Protein AF-A0A9R1WL10-F1 (afdb_monomer)

pLDDT: mean 73.94, std 19.91, range [29.55, 98.5]

Structure (mmCIF, N/CA/C/O backbone):
data_AF-A0A9R1WL10-F1
#
_entry.id   AF-A0A9R1WL10-F1
#
loop_
_atom_site.group_PDB
_atom_site.id
_atom_site.type_symbol
_atom_site.label_atom_id
_atom_site.label_alt_id
_atom_site.label_comp_id
_atom_site.label_asym_id
_atom_site.label_entity_id
_atom_site.label_seq_id
_atom_site.pdbx_PDB_ins_code
_atom_site.Cartn_x
_atom_site.Cartn_y
_atom_site.Cartn_z
_atom_site.occupancy
_atom_site.B_iso_or_equiv
_atom_site.auth_seq_id
_atom_site.auth_comp_id
_atom_site.auth_asym_id
_atom_site.auth_atom_id
_atom_site.pdbx_PDB_model_num
ATOM 1 N N . MET A 1 1 ? -29.198 3.171 31.763 1.00 38.25 1 MET A N 1
ATOM 2 C CA . MET A 1 1 ? -29.462 2.351 32.961 1.00 38.25 1 MET A CA 1
ATOM 3 C C . MET A 1 1 ? -30.859 2.709 33.394 1.00 38.25 1 MET A C 1
ATOM 5 O O . MET A 1 1 ? -31.045 3.777 33.962 1.00 38.25 1 MET A O 1
ATOM 9 N N . ASP A 1 2 ? -31.826 1.890 33.001 1.00 35.78 2 ASP A N 1
ATOM 10 C CA . ASP A 1 2 ? -33.230 2.166 33.269 1.00 35.78 2 ASP A CA 1
ATOM 11 C C . ASP A 1 2 ? -33.544 1.931 34.742 1.00 35.78 2 ASP A C 1
ATOM 13 O O . ASP A 1 2 ? -33.189 0.899 35.315 1.00 35.78 2 ASP A O 1
ATOM 17 N N . ALA A 1 3 ? -34.215 2.901 35.353 1.00 38.00 3 ALA A N 1
ATOM 18 C CA . ALA A 1 3 ? -34.805 2.729 36.665 1.00 38.00 3 ALA A CA 1
ATOM 19 C C . ALA A 1 3 ? -36.066 1.869 36.506 1.00 38.00 3 ALA A C 1
ATOM 21 O O . ALA A 1 3 ? -37.161 2.395 36.314 1.00 38.00 3 ALA A O 1
ATOM 22 N N . THR A 1 4 ? -35.914 0.542 36.551 1.00 40.31 4 THR A N 1
ATOM 23 C CA . THR A 1 4 ? -37.057 -0.378 36.631 1.00 40.31 4 THR A CA 1
ATOM 24 C C . THR A 1 4 ? -37.851 -0.085 37.897 1.00 40.31 4 THR A C 1
ATOM 26 O O . THR A 1 4 ? -37.456 -0.448 39.005 1.00 40.31 4 THR A O 1
ATOM 29 N N . GLN A 1 5 ? -38.974 0.593 37.696 1.00 42.81 5 GLN A N 1
ATOM 30 C CA . GLN A 1 5 ? -39.976 0.917 38.693 1.00 42.81 5 GLN A CA 1
ATOM 31 C C . GLN A 1 5 ? -40.556 -0.384 39.269 1.00 42.81 5 GLN A C 1
ATOM 33 O O . GLN A 1 5 ? -41.366 -1.055 38.634 1.00 42.81 5 GLN A O 1
ATOM 38 N N . MET A 1 6 ? -40.109 -0.771 40.467 1.00 38.62 6 MET A N 1
ATOM 39 C CA . MET A 1 6 ? -40.729 -1.862 41.218 1.00 38.62 6 MET A CA 1
ATOM 40 C C . MET A 1 6 ? -42.026 -1.361 41.856 1.00 38.62 6 MET A C 1
ATOM 42 O O . MET A 1 6 ? -42.027 -0.900 42.998 1.00 38.62 6 MET A O 1
ATOM 46 N N . ASP A 1 7 ? -43.132 -1.491 41.124 1.00 37.94 7 ASP A N 1
ATOM 47 C CA . ASP A 1 7 ? -44.486 -1.325 41.660 1.00 37.94 7 ASP A CA 1
ATOM 48 C C . ASP A 1 7 ? -44.820 -2.477 42.629 1.00 37.94 7 ASP A C 1
ATOM 50 O O . ASP A 1 7 ? -45.583 -3.398 42.326 1.00 37.94 7 ASP A O 1
ATOM 54 N N . HIS A 1 8 ? -44.260 -2.433 43.840 1.00 41.84 8 HIS A N 1
ATOM 55 C CA . HIS A 1 8 ? -44.761 -3.245 44.943 1.00 41.84 8 HIS A CA 1
ATOM 56 C C . HIS A 1 8 ? -46.049 -2.621 45.486 1.00 41.84 8 HIS A C 1
ATOM 58 O O . HIS A 1 8 ? -46.043 -1.836 46.434 1.00 41.84 8 HIS A O 1
ATOM 64 N N . ALA A 1 9 ? -47.170 -3.025 44.885 1.00 40.88 9 ALA A N 1
ATOM 65 C CA . ALA A 1 9 ? -48.528 -2.755 45.349 1.00 40.88 9 ALA A CA 1
ATOM 66 C C . ALA A 1 9 ? -48.840 -3.489 46.673 1.00 40.88 9 ALA A C 1
ATOM 68 O O . ALA A 1 9 ? -49.714 -4.352 46.753 1.00 40.88 9 ALA A O 1
ATOM 69 N N . GLY A 1 10 ? -48.110 -3.148 47.735 1.00 42.75 10 GLY A N 1
ATOM 70 C CA . GLY A 1 10 ? -48.439 -3.521 49.102 1.00 42.75 10 GLY A CA 1
ATOM 71 C C . GLY A 1 10 ? -49.521 -2.589 49.631 1.00 42.75 10 GLY A C 1
ATOM 72 O O . GLY A 1 10 ? -49.208 -1.525 50.161 1.00 42.75 10 GLY A O 1
ATOM 73 N N . SER A 1 11 ? -50.791 -2.980 49.502 1.00 41.94 11 SER A N 1
ATOM 74 C CA . SER A 1 11 ? -51.929 -2.258 50.085 1.00 41.94 11 SER A CA 1
ATOM 75 C C . SER A 1 11 ? -51.944 -2.407 51.611 1.00 41.94 11 SER A C 1
ATOM 77 O O . SER A 1 11 ? -52.788 -3.102 52.182 1.00 41.94 11 SER A O 1
ATOM 79 N N . GLY A 1 12 ? -50.982 -1.771 52.278 1.00 45.31 12 GLY A N 1
ATOM 80 C CA . GLY A 1 12 ? -50.935 -1.659 53.726 1.00 45.31 12 GLY A CA 1
ATOM 81 C C . GLY A 1 12 ? -52.109 -0.820 54.209 1.00 45.31 12 GLY A C 1
ATOM 82 O O . GLY A 1 12 ? -52.007 0.402 54.278 1.00 45.31 12 GLY A O 1
ATOM 83 N N . GLN A 1 13 ? -53.222 -1.475 54.549 1.00 45.97 13 GLN A N 1
ATOM 84 C CA . GLN A 1 13 ? -54.272 -0.859 55.350 1.00 45.97 13 GLN A CA 1
ATOM 85 C C . GLN A 1 13 ? -53.665 -0.485 56.701 1.00 45.97 13 GLN A C 1
ATOM 87 O O . GLN A 1 13 ? -53.548 -1.313 57.605 1.00 45.97 13 GLN A O 1
ATOM 92 N N . THR A 1 14 ? -53.270 0.778 56.831 1.00 41.66 14 THR A N 1
ATOM 93 C CA . THR A 1 14 ? -52.930 1.388 58.108 1.00 41.66 14 THR A CA 1
ATOM 94 C C . THR A 1 14 ? -54.196 1.440 58.952 1.00 41.66 14 THR A C 1
ATOM 96 O O . THR A 1 14 ? -54.988 2.381 58.896 1.00 41.66 14 THR A O 1
ATOM 99 N N . LEU A 1 15 ? -54.391 0.382 59.740 1.00 45.41 15 LEU A N 1
ATOM 100 C CA . LEU A 1 15 ? -55.337 0.320 60.846 1.00 45.41 15 LEU A CA 1
ATOM 101 C C . LEU A 1 15 ? -54.876 1.310 61.923 1.00 45.41 15 LEU A C 1
ATOM 103 O O . LEU A 1 15 ? -54.311 0.940 62.951 1.00 45.41 15 LEU A O 1
ATOM 107 N N . TYR A 1 16 ? -55.098 2.600 61.657 1.00 46.66 16 TYR A N 1
ATOM 108 C CA . TYR A 1 16 ? -55.033 3.628 62.680 1.00 46.66 16 TYR A CA 1
ATOM 109 C C . TYR A 1 16 ? -55.952 3.185 63.822 1.00 46.66 16 TYR A C 1
ATOM 111 O O . TYR A 1 16 ? -57.114 2.859 63.554 1.00 46.66 16 TYR A O 1
ATOM 119 N N . PRO A 1 17 ? -55.469 3.149 65.078 1.00 51.47 17 PRO A N 1
ATOM 120 C CA . PRO A 1 17 ? -56.320 2.802 66.202 1.00 51.47 17 PRO A CA 1
ATOM 121 C C . PRO A 1 17 ? -57.506 3.761 66.201 1.00 51.47 17 PRO A C 1
ATOM 123 O O . PRO A 1 17 ? -57.316 4.976 66.091 1.00 51.47 17 PRO A O 1
ATOM 126 N N . THR A 1 18 ? -58.721 3.215 66.273 1.00 55.03 18 THR A N 1
ATOM 127 C CA . THR A 1 18 ? -59.961 3.989 66.199 1.00 55.03 18 THR A CA 1
ATOM 128 C C . THR A 1 18 ? -60.001 4.971 67.365 1.00 55.03 18 THR A C 1
ATOM 130 O O . THR A 1 18 ? -60.446 4.628 68.460 1.00 55.03 18 THR A O 1
ATOM 133 N N . LEU A 1 19 ? -59.501 6.192 67.142 1.00 56.84 19 LEU A N 1
ATOM 134 C CA . LEU A 1 19 ? -59.538 7.267 68.126 1.00 56.84 19 LEU A CA 1
ATOM 135 C C . LEU A 1 19 ? -60.968 7.398 68.636 1.00 56.84 19 LEU A C 1
ATOM 137 O O . LEU A 1 19 ? -61.911 7.308 67.848 1.00 56.84 19 LEU A O 1
ATOM 141 N N . VAL A 1 20 ? -61.119 7.639 69.940 1.00 62.62 20 VAL A N 1
ATOM 142 C CA . VAL A 1 20 ? -62.420 7.856 70.581 1.00 62.62 20 VAL A CA 1
ATOM 143 C C . VAL A 1 20 ? -63.094 9.057 69.917 1.00 62.62 20 VAL A C 1
ATOM 145 O O . VAL A 1 20 ? -62.868 10.216 70.255 1.00 62.62 20 VAL A O 1
ATOM 148 N N . THR A 1 21 ? -63.884 8.774 68.884 1.00 71.25 21 THR A N 1
ATOM 149 C CA . THR A 1 21 ? -64.480 9.816 68.049 1.00 71.25 21 THR A CA 1
ATOM 150 C C . THR A 1 21 ? -65.520 10.584 68.857 1.00 71.25 21 THR A C 1
ATOM 152 O O . THR A 1 21 ? -66.175 10.022 69.738 1.00 71.25 21 THR A O 1
ATOM 155 N N . LYS A 1 22 ? -65.796 11.830 68.462 1.00 73.44 22 LYS A N 1
ATOM 156 C CA . LYS A 1 22 ? -66.897 12.628 69.026 1.00 73.44 22 LYS A CA 1
ATOM 157 C C . LYS A 1 22 ? -68.251 11.888 69.016 1.00 73.44 22 LYS A C 1
ATOM 159 O O . LYS A 1 22 ? -69.083 12.157 69.872 1.00 73.44 22 LYS A O 1
ATOM 164 N N . ARG A 1 23 ? -68.461 10.927 68.099 1.00 73.19 23 ARG A N 1
ATOM 165 C CA . ARG A 1 23 ? -69.643 10.040 68.074 1.00 73.19 23 ARG A CA 1
ATOM 166 C C . ARG A 1 23 ? -69.679 9.020 69.217 1.00 73.19 23 ARG A C 1
ATOM 168 O O . ARG A 1 23 ? -70.754 8.805 69.754 1.00 73.19 23 ARG A O 1
ATOM 175 N N . HIS A 1 24 ? -68.546 8.432 69.607 1.00 70.19 24 HIS A N 1
ATOM 176 C CA . HIS A 1 24 ? -68.487 7.502 70.743 1.00 70.19 24 HIS A CA 1
ATOM 177 C C . HIS A 1 24 ? -68.786 8.234 72.059 1.00 70.19 24 HIS A C 1
ATOM 179 O O . HIS A 1 24 ? -69.663 7.811 72.803 1.00 70.19 24 HIS A O 1
ATOM 185 N N . LEU A 1 25 ? -68.155 9.394 72.290 1.00 77.38 25 LEU A N 1
ATOM 186 C CA . LEU A 1 25 ? -68.469 10.242 73.451 1.00 77.38 25 LEU A CA 1
ATOM 187 C C . LEU A 1 25 ? -69.942 10.678 73.459 1.00 77.38 25 LEU A C 1
ATOM 189 O O . LEU A 1 25 ? -70.586 10.615 74.501 1.00 77.38 25 LEU A O 1
ATOM 193 N N . LYS A 1 26 ? -70.498 11.052 72.297 1.00 80.19 26 LYS A N 1
ATOM 194 C CA . LYS A 1 26 ? -71.922 11.392 72.162 1.00 80.19 26 LYS A CA 1
ATOM 195 C C . LYS A 1 26 ? -72.832 10.207 72.501 1.00 80.19 26 LYS A C 1
ATOM 197 O O . LYS A 1 26 ? -73.756 10.398 73.272 1.00 80.19 26 LYS A O 1
ATOM 202 N N . ALA A 1 27 ? -72.541 9.002 72.011 1.00 77.56 27 ALA A N 1
ATOM 203 C CA . ALA A 1 27 ? -73.338 7.807 72.300 1.00 77.56 27 ALA A CA 1
ATOM 204 C C . ALA A 1 27 ? -73.278 7.384 73.782 1.00 77.56 27 ALA A C 1
ATOM 206 O O . ALA A 1 27 ? -74.270 6.896 74.321 1.00 77.56 27 ALA A O 1
ATOM 207 N N . VAL A 1 28 ? -72.140 7.591 74.457 1.00 76.38 28 VAL A N 1
ATOM 208 C CA . VAL A 1 28 ? -72.024 7.396 75.914 1.00 76.38 28 VAL A CA 1
ATOM 209 C C . VAL A 1 28 ? -72.843 8.446 76.667 1.00 76.38 28 VAL A C 1
ATOM 211 O O . VAL A 1 28 ? -73.585 8.082 77.577 1.00 76.38 28 VAL A O 1
ATOM 214 N N . ASN A 1 29 ? -72.771 9.721 76.266 1.00 79.19 29 ASN A N 1
ATOM 215 C CA . ASN A 1 29 ? -73.565 10.788 76.884 1.00 79.19 29 ASN A CA 1
ATOM 216 C C . ASN A 1 29 ? -75.068 10.567 76.667 1.00 79.19 29 ASN A C 1
ATOM 218 O O . ASN A 1 29 ? -75.825 10.632 77.619 1.00 79.19 29 ASN A O 1
ATOM 222 N N . GLU A 1 30 ? -75.494 10.195 75.458 1.00 83.25 30 GLU A N 1
ATOM 223 C CA . GLU A 1 30 ? -76.894 9.887 75.141 1.00 83.25 30 GLU A CA 1
ATOM 224 C C . GLU A 1 30 ? -77.425 8.699 75.954 1.00 83.25 30 GLU A C 1
ATOM 226 O O . GLU A 1 30 ? -78.537 8.770 76.472 1.00 83.25 30 GLU A O 1
ATOM 231 N N . LYS A 1 31 ? -76.632 7.632 76.139 1.00 80.38 31 LYS A N 1
ATOM 232 C CA . LYS A 1 31 ? -76.993 6.522 77.041 1.00 80.38 31 LYS A CA 1
ATOM 233 C C . LYS A 1 31 ? -77.100 6.973 78.500 1.00 80.38 31 LYS A C 1
ATOM 235 O O . LYS A 1 31 ? -77.991 6.506 79.207 1.00 80.38 31 LYS A O 1
ATOM 240 N N . LEU A 1 32 ? -76.204 7.853 78.952 1.00 77.75 32 LEU A N 1
ATOM 241 C CA . LEU A 1 32 ? -76.225 8.412 80.303 1.00 77.75 32 LEU A CA 1
ATOM 242 C C . LEU A 1 32 ? -77.474 9.284 80.508 1.00 77.75 32 LEU A C 1
ATOM 244 O O . LEU A 1 32 ? -78.251 9.023 81.420 1.00 77.75 32 LEU A O 1
ATOM 248 N N . ASP A 1 33 ? -77.722 10.240 79.614 1.00 78.38 33 ASP A N 1
ATOM 249 C CA . ASP A 1 33 ? -78.891 11.125 79.624 1.00 78.38 33 ASP A CA 1
ATOM 250 C C . ASP A 1 33 ? -80.204 10.325 79.562 1.00 78.38 33 ASP A C 1
ATOM 252 O O . ASP A 1 33 ? -81.165 10.642 80.267 1.00 78.38 33 ASP A O 1
ATOM 256 N N . GLN A 1 34 ? -80.242 9.241 78.778 1.00 79.94 34 GLN A N 1
ATOM 257 C CA . GLN A 1 34 ? -81.390 8.336 78.691 1.00 79.94 34 GLN A CA 1
ATOM 258 C C . GLN A 1 34 ? -81.635 7.582 80.010 1.00 79.94 34 GLN A C 1
ATOM 260 O O . GLN A 1 34 ? -82.781 7.504 80.450 1.00 79.94 34 GLN A O 1
ATOM 265 N N . GLN A 1 35 ? -80.584 7.082 80.674 1.00 68.88 35 GLN A N 1
ATOM 266 C CA . GLN A 1 35 ? -80.685 6.443 81.997 1.00 68.88 35 GLN A CA 1
ATOM 267 C C . GLN A 1 35 ? -81.158 7.436 83.073 1.00 68.88 35 GLN A C 1
ATOM 269 O O . GLN A 1 35 ? -82.064 7.119 83.849 1.00 68.88 35 GLN A O 1
ATOM 274 N N . LEU A 1 36 ? -80.595 8.650 83.086 1.00 68.88 36 LEU A N 1
ATOM 275 C CA . LEU A 1 36 ? -80.980 9.732 84.002 1.00 68.88 36 LEU A CA 1
ATOM 276 C C . LEU A 1 36 ? -82.453 10.139 83.804 1.00 68.88 36 LEU A C 1
ATOM 278 O O . LEU A 1 36 ? -83.189 10.298 84.776 1.00 68.88 36 LEU A O 1
ATOM 282 N N . SER A 1 37 ? -82.909 10.231 82.551 1.00 71.25 37 SER A N 1
ATOM 283 C CA . SER A 1 37 ? -84.285 10.627 82.206 1.00 71.25 37 SER A CA 1
ATOM 284 C C . SER A 1 37 ? -85.347 9.597 82.611 1.00 71.25 37 SER A C 1
ATOM 286 O O . SER A 1 37 ? -86.503 9.961 82.815 1.00 71.25 37 SER A O 1
ATOM 288 N N . THR A 1 38 ? -84.987 8.316 82.749 1.00 64.44 38 THR A N 1
ATOM 289 C CA . THR A 1 38 ? -85.934 7.248 83.129 1.00 64.44 38 THR A CA 1
ATOM 290 C C . THR A 1 38 ? -86.212 7.122 84.634 1.00 64.44 38 THR A C 1
ATOM 292 O O . THR A 1 38 ? -87.059 6.321 85.023 1.00 64.44 38 THR A O 1
ATOM 295 N N . SER A 1 39 ? -85.543 7.897 85.498 1.00 52.81 39 SER A N 1
ATOM 296 C CA . SER A 1 39 ? -85.592 7.721 86.960 1.00 52.81 39 SER A CA 1
ATOM 297 C C . SER A 1 39 ? -86.398 8.811 87.690 1.00 52.81 39 SER A C 1
ATOM 299 O O . SER A 1 39 ? -85.844 9.566 88.489 1.00 52.81 39 SER A O 1
ATOM 301 N N . SER A 1 40 ? -87.718 8.897 87.464 1.00 49.75 40 SER A N 1
ATOM 302 C CA . SER A 1 40 ? -88.575 9.925 88.101 1.00 49.75 40 SER A CA 1
ATOM 303 C C . SER A 1 40 ? -89.072 9.592 89.524 1.00 49.75 40 SER A C 1
ATOM 305 O O . SER A 1 40 ? -89.934 10.296 90.050 1.00 49.75 40 SER A O 1
ATOM 307 N N . SER A 1 41 ? -88.555 8.537 90.158 1.00 51.56 41 SER A N 1
ATOM 308 C CA . SER A 1 41 ? -88.780 8.218 91.576 1.00 51.56 41 SER A CA 1
ATOM 309 C C . SER A 1 41 ? -87.440 8.055 92.289 1.00 51.56 41 SER A C 1
ATOM 311 O O . SER A 1 41 ? -86.511 7.481 91.724 1.00 51.56 41 SER A O 1
ATOM 313 N N . GLY A 1 42 ? -87.333 8.573 93.515 1.00 57.22 42 GLY A N 1
ATOM 314 C CA . GLY A 1 42 ? -86.071 8.641 94.256 1.00 57.22 42 GLY A CA 1
ATOM 315 C C . GLY A 1 42 ? -85.393 7.284 94.492 1.00 57.22 42 GLY A C 1
ATOM 316 O O . GLY A 1 42 ? -86.064 6.267 94.641 1.00 57.22 42 GLY A O 1
ATOM 317 N N . ALA A 1 43 ? -84.060 7.336 94.597 1.00 54.72 43 ALA A N 1
ATOM 318 C CA . ALA A 1 43 ? -83.104 6.223 94.632 1.00 54.72 43 ALA A CA 1
ATOM 319 C C . ALA A 1 43 ? -82.882 5.514 93.278 1.00 54.72 43 ALA A C 1
ATOM 321 O O . ALA A 1 43 ? -83.604 4.596 92.895 1.00 54.72 43 ALA A O 1
ATOM 322 N N . TYR A 1 44 ? -81.780 5.882 92.606 1.00 57.75 44 TYR A N 1
ATOM 323 C CA . TYR A 1 44 ? -81.155 5.031 91.589 1.00 57.75 44 TYR A CA 1
ATOM 324 C C . TYR A 1 44 ? -80.927 3.642 92.185 1.00 57.75 44 TYR A C 1
ATOM 326 O O . TYR A 1 44 ? -80.254 3.518 93.211 1.00 57.75 44 TYR A O 1
ATOM 334 N N . SER A 1 45 ? -81.459 2.595 91.552 1.00 69.56 45 SER A N 1
ATOM 335 C CA . SER A 1 45 ? -81.193 1.242 92.025 1.00 69.56 45 SER A CA 1
ATOM 336 C C . SER A 1 45 ? -79.700 0.940 91.877 1.00 69.56 45 SER A C 1
ATOM 338 O O . SER A 1 45 ? -79.097 1.140 90.819 1.00 69.56 45 SER A O 1
ATOM 340 N N . GLU A 1 46 ? -79.089 0.443 92.951 1.00 75.69 46 GLU A N 1
ATOM 341 C CA . GLU A 1 46 ? -77.664 0.092 92.997 1.00 75.69 46 GLU A CA 1
ATOM 342 C C . GLU A 1 46 ? -77.273 -0.869 91.856 1.00 75.69 46 GLU A C 1
ATOM 344 O O . GLU A 1 46 ? -76.170 -0.804 91.312 1.00 75.69 46 GLU A O 1
ATOM 349 N N . ALA A 1 47 ? -78.221 -1.717 91.440 1.00 76.69 47 ALA A N 1
ATOM 350 C CA . ALA A 1 47 ? -78.106 -2.622 90.305 1.00 76.69 47 ALA A CA 1
ATOM 351 C C . ALA A 1 47 ? -77.881 -1.902 88.960 1.00 76.69 47 ALA A C 1
ATOM 353 O O . ALA A 1 47 ? -77.038 -2.348 88.182 1.00 76.69 47 ALA A O 1
ATOM 354 N N . ALA A 1 48 ? -78.579 -0.793 88.686 1.00 77.56 48 ALA A N 1
ATOM 355 C CA . ALA A 1 48 ? -78.424 -0.045 87.434 1.00 77.56 48 ALA A CA 1
ATOM 356 C C . ALA A 1 48 ? -77.043 0.624 87.344 1.00 77.56 48 ALA A C 1
ATOM 358 O O . ALA A 1 48 ? -76.357 0.504 86.328 1.00 77.56 48 ALA A O 1
ATOM 359 N N . LEU A 1 49 ? -76.584 1.240 88.441 1.00 79.31 49 LEU A N 1
ATOM 360 C CA . LEU A 1 49 ? -75.238 1.814 88.520 1.00 79.31 49 LEU A CA 1
ATOM 361 C C . LEU A 1 49 ? -74.158 0.732 88.376 1.00 79.31 49 LEU A C 1
ATOM 363 O O . LEU A 1 49 ? -73.232 0.902 87.584 1.00 79.31 49 LEU A O 1
ATOM 367 N N . LYS A 1 50 ? -74.296 -0.413 89.061 1.00 83.62 50 LYS A N 1
ATOM 368 C CA . LYS A 1 50 ? -73.379 -1.559 88.905 1.00 83.62 50 LYS A CA 1
ATOM 369 C C . LYS A 1 50 ? -73.332 -2.080 87.466 1.00 83.62 50 LYS A C 1
ATOM 371 O O . LYS A 1 50 ? -72.240 -2.354 86.970 1.00 83.62 50 LYS A O 1
ATOM 376 N N . ALA A 1 51 ? -74.473 -2.177 86.781 1.00 81.50 51 ALA A N 1
ATOM 377 C CA . ALA A 1 51 ? -74.529 -2.596 85.381 1.00 81.50 51 ALA A CA 1
ATOM 378 C C . ALA A 1 51 ? -73.830 -1.594 84.444 1.00 81.50 51 ALA A C 1
ATOM 380 O O . ALA A 1 51 ? -73.051 -2.005 83.583 1.00 81.50 51 ALA A O 1
ATOM 381 N N . LEU A 1 52 ? -74.038 -0.287 84.644 1.00 83.06 52 LEU A N 1
ATOM 382 C CA . LEU A 1 52 ? -73.401 0.758 83.838 1.00 83.06 52 LEU A CA 1
ATOM 383 C C . LEU A 1 52 ? -71.881 0.793 84.059 1.00 83.06 52 LEU A C 1
ATOM 385 O O . LEU A 1 52 ? -71.127 0.763 83.087 1.00 83.06 52 LEU A O 1
ATOM 389 N N . PHE A 1 53 ? -71.412 0.750 85.313 1.00 85.19 53 PHE A N 1
ATOM 390 C CA . PHE A 1 53 ? -69.979 0.637 85.614 1.00 85.19 53 PHE A CA 1
ATOM 391 C C . PHE A 1 53 ? -69.366 -0.649 85.041 1.00 85.19 53 PHE A C 1
ATOM 393 O O . PHE A 1 53 ? -68.281 -0.596 84.466 1.00 85.19 53 PHE A O 1
ATOM 400 N N . SER A 1 54 ? -70.060 -1.789 85.125 1.00 87.00 54 SER A N 1
ATOM 401 C CA . SER A 1 54 ? -69.598 -3.048 84.524 1.00 87.00 54 SER A CA 1
ATOM 402 C C . SER A 1 54 ? -69.480 -2.949 82.995 1.00 87.00 54 SER A C 1
ATOM 404 O O . SER A 1 54 ? -68.460 -3.353 82.430 1.00 87.00 54 SER A O 1
ATOM 406 N N . SER A 1 55 ? -70.456 -2.331 82.320 1.00 84.06 55 SER A N 1
ATOM 407 C CA . SER A 1 55 ? -70.397 -2.064 80.874 1.00 84.06 55 SER A CA 1
ATOM 408 C C . SER A 1 55 ? -69.216 -1.161 80.506 1.00 84.06 55 SER A C 1
ATOM 410 O O . SER A 1 55 ? -68.473 -1.474 79.581 1.00 84.06 55 SER A O 1
ATOM 412 N N . VAL A 1 56 ? -68.997 -0.066 81.240 1.00 82.12 56 VAL A N 1
ATOM 413 C CA . VAL A 1 56 ? -67.878 0.857 80.980 1.00 82.12 56 VAL A CA 1
ATOM 414 C C . VAL A 1 56 ? -66.527 0.168 81.204 1.00 82.12 56 VAL A C 1
ATOM 416 O O . VAL A 1 56 ? -65.624 0.310 80.384 1.00 82.12 56 VAL A O 1
ATOM 419 N N . VAL A 1 57 ? -66.384 -0.631 82.266 1.00 86.31 57 VAL A N 1
ATOM 420 C CA . VAL A 1 57 ? -65.150 -1.385 82.551 1.00 86.31 57 VAL A CA 1
ATOM 421 C C . VAL A 1 57 ? -64.881 -2.458 81.489 1.00 86.31 57 VAL A C 1
ATOM 423 O O . VAL A 1 57 ? -63.733 -2.623 81.070 1.00 86.31 57 VAL A O 1
ATOM 426 N N . THR A 1 58 ? -65.905 -3.165 81.002 1.00 85.94 58 THR A N 1
ATOM 427 C CA . THR A 1 58 ? -65.744 -4.174 79.934 1.00 85.94 58 THR A CA 1
ATOM 428 C C . THR A 1 58 ? -65.401 -3.542 78.582 1.00 85.94 58 THR A C 1
ATOM 430 O O . THR A 1 58 ? -64.468 -3.996 77.921 1.00 85.94 58 THR A O 1
ATOM 433 N N . GLU A 1 59 ? -66.056 -2.447 78.192 1.00 81.81 59 GLU A N 1
ATOM 434 C CA . GLU A 1 59 ? -65.753 -1.731 76.943 1.00 81.81 59 GLU A CA 1
ATOM 435 C C . GLU A 1 59 ? -64.367 -1.058 76.986 1.00 81.81 59 GLU A C 1
ATOM 437 O O . GLU A 1 59 ? -63.601 -1.119 76.017 1.00 81.81 59 GLU A O 1
ATOM 442 N N . HIS A 1 60 ? -63.983 -0.483 78.131 1.00 84.31 60 HIS A N 1
ATOM 443 C CA . HIS A 1 60 ? -62.671 0.140 78.300 1.00 84.31 60 HIS A CA 1
ATOM 444 C C . HIS A 1 60 ? -61.536 -0.895 78.325 1.00 84.31 60 HIS A C 1
ATOM 446 O O . HIS A 1 60 ? -60.525 -0.704 77.652 1.00 84.31 60 HIS A O 1
ATOM 452 N N . SER A 1 61 ? -61.709 -2.026 79.019 1.00 89.12 61 SER A N 1
ATOM 453 C CA . SER A 1 61 ? -60.714 -3.112 79.017 1.00 89.12 61 SER A CA 1
ATOM 454 C C . SER A 1 61 ? -60.568 -3.779 77.642 1.00 89.12 61 SER A C 1
ATOM 456 O O . SER A 1 61 ? -59.442 -4.054 77.222 1.00 89.12 61 SER A O 1
ATOM 458 N N . ALA A 1 62 ? -61.659 -3.947 76.885 1.00 87.12 62 ALA A N 1
ATOM 459 C CA . ALA A 1 62 ? -61.596 -4.378 75.488 1.00 87.12 62 ALA A CA 1
ATOM 460 C C . ALA A 1 62 ? -60.822 -3.369 74.620 1.00 87.12 62 ALA A C 1
ATOM 462 O O . ALA A 1 62 ? -59.915 -3.758 73.883 1.00 87.12 62 ALA A O 1
ATOM 463 N N . THR A 1 63 ? -61.113 -2.071 74.760 1.00 87.12 63 THR A N 1
ATOM 464 C CA . THR A 1 63 ? -60.414 -0.990 74.040 1.00 87.12 63 THR A CA 1
ATOM 465 C C . THR A 1 63 ? -58.914 -0.976 74.351 1.00 87.12 63 THR A C 1
ATOM 467 O O . THR A 1 63 ? -58.099 -0.900 73.432 1.00 87.12 63 THR A O 1
ATOM 470 N N . LEU A 1 64 ? -58.532 -1.119 75.625 1.00 87.88 64 LEU A N 1
ATOM 471 C CA . LEU A 1 64 ? -57.132 -1.227 76.047 1.00 87.88 64 LEU A CA 1
ATOM 472 C C . LEU A 1 64 ? -56.453 -2.483 75.478 1.00 87.88 64 LEU A C 1
ATOM 474 O O . LEU A 1 64 ? -55.309 -2.401 75.035 1.00 87.88 64 LEU A O 1
ATOM 478 N N . SER A 1 65 ? -57.150 -3.623 75.415 1.00 91.69 65 SER A N 1
ATOM 479 C CA . SER A 1 65 ? -56.623 -4.851 74.801 1.00 91.69 65 SER A CA 1
ATOM 480 C C . SER A 1 65 ? -56.384 -4.697 73.293 1.00 91.69 65 SER A C 1
ATOM 482 O O . SER A 1 65 ? -55.339 -5.113 72.789 1.00 91.69 65 SER A O 1
ATOM 484 N N . PHE A 1 66 ? -57.305 -4.053 72.566 1.00 88.62 66 PHE A N 1
ATOM 485 C CA . PHE A 1 66 ? -57.112 -3.735 71.147 1.00 88.62 66 PHE A CA 1
ATOM 486 C C . PHE A 1 66 ? -55.970 -2.738 70.927 1.00 88.62 66 PHE A C 1
ATOM 488 O O . PHE A 1 66 ? -55.146 -2.953 70.039 1.00 88.62 66 PHE A O 1
ATOM 495 N N . ALA A 1 67 ? -55.876 -1.689 71.750 1.00 86.81 67 ALA A N 1
ATOM 496 C CA . ALA A 1 67 ? -54.786 -0.719 71.681 1.00 86.81 67 ALA A CA 1
ATOM 497 C C . ALA A 1 67 ? -53.420 -1.375 71.947 1.00 86.81 67 ALA A C 1
ATOM 499 O O . ALA A 1 67 ? -52.480 -1.138 71.192 1.00 86.81 67 ALA A O 1
ATOM 500 N N . ALA A 1 68 ? -53.318 -2.252 72.951 1.00 90.88 68 ALA A N 1
ATOM 501 C CA . ALA A 1 68 ? -52.096 -2.998 73.247 1.00 90.88 68 ALA A CA 1
ATOM 502 C C . ALA A 1 68 ? -51.653 -3.873 72.061 1.00 90.88 68 ALA A C 1
ATOM 504 O O . ALA A 1 68 ? -50.501 -3.787 71.642 1.00 90.88 68 ALA A O 1
ATOM 505 N N . LYS A 1 69 ? -52.575 -4.635 71.453 1.00 93.19 69 LYS A N 1
ATOM 506 C CA . LYS A 1 69 ? -52.289 -5.452 70.256 1.00 93.19 69 LYS A CA 1
ATOM 507 C C . LYS A 1 69 ? -51.879 -4.610 69.044 1.00 93.19 69 LYS A C 1
ATOM 509 O O . LYS A 1 69 ? -50.990 -5.006 68.294 1.00 93.19 69 LYS A O 1
ATOM 514 N N . ALA A 1 70 ? -52.504 -3.448 68.846 1.00 88.69 70 ALA A N 1
ATOM 515 C CA . ALA A 1 70 ? -52.140 -2.527 67.769 1.00 88.69 70 ALA A CA 1
ATOM 516 C C . ALA A 1 70 ? -50.736 -1.930 67.978 1.00 88.69 70 ALA A C 1
ATOM 518 O O . ALA A 1 70 ? -49.960 -1.850 67.027 1.00 88.69 70 ALA A O 1
ATOM 519 N N . ILE A 1 71 ? -50.387 -1.571 69.219 1.00 90.12 71 ILE A N 1
ATOM 520 C CA . ILE A 1 71 ? -49.042 -1.110 69.589 1.00 90.12 71 ILE A CA 1
ATOM 521 C C . ILE A 1 71 ? -48.019 -2.227 69.361 1.00 90.12 71 ILE A C 1
ATOM 523 O O . ILE A 1 71 ? -47.034 -1.993 68.674 1.00 90.12 71 ILE A O 1
ATOM 527 N N . GLU A 1 72 ? -48.273 -3.445 69.843 1.00 93.38 72 GLU A N 1
ATOM 528 C CA . GLU A 1 72 ? -47.385 -4.603 69.656 1.00 93.38 72 GLU A CA 1
ATOM 529 C C . GLU A 1 72 ? -47.142 -4.908 68.166 1.00 93.38 72 GLU A C 1
ATOM 531 O O . GLU A 1 72 ? -45.994 -5.024 67.730 1.00 93.38 72 GLU A O 1
ATOM 536 N N . SER A 1 73 ? -48.207 -4.930 67.356 1.00 92.06 73 SER A N 1
ATOM 537 C CA . SER A 1 73 ? -48.112 -5.094 65.900 1.00 92.06 73 SER A CA 1
ATOM 538 C C . SER A 1 73 ? -47.318 -3.960 65.241 1.00 92.06 73 SER A C 1
ATOM 540 O O . SER A 1 73 ? -46.479 -4.220 64.378 1.00 92.06 73 SER A O 1
ATOM 542 N N . SER A 1 74 ? -47.541 -2.706 65.648 1.00 93.44 74 SER A N 1
ATOM 543 C CA . SER A 1 74 ? -46.809 -1.548 65.120 1.00 93.44 74 SER A CA 1
ATOM 544 C C . SER A 1 74 ? -45.333 -1.561 65.530 1.00 93.44 74 SER A C 1
ATOM 546 O O . SER A 1 74 ? -44.478 -1.172 64.734 1.00 93.44 74 SER A O 1
ATOM 548 N N . THR A 1 75 ? -45.010 -2.008 66.746 1.00 93.31 75 THR A N 1
ATOM 549 C CA . THR A 1 75 ? -43.632 -2.160 67.230 1.00 93.31 75 THR A CA 1
ATOM 550 C C . THR A 1 75 ? -42.913 -3.272 66.471 1.00 93.31 75 THR A C 1
ATOM 552 O O . THR A 1 75 ? -41.785 -3.065 66.025 1.00 93.31 75 THR A O 1
ATOM 555 N N . SER A 1 76 ? -43.577 -4.410 66.245 1.00 94.25 76 SER A N 1
ATOM 556 C CA . SER A 1 76 ? -43.054 -5.514 65.430 1.00 94.25 76 SER A CA 1
ATOM 557 C C . SER A 1 76 ? -42.770 -5.071 63.988 1.00 94.25 76 SER A C 1
ATOM 559 O O . SER A 1 76 ? -41.662 -5.265 63.484 1.00 94.25 76 SER A O 1
ATOM 561 N N . GLN A 1 77 ? -43.716 -4.367 63.354 1.00 93.88 77 GLN A N 1
ATOM 562 C CA . GLN A 1 77 ? -43.544 -3.824 62.003 1.00 93.88 77 GLN A CA 1
ATOM 563 C C . GLN A 1 77 ? -42.406 -2.793 61.931 1.00 93.88 77 GLN A C 1
ATOM 565 O O . GLN A 1 77 ? -41.617 -2.813 60.986 1.00 93.88 77 GLN A O 1
ATOM 570 N N . CYS A 1 78 ? -42.277 -1.918 62.934 1.00 92.25 78 CYS A N 1
ATOM 571 C CA . CYS A 1 78 ? -41.186 -0.944 63.012 1.00 92.25 78 CYS A CA 1
ATOM 572 C C . CYS A 1 78 ? -39.817 -1.634 63.163 1.00 92.25 78 CYS A C 1
ATOM 574 O O . CYS A 1 78 ? -38.854 -1.263 62.491 1.00 92.25 78 CYS A O 1
ATOM 576 N N . HIS A 1 79 ? -39.737 -2.700 63.967 1.00 92.75 79 HIS A N 1
ATOM 577 C CA . HIS A 1 79 ? -38.522 -3.505 64.100 1.00 92.75 79 HIS A CA 1
ATOM 578 C C . HIS A 1 79 ? -38.149 -4.208 62.783 1.00 92.75 79 HIS A C 1
ATOM 580 O O . HIS A 1 79 ? -36.996 -4.140 62.354 1.00 92.75 79 HIS A O 1
ATOM 586 N N . GLN A 1 80 ? -39.123 -4.803 62.084 1.00 93.62 80 GLN A N 1
ATOM 587 C CA . GLN A 1 80 ? -38.900 -5.418 60.771 1.00 93.62 80 GLN A CA 1
ATOM 588 C C . GLN A 1 80 ? -38.450 -4.389 59.718 1.00 93.62 80 GLN A C 1
ATOM 590 O O . 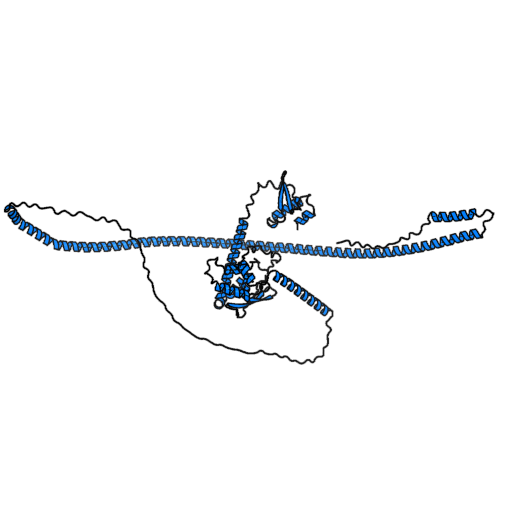GLN A 1 80 ? -37.543 -4.671 58.933 1.00 93.62 80 GLN A O 1
ATOM 595 N N . ALA A 1 81 ? -39.031 -3.185 59.727 1.00 93.12 81 ALA A N 1
ATOM 596 C CA . ALA A 1 81 ? -38.610 -2.086 58.861 1.00 93.12 81 ALA A CA 1
ATOM 597 C C . ALA A 1 81 ? -37.167 -1.638 59.159 1.00 93.12 81 ALA A C 1
ATOM 599 O O . ALA A 1 81 ? -36.391 -1.450 58.223 1.00 93.12 81 ALA A O 1
ATOM 600 N N . SER A 1 82 ? -36.773 -1.548 60.436 1.00 94.44 82 SER A N 1
ATOM 601 C CA . SER A 1 82 ? -35.387 -1.247 60.831 1.00 94.44 82 SER A CA 1
ATOM 602 C C . SER A 1 82 ? -34.407 -2.289 60.285 1.00 94.44 82 SER A C 1
ATOM 604 O O . SER A 1 82 ? -33.440 -1.928 59.621 1.00 94.44 82 SER A O 1
ATOM 606 N N . LEU A 1 83 ? -34.697 -3.584 60.463 1.00 94.44 83 LEU A N 1
ATOM 607 C CA . LEU A 1 83 ? -33.850 -4.673 59.953 1.00 94.44 83 LEU A CA 1
ATOM 608 C C . LEU A 1 83 ? -33.717 -4.652 58.418 1.00 94.44 83 LEU A C 1
ATOM 610 O O . LEU A 1 83 ? -32.648 -4.960 57.880 1.00 94.44 83 LEU A O 1
ATOM 614 N N . ALA A 1 84 ? -34.779 -4.266 57.704 1.00 93.56 84 ALA A N 1
ATOM 615 C CA . ALA A 1 84 ? -34.745 -4.082 56.255 1.00 93.56 84 ALA A CA 1
ATOM 616 C C . ALA A 1 84 ? -33.877 -2.876 55.844 1.00 93.56 84 ALA A C 1
ATOM 618 O O . ALA A 1 84 ? -33.078 -2.989 54.911 1.00 93.56 84 ALA A O 1
ATOM 619 N N . VAL A 1 85 ? -33.970 -1.751 56.564 1.00 93.75 85 VAL A N 1
ATOM 620 C CA . VAL A 1 85 ? -33.134 -0.555 56.348 1.00 93.75 85 VAL A CA 1
ATOM 621 C C . VAL A 1 85 ? -31.657 -0.845 56.629 1.00 93.75 85 VAL A C 1
ATOM 623 O O . VAL A 1 85 ? -30.805 -0.471 55.819 1.00 93.75 85 VAL A O 1
ATOM 626 N N . ASP A 1 86 ? -31.334 -1.562 57.706 1.00 94.12 86 ASP A N 1
ATOM 627 C CA . ASP A 1 86 ? -29.959 -1.960 58.037 1.00 94.12 86 ASP A CA 1
ATOM 628 C C . ASP A 1 86 ? -29.372 -2.891 56.964 1.00 94.12 86 ASP A C 1
ATOM 630 O O . ASP A 1 86 ? -28.249 -2.687 56.486 1.00 94.12 86 ASP A O 1
ATOM 634 N N . SER A 1 87 ? -30.165 -3.867 56.512 1.00 94.88 87 SER A N 1
ATOM 635 C CA . SER A 1 87 ? -29.791 -4.783 55.426 1.00 94.88 87 SER A CA 1
ATOM 636 C C . SER A 1 87 ? -29.551 -4.035 54.111 1.00 94.88 87 SER A C 1
ATOM 638 O O . SER A 1 87 ? -28.517 -4.230 53.468 1.00 94.88 87 SER A O 1
ATOM 640 N N . SER A 1 88 ? -30.451 -3.119 53.737 1.00 95.69 88 SER A N 1
ATOM 641 C CA . SER A 1 88 ? -30.293 -2.273 52.547 1.00 95.69 88 SER A CA 1
ATOM 642 C C . SER A 1 88 ? -29.067 -1.364 52.658 1.00 95.69 88 SER A C 1
ATOM 644 O O . SER A 1 88 ? -28.315 -1.219 51.696 1.00 95.69 88 SER A O 1
ATOM 646 N N . THR A 1 89 ? -28.812 -0.790 53.836 1.00 94.75 89 THR A N 1
ATOM 647 C CA . THR A 1 89 ? -27.649 0.071 54.095 1.00 94.75 89 THR A CA 1
ATOM 648 C C . THR A 1 89 ? -26.340 -0.699 53.934 1.00 94.75 89 THR A C 1
ATOM 650 O O . THR A 1 89 ? -25.377 -0.171 53.371 1.00 94.75 89 THR A O 1
ATOM 653 N N . LYS A 1 90 ? -26.293 -1.962 54.377 1.00 95.94 90 LYS A N 1
ATOM 654 C CA . LYS A 1 90 ? -25.141 -2.847 54.160 1.00 95.94 90 LYS A CA 1
ATOM 655 C C . LYS A 1 90 ? -24.914 -3.123 52.669 1.00 95.94 90 LYS A C 1
ATOM 657 O O . LYS A 1 90 ? -23.792 -2.952 52.196 1.00 95.94 90 LYS A O 1
ATOM 662 N N . VAL A 1 91 ? -25.968 -3.470 51.924 1.00 95.25 91 VAL A N 1
ATOM 663 C CA . VAL A 1 91 ? -25.885 -3.709 50.469 1.00 95.25 91 VAL A CA 1
ATOM 664 C C . VAL A 1 91 ? -25.405 -2.460 49.725 1.00 95.25 91 VAL A C 1
ATOM 666 O O . VAL A 1 91 ? -24.516 -2.568 48.883 1.00 95.25 91 VAL A O 1
ATOM 669 N N . CYS A 1 92 ? -25.909 -1.271 50.071 1.00 93.56 92 CYS A N 1
ATOM 670 C CA . CYS A 1 92 ? -25.441 -0.014 49.482 1.00 93.56 92 CYS A CA 1
ATOM 671 C C . CYS A 1 92 ? -23.948 0.232 49.752 1.00 93.56 92 CYS A C 1
ATOM 673 O O . CYS A 1 92 ? -23.217 0.551 48.819 1.00 93.56 92 CYS A O 1
ATOM 675 N N . LYS A 1 93 ? -23.461 0.015 50.984 1.00 96.31 93 LYS A N 1
ATOM 676 C CA . LYS A 1 93 ? -22.026 0.147 51.315 1.00 96.31 93 LYS A CA 1
ATOM 677 C C . LYS A 1 93 ? -21.151 -0.821 50.509 1.00 96.31 93 LYS A C 1
ATOM 679 O O . LYS A 1 93 ? -20.111 -0.418 49.991 1.00 96.31 93 LYS A O 1
ATOM 684 N N . GLU A 1 94 ? -21.576 -2.076 50.364 1.00 95.38 94 GLU A N 1
ATOM 685 C CA . GLU A 1 94 ? -20.870 -3.068 49.540 1.00 95.38 94 GLU A CA 1
ATOM 686 C C . GLU A 1 94 ? -20.903 -2.727 48.041 1.00 95.38 94 GLU A C 1
ATOM 688 O O . GLU A 1 94 ? -19.935 -2.997 47.327 1.00 95.38 94 GLU A O 1
ATOM 693 N N . ALA A 1 95 ? -21.995 -2.134 47.551 1.00 95.25 95 ALA A N 1
ATOM 694 C CA . ALA A 1 95 ? -22.114 -1.671 46.172 1.00 95.25 95 ALA A CA 1
ATOM 695 C C . ALA A 1 95 ? -21.192 -0.472 45.896 1.00 95.25 95 ALA A C 1
ATOM 697 O O . ALA A 1 95 ? -20.442 -0.514 44.922 1.00 95.25 95 ALA A O 1
ATOM 698 N N . THR A 1 96 ? -21.172 0.538 46.774 1.00 96.00 96 THR A N 1
ATOM 699 C CA . THR A 1 96 ? -20.254 1.687 46.680 1.00 96.00 96 THR A CA 1
ATOM 700 C C . THR A 1 96 ? -18.798 1.223 46.642 1.00 96.00 96 THR A C 1
ATOM 702 O O . THR A 1 96 ? -18.090 1.547 45.695 1.00 96.00 96 THR A O 1
ATOM 705 N N . ALA A 1 97 ? -18.378 0.346 47.562 1.00 96.50 97 ALA A N 1
ATOM 706 C CA . ALA A 1 97 ? -17.008 -0.176 47.581 1.00 96.50 97 ALA A CA 1
ATOM 707 C C . ALA A 1 97 ? -16.618 -0.938 46.293 1.00 96.50 97 ALA A C 1
ATOM 709 O O . ALA A 1 97 ? -15.462 -0.898 45.864 1.00 96.50 97 ALA A O 1
ATOM 710 N N . LYS A 1 98 ? -17.570 -1.625 45.642 1.00 96.88 98 LYS A N 1
ATOM 711 C CA . LYS A 1 98 ? -17.349 -2.261 44.329 1.00 96.88 98 LYS A CA 1
ATOM 712 C C . LYS A 1 98 ? -17.228 -1.229 43.207 1.00 96.88 98 LYS A C 1
ATOM 714 O O . LYS A 1 98 ? -16.378 -1.402 42.336 1.00 96.88 98 LYS A O 1
ATOM 719 N N . VAL A 1 99 ? -18.038 -0.168 43.229 1.00 95.75 99 VAL A N 1
ATOM 720 C CA . VAL A 1 99 ? -17.953 0.940 42.264 1.00 95.75 99 VAL A CA 1
ATOM 721 C C . VAL A 1 99 ? -16.614 1.668 42.400 1.00 95.75 99 VAL A C 1
ATOM 723 O O . VAL A 1 99 ? -15.923 1.812 41.397 1.00 95.75 99 VAL A O 1
ATOM 726 N N . ASP A 1 100 ? -16.185 2.018 43.614 1.00 96.25 100 ASP A N 1
ATOM 727 C CA . ASP A 1 100 ? -14.901 2.693 43.866 1.00 96.25 100 ASP A CA 1
ATOM 728 C C . ASP A 1 100 ? -13.702 1.859 43.381 1.00 96.25 100 ASP A C 1
ATOM 730 O O . ASP A 1 100 ? -12.752 2.390 42.793 1.00 96.25 100 ASP A O 1
ATOM 734 N N . LYS A 1 101 ? -13.763 0.530 43.552 1.00 97.44 101 LYS A N 1
ATOM 735 C CA . LYS A 1 101 ? -12.762 -0.398 43.005 1.00 97.44 101 LYS A CA 1
ATOM 736 C C . LYS A 1 101 ? -12.745 -0.387 41.474 1.00 97.44 101 LYS A C 1
ATOM 738 O O . LYS A 1 101 ? -11.671 -0.261 40.895 1.00 97.44 101 LYS A O 1
ATOM 743 N N . ILE A 1 102 ? -13.910 -0.471 40.825 1.00 96.75 102 ILE A N 1
ATOM 744 C CA . ILE A 1 102 ? -14.027 -0.424 39.354 1.00 96.75 102 ILE A CA 1
ATOM 745 C C . ILE A 1 102 ? -13.523 0.918 38.808 1.00 96.75 102 ILE A C 1
ATOM 747 O O . ILE A 1 102 ? -12.803 0.943 37.813 1.00 96.75 102 ILE A O 1
ATOM 751 N N . VAL A 1 103 ? -13.853 2.031 39.469 1.00 96.81 103 VAL A N 1
ATOM 752 C CA . VAL A 1 103 ? -13.361 3.368 39.107 1.00 96.81 103 VAL A CA 1
ATOM 753 C C . VAL A 1 103 ? -11.837 3.426 39.223 1.00 96.81 103 VAL A C 1
ATOM 755 O O . VAL A 1 103 ? -11.183 3.932 38.314 1.00 96.81 103 VAL A O 1
ATOM 758 N N . SER A 1 104 ? -11.253 2.867 40.283 1.00 96.81 104 SER A N 1
ATOM 759 C CA . SER A 1 104 ? -9.794 2.826 40.467 1.00 96.81 104 SER A CA 1
ATOM 760 C C . SER A 1 104 ? -9.093 1.960 39.406 1.00 96.81 104 SER A C 1
ATOM 762 O O . SER A 1 104 ? -8.090 2.377 38.828 1.00 96.81 104 SER A O 1
ATOM 764 N N . GLU A 1 105 ? -9.641 0.782 39.085 1.00 96.88 105 GLU A N 1
ATOM 765 C CA . GLU A 1 105 ? -9.133 -0.095 38.016 1.00 96.88 105 GLU A CA 1
ATOM 766 C C . GLU A 1 105 ? -9.235 0.570 36.630 1.00 96.88 105 GLU A C 1
ATOM 768 O O . GLU A 1 105 ? -8.311 0.459 35.823 1.00 96.88 105 GLU A O 1
ATOM 773 N N . ALA A 1 106 ? -10.311 1.321 36.370 1.00 96.12 106 ALA A N 1
ATOM 774 C CA . ALA A 1 106 ? -10.487 2.068 35.127 1.00 96.12 106 ALA A CA 1
ATOM 775 C C . ALA A 1 106 ? -9.464 3.207 34.968 1.00 96.12 106 ALA A C 1
ATOM 777 O O . ALA A 1 106 ? -8.945 3.394 33.868 1.00 96.12 106 ALA A O 1
ATOM 778 N N . HIS A 1 107 ? -9.122 3.928 36.044 1.00 97.06 107 HIS A N 1
ATOM 779 C CA . HIS A 1 107 ? -8.064 4.948 36.004 1.00 97.06 107 HIS A CA 1
ATOM 780 C C . HIS A 1 107 ? -6.695 4.322 35.699 1.00 97.06 107 HIS A C 1
ATOM 782 O O . HIS A 1 107 ? -6.034 4.748 34.756 1.00 97.06 107 HIS A O 1
ATOM 788 N N . LEU A 1 108 ? -6.319 3.238 36.393 1.00 96.19 108 LEU A N 1
ATOM 789 C CA . LEU A 1 108 ? -5.065 2.515 36.123 1.00 96.19 108 LEU A CA 1
ATOM 790 C C . LEU A 1 108 ? -4.975 2.002 34.674 1.00 96.19 108 LEU A C 1
ATOM 792 O O . LEU A 1 108 ? -3.902 2.017 34.066 1.00 96.19 108 LEU A O 1
ATOM 796 N N . PHE A 1 109 ? -6.098 1.557 34.102 1.00 96.81 109 PHE A N 1
ATOM 797 C CA . PHE A 1 109 ? -6.167 1.156 32.698 1.00 96.81 109 PHE A CA 1
ATOM 798 C C . PHE A 1 109 ? -5.968 2.342 31.739 1.00 96.81 109 PHE A C 1
ATOM 800 O O . PHE A 1 109 ? -5.217 2.217 30.769 1.00 96.81 109 PHE A O 1
ATOM 807 N N . LEU A 1 110 ? -6.591 3.494 32.012 1.00 96.69 110 LEU A N 1
ATOM 808 C CA . LEU A 1 110 ? -6.427 4.712 31.211 1.00 96.69 110 LEU A CA 1
ATOM 809 C C . LEU A 1 110 ? -4.989 5.246 31.262 1.00 96.69 110 LEU A C 1
ATOM 811 O O . LEU A 1 110 ? -4.430 5.547 30.207 1.00 96.69 110 LEU A O 1
ATOM 815 N N . ASP A 1 111 ? -4.359 5.271 32.438 1.00 97.06 111 ASP A N 1
ATOM 816 C CA . ASP A 1 111 ? -2.955 5.672 32.600 1.00 97.06 111 ASP A CA 1
ATOM 817 C C . ASP A 1 111 ? -2.015 4.748 31.806 1.00 97.06 111 ASP A C 1
ATOM 819 O O . ASP A 1 111 ? -1.114 5.205 31.094 1.00 97.06 111 ASP A O 1
ATOM 823 N N . SER A 1 112 ? -2.259 3.433 31.862 1.00 97.62 112 SER A N 1
ATOM 824 C CA . SER A 1 112 ? -1.509 2.436 31.088 1.00 97.62 112 SER A CA 1
ATOM 825 C C . SER A 1 112 ? -1.672 2.640 29.575 1.00 97.62 112 SER A C 1
ATOM 827 O O . SER A 1 112 ? -0.686 2.619 28.830 1.00 97.62 112 SER A O 1
ATOM 829 N N . LEU A 1 113 ? -2.899 2.909 29.118 1.00 94.50 113 LEU A N 1
ATOM 830 C CA . LEU A 1 113 ? -3.207 3.192 27.717 1.00 94.50 113 LEU A CA 1
ATOM 831 C C . LEU A 1 113 ? -2.547 4.497 27.241 1.00 94.50 113 LEU A C 1
ATOM 833 O O . LEU A 1 113 ? -1.983 4.531 26.146 1.00 94.50 113 LEU A O 1
ATOM 837 N N . GLN A 1 114 ? -2.551 5.548 28.064 1.00 97.56 114 GLN A N 1
ATOM 838 C CA . GLN A 1 114 ? -1.911 6.830 27.759 1.00 97.56 114 GLN A CA 1
ATOM 839 C C . GLN A 1 114 ? -0.379 6.708 27.698 1.00 97.56 114 GLN A C 1
ATOM 841 O O . GLN A 1 114 ? 0.253 7.258 26.787 1.00 97.56 114 GLN A O 1
ATOM 846 N N . ALA A 1 115 ? 0.229 5.935 28.602 1.00 96.56 115 ALA A N 1
ATOM 847 C CA . ALA A 1 115 ? 1.657 5.622 28.558 1.00 96.56 115 ALA A CA 1
ATOM 848 C C . ALA A 1 115 ? 2.026 4.828 27.288 1.00 96.56 115 ALA A C 1
ATOM 850 O O . ALA A 1 115 ? 3.006 5.155 26.610 1.00 96.56 115 ALA A O 1
ATOM 851 N N . ALA A 1 116 ? 1.213 3.834 26.911 1.00 95.56 116 ALA A N 1
ATOM 852 C CA . ALA A 1 116 ? 1.397 3.063 25.682 1.00 95.56 116 ALA A CA 1
ATOM 853 C C . ALA A 1 116 ? 1.248 3.932 24.419 1.00 95.56 116 ALA A C 1
ATOM 855 O O . ALA A 1 116 ? 2.090 3.859 23.522 1.00 95.56 116 ALA A O 1
ATOM 856 N N . ALA A 1 117 ? 0.235 4.803 24.365 1.00 94.19 117 ALA A N 1
ATOM 857 C CA . ALA A 1 117 ? 0.035 5.751 23.270 1.00 94.19 117 ALA A CA 1
ATOM 858 C C . ALA A 1 117 ? 1.231 6.708 23.119 1.00 94.19 117 ALA A C 1
ATOM 860 O O . ALA A 1 117 ? 1.742 6.888 22.014 1.00 94.19 117 ALA A O 1
ATOM 861 N N . THR A 1 118 ? 1.741 7.243 24.234 1.00 96.75 118 THR A N 1
ATOM 862 C CA . THR A 1 118 ? 2.918 8.130 24.256 1.00 96.75 118 THR A CA 1
ATOM 863 C C . THR A 1 118 ? 4.172 7.415 23.742 1.00 96.75 118 THR A C 1
ATOM 865 O O . THR A 1 118 ? 4.872 7.936 22.872 1.00 96.75 118 THR A O 1
ATOM 868 N N . LYS A 1 119 ? 4.428 6.185 24.206 1.00 97.81 119 LYS A N 1
ATOM 869 C CA . LYS A 1 119 ? 5.553 5.353 23.743 1.00 97.81 119 LYS A CA 1
ATOM 870 C C . LYS A 1 119 ? 5.448 5.013 22.251 1.00 97.81 119 LYS A C 1
ATOM 872 O O . LYS A 1 119 ? 6.452 5.034 21.534 1.00 97.81 119 LYS A O 1
ATOM 877 N N . ASN A 1 120 ? 4.241 4.722 21.767 1.00 95.75 120 ASN A N 1
ATOM 878 C CA . ASN A 1 120 ? 4.000 4.442 20.354 1.00 95.75 120 ASN A CA 1
ATOM 879 C C . ASN A 1 120 ? 4.226 5.692 19.492 1.00 95.75 120 ASN A C 1
ATOM 881 O O . ASN A 1 120 ? 4.910 5.596 18.477 1.00 95.75 120 ASN A O 1
ATOM 885 N N . ALA A 1 121 ? 3.752 6.866 19.923 1.00 96.06 121 ALA A N 1
ATOM 886 C CA . ALA A 1 121 ? 4.001 8.136 19.238 1.00 96.06 121 ALA A CA 1
ATOM 887 C C . ALA A 1 121 ? 5.505 8.461 19.151 1.00 96.06 121 ALA A C 1
ATOM 889 O O . ALA A 1 121 ? 6.006 8.769 18.071 1.00 96.06 121 ALA A O 1
ATOM 890 N N . GLN A 1 122 ? 6.253 8.297 20.250 1.00 97.81 122 GLN A N 1
ATOM 891 C CA . GLN A 1 122 ? 7.718 8.438 20.257 1.00 97.81 122 GLN A CA 1
ATOM 892 C C . GLN A 1 122 ? 8.397 7.473 19.272 1.00 97.81 122 GLN A C 1
ATOM 894 O O . GLN A 1 122 ? 9.276 7.876 18.511 1.00 97.81 122 GLN A O 1
ATOM 899 N N . THR A 1 123 ? 7.960 6.209 19.244 1.00 96.62 123 THR A N 1
ATOM 900 C CA . THR A 1 123 ? 8.502 5.182 18.337 1.00 96.62 123 THR A CA 1
ATOM 901 C C . THR A 1 123 ? 8.227 5.519 16.868 1.00 96.62 123 THR A C 1
ATOM 903 O O . THR A 1 123 ? 9.121 5.402 16.031 1.00 96.62 123 THR A O 1
ATOM 906 N N . VAL A 1 124 ? 7.010 5.970 16.545 1.00 95.19 124 VAL A N 1
ATOM 907 C CA . VAL A 1 124 ? 6.633 6.392 15.187 1.00 95.19 124 VAL A CA 1
ATOM 908 C C . VAL A 1 124 ? 7.444 7.613 14.753 1.00 95.19 124 VAL A C 1
ATOM 910 O O . VAL A 1 124 ? 8.006 7.591 13.661 1.00 95.19 124 VAL A O 1
ATOM 913 N N . ASN A 1 125 ? 7.593 8.626 15.610 1.00 96.31 125 ASN A N 1
ATOM 914 C CA . ASN A 1 125 ? 8.389 9.817 15.298 1.00 96.31 125 ASN A CA 1
ATOM 915 C C . ASN A 1 125 ? 9.861 9.463 15.018 1.00 96.31 125 ASN A C 1
ATOM 917 O O . ASN A 1 125 ? 10.408 9.882 13.999 1.00 96.31 125 ASN A O 1
ATOM 921 N N . ALA A 1 126 ? 10.477 8.605 15.839 1.00 97.12 126 ALA A N 1
ATOM 922 C CA . ALA A 1 126 ? 11.848 8.138 15.617 1.00 97.12 126 ALA A CA 1
ATOM 923 C C . ALA A 1 126 ? 12.017 7.373 14.285 1.00 97.12 126 ALA A C 1
ATOM 925 O O . ALA A 1 126 ? 13.037 7.520 13.601 1.00 97.12 126 ALA A O 1
ATOM 926 N N . LEU A 1 127 ? 11.013 6.581 13.881 1.00 96.50 127 LEU A N 1
ATOM 927 C CA . LEU A 1 127 ? 10.993 5.905 12.578 1.00 96.50 127 LEU A CA 1
ATOM 928 C C . LEU A 1 127 ? 10.824 6.893 11.414 1.00 96.50 127 LEU A C 1
ATOM 930 O O . LEU A 1 127 ? 11.515 6.752 10.404 1.00 96.50 127 LEU A O 1
ATOM 934 N N . VAL A 1 128 ? 9.962 7.904 11.554 1.00 96.31 128 VAL A N 1
ATOM 935 C CA . VAL A 1 128 ? 9.763 8.966 10.551 1.00 96.31 128 VAL A CA 1
ATOM 936 C C . VAL A 1 128 ? 11.053 9.761 10.336 1.00 96.31 128 VAL A C 1
ATOM 938 O O . VAL A 1 128 ? 11.479 9.926 9.194 1.00 96.31 128 VAL A O 1
ATOM 941 N N . GLU A 1 129 ? 11.739 10.170 11.404 1.00 97.62 129 GLU A N 1
ATOM 942 C CA . GLU A 1 129 ? 13.038 10.850 11.303 1.00 97.62 129 GLU A CA 1
ATOM 943 C C . GLU A 1 129 ? 14.118 9.970 10.656 1.00 97.62 129 GLU A C 1
ATOM 945 O O . GLU A 1 129 ? 14.939 10.453 9.871 1.00 97.62 129 GLU A O 1
ATOM 950 N N . SER A 1 130 ? 14.142 8.674 10.983 1.00 97.88 130 SER A N 1
ATOM 951 C CA . SER A 1 130 ? 15.085 7.720 10.391 1.00 97.88 130 SER A CA 1
ATOM 952 C C . SER A 1 130 ? 14.833 7.539 8.890 1.00 97.88 130 SER A C 1
ATOM 954 O O . SER A 1 130 ? 15.782 7.572 8.100 1.00 97.88 130 SER A O 1
ATOM 956 N N . LEU A 1 131 ? 13.563 7.437 8.484 1.00 96.06 131 LEU A N 1
ATOM 957 C CA . LEU A 1 131 ? 13.158 7.380 7.082 1.00 96.06 131 LEU A CA 1
ATOM 958 C C . LEU A 1 131 ? 13.506 8.680 6.346 1.00 96.06 131 LEU A C 1
ATOM 960 O O . LEU A 1 131 ? 14.087 8.624 5.264 1.00 96.06 131 LEU A O 1
ATOM 964 N N . GLN A 1 132 ? 13.234 9.843 6.943 1.00 98.19 132 GLN A N 1
ATOM 965 C CA . GLN A 1 132 ? 13.585 11.149 6.380 1.00 98.19 132 GLN A CA 1
ATOM 966 C C . GLN A 1 132 ? 15.094 11.266 6.125 1.00 98.19 132 GLN A C 1
ATOM 968 O O . GLN A 1 132 ? 15.499 11.634 5.020 1.00 98.19 132 GLN A O 1
ATOM 973 N N . ARG A 1 133 ? 15.933 10.886 7.100 1.00 98.00 133 ARG A N 1
ATOM 974 C CA . ARG A 1 133 ? 17.400 10.853 6.947 1.00 98.00 133 ARG A CA 1
ATOM 975 C C . ARG A 1 133 ? 17.847 9.887 5.842 1.00 98.00 133 ARG A C 1
ATOM 977 O O . ARG A 1 133 ? 18.720 10.229 5.045 1.00 98.00 133 ARG A O 1
ATOM 984 N N . SER A 1 134 ? 17.224 8.710 5.746 1.00 97.75 134 SER A N 1
ATOM 985 C CA . SER A 1 134 ? 17.511 7.725 4.691 1.00 97.75 134 SER A CA 1
ATOM 986 C C . SER A 1 134 ? 17.162 8.251 3.291 1.00 97.75 134 SER A C 1
ATOM 988 O O . SER A 1 134 ? 17.981 8.171 2.372 1.00 97.75 134 SER A O 1
ATOM 990 N N . LEU A 1 135 ? 15.984 8.865 3.133 1.00 95.75 135 LEU A N 1
ATOM 991 C CA . LEU A 1 135 ? 15.531 9.461 1.873 1.00 95.75 135 LEU A CA 1
ATOM 992 C C . LEU A 1 135 ? 16.394 10.659 1.457 1.00 95.75 135 LEU A C 1
ATOM 994 O O . LEU A 1 135 ? 16.734 10.781 0.280 1.00 95.75 135 LEU A O 1
ATOM 998 N N . GLN A 1 136 ? 16.807 11.508 2.404 1.00 98.00 136 GLN A N 1
ATOM 999 C CA . GLN A 1 136 ? 17.752 12.599 2.144 1.00 98.00 136 GLN A CA 1
ATOM 1000 C C . GLN A 1 136 ? 19.106 12.066 1.653 1.00 98.00 136 GLN A C 1
ATOM 1002 O O . GLN A 1 136 ? 19.597 12.525 0.624 1.00 98.00 136 GLN A O 1
ATOM 1007 N N . SER A 1 137 ? 19.670 11.045 2.311 1.00 97.88 137 SER A N 1
ATOM 1008 C CA . SER A 1 137 ? 20.912 10.395 1.862 1.00 97.88 137 SER A CA 1
ATOM 1009 C C . SER A 1 137 ? 20.776 9.793 0.457 1.00 97.88 137 SER A C 1
ATOM 1011 O O . SER A 1 137 ? 21.631 10.020 -0.401 1.00 97.88 137 SER A O 1
ATOM 1013 N N . LYS A 1 138 ? 19.673 9.087 0.171 1.00 97.50 138 LYS A N 1
ATOM 1014 C CA . LYS A 1 138 ? 19.401 8.541 -1.169 1.00 97.50 138 LYS A CA 1
ATOM 1015 C C . LYS A 1 138 ? 19.265 9.634 -2.231 1.00 97.50 138 LYS A C 1
ATOM 1017 O O . LYS A 1 138 ? 19.800 9.457 -3.322 1.00 97.50 138 LYS A O 1
ATOM 1022 N N . ARG A 1 139 ? 18.620 10.764 -1.916 1.00 97.81 139 ARG A N 1
ATOM 1023 C CA . ARG A 1 139 ? 18.529 11.927 -2.814 1.00 97.81 139 ARG A CA 1
ATOM 1024 C C . ARG A 1 139 ? 19.910 12.502 -3.136 1.00 97.81 139 ARG A C 1
ATOM 1026 O O . ARG A 1 139 ? 20.189 12.732 -4.308 1.00 97.81 139 ARG A O 1
ATOM 1033 N N . SER A 1 140 ? 20.777 12.682 -2.139 1.00 98.31 140 SER A N 1
ATOM 1034 C CA . SER A 1 140 ? 22.149 13.164 -2.361 1.00 98.31 140 SER A CA 1
ATOM 1035 C C . SER A 1 140 ? 22.958 12.206 -3.240 1.00 98.31 140 SER A C 1
ATOM 1037 O O . SER A 1 140 ? 23.623 12.645 -4.173 1.00 98.31 140 SER A O 1
ATOM 1039 N N . ASN A 1 141 ? 22.849 10.893 -3.011 1.00 97.56 141 ASN A N 1
ATOM 1040 C CA . ASN A 1 141 ? 23.552 9.893 -3.822 1.00 97.56 141 ASN A CA 1
ATOM 1041 C C . ASN A 1 141 ? 23.059 9.864 -5.280 1.00 97.56 141 ASN A C 1
ATOM 1043 O O . ASN A 1 141 ? 23.860 9.676 -6.192 1.00 97.56 141 ASN A O 1
ATOM 1047 N N . LEU A 1 142 ? 21.755 10.061 -5.510 1.00 96.75 142 LEU A N 1
ATOM 1048 C CA . LEU A 1 142 ? 21.189 10.173 -6.859 1.00 96.75 142 LEU A CA 1
ATOM 1049 C C . LEU A 1 142 ? 21.664 11.439 -7.580 1.00 96.75 142 LEU A C 1
ATOM 1051 O O . LEU A 1 142 ? 21.940 11.377 -8.773 1.00 96.75 142 LEU A O 1
ATOM 1055 N N . GLU A 1 143 ? 21.806 12.561 -6.873 1.00 98.31 143 GLU A N 1
ATOM 1056 C CA . GLU A 1 143 ? 22.330 13.802 -7.455 1.00 98.31 143 GLU A CA 1
ATOM 1057 C C . GLU A 1 143 ? 23.813 13.669 -7.845 1.00 98.31 143 GLU A C 1
ATOM 1059 O O . GLU A 1 143 ? 24.192 14.068 -8.943 1.00 98.31 143 GLU A O 1
ATOM 1064 N N . VAL A 1 144 ? 24.636 13.005 -7.021 1.00 98.00 144 VAL A N 1
ATOM 1065 C CA . VAL A 1 144 ? 26.028 12.664 -7.382 1.00 98.00 144 VAL A CA 1
ATOM 1066 C C . VAL A 1 144 ? 26.076 11.757 -8.620 1.00 98.00 144 VAL A C 1
ATOM 1068 O O . VAL A 1 144 ? 26.868 11.997 -9.531 1.00 98.00 144 VAL A O 1
ATOM 1071 N N . ALA A 1 145 ? 25.207 10.743 -8.699 1.00 97.19 145 ALA A N 1
ATOM 1072 C CA . ALA A 1 145 ? 25.124 9.874 -9.874 1.00 97.19 145 ALA A CA 1
ATOM 1073 C C . ALA A 1 145 ? 24.671 10.633 -11.137 1.00 97.19 145 ALA A C 1
ATOM 1075 O O . ALA A 1 145 ? 25.203 10.391 -12.219 1.00 97.19 145 ALA A O 1
ATOM 1076 N N . ARG A 1 146 ? 23.733 11.583 -11.001 1.00 97.81 146 ARG A N 1
ATOM 1077 C CA . ARG A 1 146 ? 23.276 12.460 -12.090 1.00 97.81 146 ARG A CA 1
ATOM 1078 C C . ARG A 1 146 ? 24.431 13.298 -12.642 1.00 97.81 146 ARG A C 1
ATOM 1080 O O . ARG A 1 146 ? 24.647 13.290 -13.849 1.00 97.81 146 ARG A O 1
ATOM 1087 N N . GLN A 1 147 ? 25.199 13.945 -11.765 1.00 98.50 147 GLN A N 1
ATOM 1088 C CA . GLN A 1 147 ? 26.362 14.761 -12.135 1.00 98.50 147 GLN A CA 1
ATOM 1089 C C . GLN A 1 147 ? 27.472 13.927 -12.796 1.00 98.50 147 GLN A C 1
ATOM 1091 O O . GLN A 1 147 ? 28.076 14.364 -13.773 1.00 98.50 147 GLN A O 1
ATOM 1096 N N . ALA A 1 148 ? 27.706 12.696 -12.328 1.00 98.12 148 ALA A N 1
ATOM 1097 C CA . ALA A 1 148 ? 28.664 11.785 -12.957 1.00 98.12 148 ALA A CA 1
ATOM 1098 C C . ALA A 1 148 ? 28.245 11.380 -14.387 1.00 98.12 148 ALA A C 1
ATOM 1100 O O . ALA A 1 148 ? 29.085 11.338 -15.283 1.00 98.12 148 ALA A O 1
ATOM 1101 N N . ILE A 1 149 ? 26.952 11.119 -14.619 1.00 96.88 149 ILE A N 1
ATOM 1102 C CA . ILE A 1 149 ? 26.412 10.831 -15.961 1.00 96.88 149 ILE A CA 1
ATOM 1103 C C . ILE A 1 149 ? 26.516 12.065 -16.870 1.00 96.88 149 ILE A C 1
ATOM 1105 O O . ILE A 1 149 ? 26.877 11.935 -18.037 1.00 96.88 149 ILE A O 1
ATOM 1109 N N . GLU A 1 150 ? 26.236 13.256 -16.338 1.00 98.25 150 GLU A N 1
ATOM 1110 C CA . GLU A 1 150 ? 26.339 14.533 -17.057 1.00 98.25 150 GLU A CA 1
ATOM 1111 C C . GLU A 1 150 ? 27.777 14.768 -17.564 1.00 98.25 150 GLU A C 1
ATOM 1113 O O . GLU A 1 150 ? 27.976 14.930 -18.767 1.00 98.25 150 GLU A O 1
ATOM 1118 N N . ALA A 1 151 ? 28.788 14.606 -16.702 1.00 98.38 151 ALA A N 1
ATOM 1119 C CA . ALA A 1 151 ? 30.204 14.717 -17.079 1.00 98.38 151 ALA A CA 1
ATOM 1120 C C . ALA A 1 151 ? 30.670 13.651 -18.101 1.00 98.38 151 ALA A C 1
ATOM 1122 O O . ALA A 1 151 ? 31.475 13.935 -18.997 1.00 98.38 151 ALA A O 1
ATOM 1123 N N . VAL A 1 152 ? 30.162 12.414 -18.008 1.00 98.12 152 VAL A N 1
ATOM 1124 C CA . VAL A 1 152 ? 30.446 11.359 -19.003 1.00 98.12 152 VAL A CA 1
ATOM 1125 C C . VAL A 1 152 ? 29.823 11.699 -20.360 1.00 98.12 152 VAL A C 1
ATOM 1127 O O . VAL A 1 152 ? 30.470 11.498 -21.390 1.00 98.12 152 VAL A O 1
ATOM 1130 N N . ASN A 1 153 ? 28.613 12.263 -20.380 1.00 97.12 153 ASN A N 1
ATOM 1131 C CA . ASN A 1 153 ? 27.960 12.704 -21.613 1.00 97.12 153 ASN A CA 1
ATOM 1132 C C . ASN A 1 153 ? 28.698 13.885 -22.263 1.00 97.12 153 ASN A C 1
ATOM 1134 O O . ASN A 1 153 ? 28.909 13.861 -23.474 1.00 97.12 153 ASN A O 1
ATOM 1138 N N . GLU A 1 154 ? 29.147 14.877 -21.488 1.00 98.19 154 GLU A N 1
ATOM 1139 C CA . GLU A 1 154 ? 29.993 15.973 -21.992 1.00 98.19 154 GLU A CA 1
ATOM 1140 C C . GLU A 1 154 ? 31.280 15.438 -22.640 1.00 98.19 154 GLU A C 1
ATOM 1142 O O . GLU A 1 154 ? 31.614 15.799 -23.772 1.00 98.19 154 GLU A O 1
ATOM 1147 N N . THR A 1 155 ? 31.950 14.495 -21.969 1.00 98.44 155 THR A N 1
ATOM 1148 C CA . THR A 1 155 ? 33.159 13.825 -22.480 1.00 98.44 155 THR A CA 1
ATOM 1149 C C . THR A 1 155 ? 32.879 13.053 -23.777 1.00 98.44 155 THR A C 1
ATOM 1151 O O . THR A 1 155 ? 33.655 13.123 -24.733 1.00 98.44 155 THR A O 1
ATOM 1154 N N . LEU A 1 156 ? 31.753 12.335 -23.851 1.00 97.88 156 LEU A N 1
ATOM 1155 C CA . LEU A 1 156 ? 31.333 11.618 -25.056 1.00 97.88 156 LEU A CA 1
ATOM 1156 C C . LEU A 1 156 ? 31.044 12.582 -26.216 1.00 97.88 156 LEU A C 1
ATOM 1158 O O . LEU A 1 156 ? 31.479 12.326 -27.339 1.00 97.88 156 LEU A O 1
ATOM 1162 N N . HIS A 1 157 ? 30.359 13.698 -25.958 1.00 97.88 157 HIS A N 1
ATOM 1163 C CA . HIS A 1 157 ? 30.081 14.716 -26.972 1.00 97.88 157 HIS A CA 1
ATOM 1164 C C . HIS A 1 157 ? 31.361 15.364 -27.515 1.00 97.88 157 HIS A C 1
ATOM 1166 O O . HIS A 1 157 ? 31.462 15.551 -28.729 1.00 97.88 157 HIS A O 1
ATOM 1172 N N . ALA A 1 158 ? 32.352 15.649 -26.663 1.00 98.00 158 ALA A N 1
ATOM 1173 C CA . ALA A 1 158 ? 33.667 16.119 -27.102 1.00 98.00 158 ALA A CA 1
ATOM 1174 C C . ALA A 1 158 ? 34.342 15.094 -28.036 1.00 98.00 158 ALA A C 1
ATOM 1176 O O . ALA A 1 158 ? 34.621 15.406 -29.193 1.00 98.00 158 ALA A O 1
ATOM 1177 N N . ASN A 1 159 ? 34.468 13.837 -27.592 1.00 97.69 159 ASN A N 1
ATOM 1178 C CA . ASN A 1 159 ? 35.083 12.756 -28.374 1.00 97.69 159 ASN A CA 1
ATOM 1179 C C . ASN A 1 159 ? 34.392 12.516 -29.733 1.00 97.69 159 ASN A C 1
ATOM 1181 O O . ASN A 1 159 ? 35.057 12.273 -30.743 1.00 97.69 159 ASN A O 1
ATOM 1185 N N . VAL A 1 160 ? 33.056 12.586 -29.784 1.00 97.88 160 VAL A N 1
ATOM 1186 C CA . VAL A 1 160 ? 32.284 12.443 -31.031 1.00 97.88 160 VAL A CA 1
ATOM 1187 C C . VAL A 1 160 ? 32.538 13.615 -31.980 1.00 97.88 160 VAL A C 1
ATOM 1189 O O . VAL A 1 160 ? 32.708 13.393 -33.181 1.00 97.88 160 VAL A O 1
ATOM 1192 N N . ASN A 1 161 ? 32.607 14.847 -31.469 1.00 98.12 161 ASN A N 1
ATOM 1193 C CA . ASN A 1 161 ? 32.916 16.027 -32.278 1.00 98.12 161 ASN A CA 1
ATOM 1194 C C . ASN A 1 161 ? 34.347 15.983 -32.832 1.00 98.12 161 ASN A C 1
ATOM 1196 O O . ASN A 1 161 ? 34.543 16.242 -34.022 1.00 98.12 161 ASN A O 1
ATOM 1200 N N . ASP A 1 162 ? 35.325 15.584 -32.019 1.00 98.06 162 ASP A N 1
ATOM 1201 C CA . ASP A 1 162 ? 36.717 15.427 -32.450 1.00 98.06 162 ASP A CA 1
ATOM 1202 C C . ASP A 1 162 ? 36.844 14.355 -33.536 1.00 98.06 162 ASP A C 1
ATOM 1204 O O . ASP A 1 162 ? 37.430 14.603 -34.595 1.00 98.06 162 ASP A O 1
ATOM 1208 N N . ARG A 1 163 ? 36.197 13.195 -33.353 1.00 98.19 163 ARG A N 1
ATOM 1209 C CA . ARG A 1 163 ? 36.175 12.134 -34.370 1.00 98.19 163 ARG A CA 1
ATOM 1210 C C . ARG A 1 163 ? 35.459 12.565 -35.651 1.00 98.19 163 ARG A C 1
ATOM 1212 O O . ARG A 1 163 ? 35.907 12.219 -36.743 1.00 98.19 163 ARG A O 1
ATOM 1219 N N . LEU A 1 164 ? 34.376 13.336 -35.549 1.00 98.25 164 LEU A N 1
ATOM 1220 C CA . LEU A 1 164 ? 33.677 13.896 -36.708 1.00 98.25 164 LEU A CA 1
ATOM 1221 C C . LEU A 1 164 ? 34.559 14.899 -37.469 1.00 98.25 164 LEU A C 1
ATOM 1223 O O . LEU A 1 164 ? 34.545 14.920 -38.700 1.00 98.25 164 LEU A O 1
ATOM 1227 N N . ASN A 1 165 ? 35.343 15.712 -36.760 1.00 97.56 165 ASN A N 1
ATOM 1228 C CA . ASN A 1 165 ? 36.283 16.653 -37.366 1.00 97.56 165 ASN A CA 1
ATOM 1229 C C . ASN A 1 165 ? 37.479 15.934 -38.013 1.00 97.56 165 ASN A C 1
ATOM 1231 O O . ASN A 1 165 ? 37.851 16.285 -39.134 1.00 97.56 165 ASN A O 1
ATOM 1235 N N . GLN A 1 166 ? 37.998 14.871 -37.388 1.00 98.00 166 GLN A N 1
ATOM 1236 C CA . GLN A 1 166 ? 38.988 13.976 -37.996 1.00 98.00 166 GLN A CA 1
ATOM 1237 C C . GLN A 1 166 ? 38.466 13.379 -39.314 1.00 98.00 166 GLN A C 1
ATOM 1239 O O . GLN A 1 166 ? 39.115 13.514 -40.350 1.00 98.00 166 GLN A O 1
ATOM 1244 N N . LEU A 1 167 ? 37.269 12.782 -39.307 1.00 97.56 167 LEU A N 1
ATOM 1245 C CA . LEU A 1 167 ? 36.676 12.165 -40.502 1.00 97.56 167 LEU A CA 1
ATOM 1246 C C . LEU A 1 167 ? 36.417 13.182 -41.628 1.00 97.56 167 LEU A C 1
ATOM 1248 O O . LEU A 1 167 ? 36.582 12.853 -42.803 1.00 97.56 167 LEU A O 1
ATOM 1252 N N . LYS A 1 168 ? 36.061 14.434 -41.301 1.00 97.88 168 LYS A N 1
ATOM 1253 C CA . LYS A 1 168 ? 35.972 15.522 -42.294 1.00 97.88 168 LYS A CA 1
ATOM 1254 C C . LYS A 1 168 ? 37.330 15.814 -42.940 1.00 97.88 168 LYS A C 1
ATOM 1256 O O . LYS A 1 168 ? 37.383 15.983 -44.157 1.00 97.88 168 LYS A O 1
ATOM 1261 N N . ALA A 1 169 ? 38.410 15.863 -42.158 1.00 97.12 169 ALA A N 1
ATOM 1262 C CA . ALA A 1 169 ? 39.759 16.092 -42.677 1.00 97.12 169 ALA A CA 1
ATOM 1263 C C . ALA A 1 169 ? 40.244 14.921 -43.555 1.00 97.12 169 ALA A C 1
ATOM 1265 O O . ALA A 1 169 ? 40.734 15.146 -44.662 1.00 97.12 169 ALA A O 1
ATOM 1266 N N . GLU A 1 170 ? 40.026 13.678 -43.114 1.00 97.06 170 GLU A N 1
ATOM 1267 C CA . GLU A 1 170 ? 40.336 12.465 -43.885 1.00 97.06 170 GLU A CA 1
ATOM 1268 C C . GLU A 1 170 ? 39.570 12.424 -45.220 1.00 97.06 170 GLU A C 1
ATOM 1270 O O . GLU A 1 170 ? 40.162 12.139 -46.262 1.00 97.06 170 GLU A O 1
ATOM 1275 N N . LEU A 1 171 ? 38.284 12.801 -45.227 1.00 97.50 171 LEU A N 1
ATOM 1276 C CA . LEU A 1 171 ? 37.466 12.883 -46.444 1.00 97.50 171 LEU A CA 1
ATOM 1277 C C . LEU A 1 171 ? 37.970 13.947 -47.434 1.00 97.50 171 LEU A C 1
ATOM 1279 O O . LEU A 1 171 ? 37.950 13.715 -48.645 1.00 97.50 171 LEU A O 1
ATOM 1283 N N . VAL A 1 172 ? 38.414 15.110 -46.946 1.00 97.44 172 VAL A N 1
ATOM 1284 C CA . VAL A 1 172 ? 39.016 16.155 -47.796 1.00 97.44 172 VAL A CA 1
ATOM 1285 C C . VAL A 1 172 ? 40.334 15.662 -48.395 1.00 97.44 172 VAL A C 1
ATOM 1287 O O . VAL A 1 172 ? 40.541 15.809 -49.600 1.00 97.44 172 VAL A O 1
ATOM 1290 N N . ASN A 1 173 ? 41.183 15.013 -47.593 1.00 96.50 173 ASN A N 1
ATOM 1291 C CA . ASN A 1 173 ? 42.446 14.447 -48.061 1.00 96.50 173 ASN A CA 1
ATOM 1292 C C . ASN A 1 173 ? 42.227 13.351 -49.121 1.00 96.50 173 ASN A C 1
ATOM 1294 O O . ASN A 1 173 ? 42.839 13.391 -50.183 1.00 96.50 173 ASN A O 1
ATOM 1298 N N . TYR A 1 174 ? 41.288 12.427 -48.891 1.00 96.50 174 TYR A N 1
ATOM 1299 C CA . TYR A 1 174 ? 40.935 11.377 -49.853 1.00 96.50 174 TYR A CA 1
ATOM 1300 C C . TYR A 1 174 ? 40.480 11.947 -51.208 1.00 96.50 174 TYR A C 1
ATOM 1302 O O . TYR A 1 174 ? 40.945 11.501 -52.261 1.00 96.50 174 TYR A O 1
ATOM 1310 N N . LYS A 1 175 ? 39.623 12.979 -51.197 1.00 97.12 175 LYS A N 1
ATOM 1311 C CA . LYS A 1 175 ? 39.195 13.675 -52.423 1.00 97.12 175 LYS A CA 1
ATOM 1312 C C . LYS A 1 175 ? 40.365 14.346 -53.145 1.00 97.12 175 LYS A C 1
ATOM 1314 O O . LYS A 1 175 ? 40.446 14.251 -54.366 1.00 97.12 175 LYS A O 1
ATOM 1319 N N . LEU A 1 176 ? 41.278 14.982 -52.407 1.00 96.81 176 LEU A N 1
ATOM 1320 C CA . LEU A 1 176 ? 42.464 15.623 -52.978 1.00 96.81 176 LEU A CA 1
ATOM 1321 C C . LEU A 1 176 ? 43.417 14.602 -53.617 1.00 96.81 176 LEU A C 1
ATOM 1323 O O . LEU A 1 176 ? 43.870 14.819 -54.740 1.00 96.81 176 LEU A O 1
ATOM 1327 N N . CYS A 1 177 ? 43.685 13.476 -52.949 1.00 95.44 177 CYS A N 1
ATOM 1328 C CA . CYS A 1 177 ? 44.500 12.391 -53.502 1.00 95.44 177 CYS A CA 1
ATOM 1329 C C . CYS A 1 177 ? 43.877 11.801 -54.776 1.00 95.44 177 CYS A C 1
ATOM 1331 O O . CYS A 1 177 ? 44.587 11.617 -55.761 1.00 95.44 177 CYS A O 1
ATOM 1333 N N . THR A 1 178 ? 42.559 11.568 -54.777 1.00 96.12 178 THR A N 1
ATOM 1334 C CA . THR A 1 178 ? 41.826 11.031 -55.939 1.00 96.12 178 THR A CA 1
ATOM 1335 C C . THR A 1 178 ? 41.917 11.983 -57.135 1.00 96.12 178 THR A C 1
ATOM 1337 O O . THR A 1 178 ? 42.402 11.592 -58.192 1.00 96.12 178 THR A O 1
ATOM 1340 N N . ALA A 1 179 ? 41.590 13.266 -56.943 1.00 96.00 179 ALA A N 1
ATOM 1341 C CA . ALA A 1 179 ? 41.703 14.279 -57.997 1.00 96.00 179 ALA A CA 1
ATOM 1342 C C . ALA A 1 179 ? 43.153 14.474 -58.489 1.00 96.00 179 ALA A C 1
ATOM 1344 O O . ALA A 1 179 ? 43.387 14.762 -59.660 1.00 96.00 179 ALA A O 1
ATOM 1345 N N . THR A 1 180 ? 44.148 14.298 -57.612 1.00 96.75 180 THR A N 1
ATOM 1346 C CA . THR A 1 180 ? 45.571 14.368 -57.991 1.00 96.75 180 THR A CA 1
ATOM 1347 C C . THR A 1 180 ? 45.984 13.181 -58.865 1.00 96.75 180 THR A C 1
ATOM 1349 O O . THR A 1 180 ? 46.760 13.367 -59.801 1.00 96.75 180 THR A O 1
ATOM 1352 N N . ALA A 1 181 ? 45.468 11.976 -58.595 1.00 96.06 181 ALA A N 1
ATOM 1353 C CA . ALA A 1 181 ? 45.686 10.807 -59.446 1.00 96.06 181 ALA A CA 1
ATOM 1354 C C . ALA A 1 181 ? 45.061 11.017 -60.836 1.00 96.06 181 ALA A C 1
ATOM 1356 O O . ALA A 1 181 ? 45.784 10.972 -61.827 1.00 96.06 181 ALA A O 1
ATOM 1357 N N . GLU A 1 182 ? 43.781 11.402 -60.896 1.00 96.75 182 GLU A N 1
ATOM 1358 C CA . GLU A 1 182 ? 43.069 11.703 -62.150 1.00 96.75 182 GLU A CA 1
ATOM 1359 C C . GLU A 1 182 ? 43.799 12.761 -63.003 1.00 96.75 182 GLU A C 1
ATOM 1361 O O . GLU A 1 182 ? 43.949 12.605 -64.215 1.00 96.75 182 GLU A O 1
ATOM 1366 N N . VAL A 1 183 ? 44.323 13.827 -62.382 1.00 96.62 183 VAL A N 1
ATOM 1367 C CA . VAL A 1 183 ? 45.110 14.861 -63.082 1.00 96.62 183 VAL A CA 1
ATOM 1368 C C . VAL A 1 183 ? 46.439 14.321 -63.625 1.00 96.62 183 VAL A C 1
ATOM 1370 O O . VAL A 1 183 ? 46.871 14.748 -64.700 1.00 96.62 183 VAL A O 1
ATOM 1373 N N . ASN A 1 184 ? 47.099 13.400 -62.920 1.00 96.38 184 ASN A N 1
ATOM 1374 C CA . ASN A 1 184 ? 48.333 12.774 -63.401 1.00 96.38 184 ASN A CA 1
ATOM 1375 C C . ASN A 1 184 ? 48.064 11.809 -64.564 1.00 96.38 184 ASN A C 1
ATOM 1377 O O . ASN A 1 184 ? 48.807 11.840 -65.549 1.00 96.38 184 ASN A O 1
ATOM 1381 N N . ASP A 1 185 ? 46.981 11.036 -64.496 1.00 96.06 185 ASP A N 1
ATOM 1382 C CA . ASP A 1 185 ? 46.560 10.127 -65.564 1.00 96.06 185 ASP A CA 1
ATOM 1383 C C . ASP A 1 185 ? 46.228 10.919 -66.839 1.00 96.06 185 ASP A C 1
ATOM 1385 O O . ASP A 1 185 ? 46.865 10.706 -67.874 1.00 96.06 185 ASP A O 1
ATOM 1389 N N . LEU A 1 186 ? 45.376 11.950 -66.744 1.00 95.88 186 LEU A N 1
ATOM 1390 C CA . LEU A 1 186 ? 45.057 12.863 -67.855 1.00 95.88 186 LEU A CA 1
ATOM 1391 C C . LEU A 1 186 ? 46.296 13.577 -68.424 1.00 95.88 186 LEU A C 1
ATOM 1393 O O . LEU A 1 186 ? 46.386 13.848 -69.626 1.00 95.88 186 LEU A O 1
ATOM 1397 N N . LYS A 1 187 ? 47.281 13.898 -67.577 1.00 96.38 187 LYS A N 1
ATOM 1398 C CA . LYS A 1 187 ? 48.558 14.476 -68.019 1.00 96.38 187 LYS A CA 1
ATOM 1399 C C . LYS A 1 187 ? 49.388 13.464 -68.813 1.00 96.38 187 LYS A C 1
ATOM 1401 O O . LYS A 1 187 ? 50.034 13.871 -69.779 1.00 96.38 187 LYS A O 1
ATOM 1406 N N . SER A 1 188 ? 49.356 12.183 -68.441 1.00 95.12 188 SER A N 1
ATOM 1407 C CA . SER A 1 188 ? 50.022 11.105 -69.181 1.00 95.12 188 SER A CA 1
ATOM 1408 C C . SER A 1 188 ? 49.352 10.853 -70.539 1.00 95.12 188 SER A C 1
ATOM 1410 O O . SER A 1 188 ? 50.041 10.847 -71.560 1.00 95.12 188 SER A O 1
ATOM 1412 N N . GLU A 1 189 ? 48.016 10.806 -70.595 1.00 95.75 189 GLU A N 1
ATOM 1413 C CA . GLU A 1 189 ? 47.253 10.695 -71.848 1.00 95.75 189 GLU A CA 1
ATOM 1414 C C . GLU A 1 189 ? 47.540 11.872 -72.790 1.00 95.75 189 GLU A C 1
ATOM 1416 O O . GLU A 1 189 ? 47.800 11.686 -73.981 1.00 95.75 189 GLU A O 1
ATOM 1421 N N . ARG A 1 190 ? 47.588 13.101 -72.255 1.00 95.31 190 ARG A N 1
ATOM 1422 C CA . ARG A 1 190 ? 47.968 14.303 -73.017 1.00 95.31 190 ARG A CA 1
ATOM 1423 C C . ARG A 1 190 ? 49.395 14.229 -73.574 1.00 95.31 190 ARG A C 1
ATOM 1425 O O . ARG A 1 190 ? 49.682 14.880 -74.583 1.00 95.31 190 ARG A O 1
ATOM 1432 N N . GLU A 1 191 ? 50.308 13.511 -72.927 1.00 95.38 191 GLU A N 1
ATOM 1433 C CA . GLU A 1 191 ? 51.665 13.298 -73.441 1.00 95.38 191 GLU A CA 1
ATOM 1434 C C . GLU A 1 191 ? 51.662 12.299 -74.602 1.00 95.38 191 GLU A C 1
ATOM 1436 O O . GLU A 1 191 ? 52.219 12.599 -75.658 1.00 95.38 191 GLU A O 1
ATOM 1441 N N . VAL A 1 192 ? 50.934 11.184 -74.462 1.00 95.31 192 VAL A N 1
ATOM 1442 C CA . VAL A 1 192 ? 50.726 10.195 -75.537 1.00 95.31 192 VAL A CA 1
ATOM 1443 C C . VAL A 1 192 ? 50.113 10.858 -76.774 1.00 95.31 192 VAL A C 1
ATOM 1445 O O . VAL A 1 192 ? 50.678 10.763 -77.862 1.00 95.31 192 VAL A O 1
ATOM 1448 N N . ILE A 1 193 ? 49.027 11.623 -76.606 1.00 94.81 193 ILE A N 1
ATOM 1449 C CA . ILE A 1 193 ? 48.375 12.365 -77.700 1.00 94.81 193 ILE A CA 1
ATOM 1450 C C . ILE A 1 193 ? 49.353 13.340 -78.372 1.00 94.81 193 ILE A C 1
ATOM 1452 O O . ILE A 1 193 ? 49.331 13.485 -79.595 1.00 94.81 193 ILE A O 1
ATOM 1456 N N . ARG A 1 194 ? 50.234 14.003 -77.609 1.00 95.19 194 ARG A N 1
ATOM 1457 C CA . ARG A 1 194 ? 51.225 14.937 -78.170 1.00 95.19 194 ARG A CA 1
ATOM 1458 C C . ARG A 1 194 ? 52.305 14.219 -78.973 1.00 95.19 194 ARG A C 1
ATOM 1460 O O . ARG A 1 194 ? 52.668 14.724 -80.032 1.00 95.19 194 ARG A O 1
ATOM 1467 N N . SER A 1 195 ? 52.774 13.060 -78.505 1.00 95.25 195 SER A N 1
ATOM 1468 C CA . SER A 1 195 ? 53.696 12.209 -79.267 1.00 95.25 195 SER A CA 1
ATOM 1469 C C . SER A 1 195 ? 53.050 11.776 -80.581 1.00 95.25 195 SER A C 1
ATOM 1471 O O . SER A 1 195 ? 53.569 12.096 -81.645 1.00 95.25 195 SER A O 1
ATOM 1473 N N . SER A 1 196 ? 51.852 11.184 -80.530 1.00 93.50 196 SER A N 1
ATOM 1474 C CA . SER A 1 196 ? 51.140 10.743 -81.736 1.00 93.50 196 SER A CA 1
ATOM 1475 C C . SER A 1 196 ? 50.821 11.894 -82.699 1.00 93.50 196 SER A C 1
ATOM 1477 O O . SER A 1 196 ? 50.875 11.714 -83.913 1.00 93.50 196 SER A O 1
ATOM 1479 N N . ALA A 1 197 ? 50.529 13.096 -82.192 1.00 92.31 197 ALA A N 1
ATOM 1480 C CA . ALA A 1 197 ? 50.352 14.283 -83.028 1.00 92.31 197 ALA A CA 1
ATOM 1481 C C . ALA A 1 197 ? 51.661 14.721 -83.711 1.00 92.31 197 ALA A C 1
ATOM 1483 O O . ALA A 1 197 ? 51.629 15.127 -84.874 1.00 92.31 197 ALA A O 1
ATOM 1484 N N . ALA A 1 198 ? 52.806 14.616 -83.028 1.00 92.06 198 ALA A N 1
ATOM 1485 C CA . ALA A 1 198 ? 54.119 14.863 -83.622 1.00 92.06 198 ALA A CA 1
ATOM 1486 C C . ALA A 1 198 ? 54.471 13.805 -84.684 1.00 92.06 198 ALA A C 1
ATOM 1488 O O . ALA A 1 198 ? 54.927 14.168 -85.770 1.00 92.06 198 ALA A O 1
ATOM 1489 N N . ASP A 1 199 ? 54.170 12.529 -84.427 1.00 91.94 199 ASP A N 1
ATOM 1490 C CA . ASP A 1 199 ? 54.357 11.426 -85.377 1.00 91.94 199 ASP A CA 1
ATOM 1491 C C . ASP A 1 199 ? 53.513 11.644 -86.645 1.00 91.94 199 ASP A C 1
ATOM 1493 O O . ASP A 1 199 ? 54.043 11.653 -87.759 1.00 91.94 199 ASP A O 1
ATOM 1497 N N . VAL A 1 200 ? 52.215 11.939 -86.493 1.00 91.69 200 VAL A N 1
ATOM 1498 C CA . VAL A 1 200 ? 51.316 12.286 -87.609 1.00 91.69 200 VAL A CA 1
ATOM 1499 C C . VAL A 1 200 ? 51.814 13.521 -88.363 1.00 91.69 200 VAL A C 1
ATOM 1501 O O . VAL A 1 200 ? 51.822 13.523 -89.596 1.00 91.69 200 VAL A O 1
ATOM 1504 N N . HIS A 1 201 ? 52.285 14.556 -87.663 1.00 88.06 201 HIS A N 1
ATOM 1505 C CA . HIS A 1 201 ? 52.863 15.737 -88.305 1.00 88.06 201 HIS A CA 1
ATOM 1506 C C . HIS A 1 201 ? 54.132 15.388 -89.105 1.00 88.06 201 HIS A C 1
ATOM 1508 O O . HIS A 1 201 ? 54.316 15.906 -90.208 1.00 88.06 201 HIS A O 1
ATOM 1514 N N . SER A 1 202 ? 54.975 14.476 -88.607 1.00 90.12 202 SER A N 1
ATOM 1515 C CA . SER A 1 202 ? 56.174 14.002 -89.315 1.00 90.12 202 SER A CA 1
ATOM 1516 C C . SER A 1 202 ? 55.840 13.245 -90.609 1.00 90.12 202 SER A C 1
ATOM 1518 O O . SER A 1 202 ? 56.550 13.399 -91.599 1.00 90.12 202 SER A O 1
ATOM 1520 N N . ILE A 1 203 ? 54.723 12.506 -90.639 1.00 89.44 203 ILE A N 1
ATOM 1521 C CA . ILE A 1 203 ? 54.226 11.776 -91.820 1.00 89.44 203 ILE A CA 1
ATOM 1522 C C . ILE A 1 203 ? 53.554 12.730 -92.822 1.00 89.44 203 ILE A C 1
ATOM 1524 O O . ILE A 1 203 ? 53.732 12.604 -94.037 1.00 89.44 203 ILE A O 1
ATOM 1528 N N . LEU A 1 204 ? 52.787 13.709 -92.334 1.00 88.31 204 LEU A N 1
ATOM 1529 C CA . LEU A 1 204 ? 52.079 14.671 -93.182 1.00 88.31 204 LEU A CA 1
ATOM 1530 C C . LEU A 1 204 ? 53.005 15.729 -93.796 1.00 88.31 204 LEU A C 1
ATOM 1532 O O . LEU A 1 204 ? 52.732 16.192 -94.904 1.00 88.31 204 LEU A O 1
ATOM 1536 N N . LEU A 1 205 ? 54.096 16.117 -93.129 1.00 90.06 205 LEU A N 1
ATOM 1537 C CA . LEU A 1 205 ? 54.989 17.175 -93.611 1.00 90.06 205 LEU A CA 1
ATOM 1538 C C . LEU A 1 205 ? 55.634 16.853 -94.985 1.00 90.06 205 LEU A C 1
ATOM 1540 O O . LEU A 1 205 ? 55.593 17.728 -95.859 1.00 90.06 205 LEU A O 1
ATOM 1544 N N . PRO A 1 206 ? 56.132 15.626 -95.261 1.00 85.19 206 PRO A N 1
ATOM 1545 C CA . PRO A 1 206 ? 56.512 15.193 -96.606 1.00 85.19 206 PRO A CA 1
ATOM 1546 C C . PRO A 1 206 ? 55.364 15.266 -97.614 1.00 85.19 206 PRO A C 1
ATOM 1548 O O . PRO A 1 206 ? 55.559 15.801 -98.700 1.00 85.19 206 PRO A O 1
ATOM 1551 N N . LEU A 1 207 ? 54.155 14.806 -97.271 1.00 83.62 207 LEU A N 1
ATOM 1552 C CA . LEU A 1 207 ? 52.998 14.834 -98.180 1.00 83.62 207 LEU A CA 1
ATOM 1553 C C . LEU A 1 207 ? 52.566 16.266 -98.531 1.00 83.62 207 LEU A C 1
ATOM 1555 O O . LEU A 1 207 ? 52.280 16.561 -99.692 1.00 83.62 207 LEU A O 1
ATOM 1559 N N . ILE A 1 208 ? 52.576 17.180 -97.558 1.00 82.50 208 ILE A N 1
ATOM 1560 C CA . ILE A 1 208 ? 52.319 18.613 -97.766 1.00 82.50 208 ILE A CA 1
ATOM 1561 C C . ILE A 1 208 ? 53.418 19.231 -98.640 1.00 82.50 208 ILE A C 1
ATOM 1563 O O . ILE A 1 208 ? 53.117 20.026 -99.531 1.00 82.50 208 ILE A O 1
ATOM 1567 N N . THR A 1 209 ? 54.679 18.843 -98.432 1.00 83.88 209 THR A N 1
ATOM 1568 C CA . THR A 1 209 ? 55.823 19.324 -99.224 1.00 83.88 209 THR A CA 1
ATOM 1569 C C . THR A 1 209 ? 55.777 18.804 -100.661 1.00 83.88 209 THR A C 1
ATOM 1571 O O . THR A 1 209 ? 55.956 19.588 -101.590 1.00 83.88 209 THR A O 1
ATOM 1574 N N . ILE A 1 210 ? 55.438 17.527 -100.869 1.00 85.81 210 ILE A N 1
ATOM 1575 C CA . ILE A 1 210 ? 55.189 16.935 -102.191 1.00 85.81 210 ILE A CA 1
ATOM 1576 C C . ILE A 1 210 ? 54.023 17.652 -102.866 1.00 85.81 210 ILE A C 1
ATOM 1578 O O . ILE A 1 210 ? 54.172 18.089 -104.000 1.00 85.81 210 ILE A O 1
ATOM 1582 N N . ARG A 1 211 ? 52.889 17.849 -102.177 1.00 83.75 211 ARG A N 1
ATOM 1583 C CA . ARG A 1 211 ? 51.729 18.572 -102.724 1.00 83.75 211 ARG A CA 1
ATOM 1584 C C . ARG A 1 211 ? 52.083 20.008 -103.116 1.00 83.75 211 ARG A C 1
ATOM 1586 O O . ARG A 1 211 ? 51.626 20.465 -104.160 1.00 83.75 211 ARG A O 1
ATOM 1593 N N . ARG A 1 212 ? 52.901 20.703 -102.317 1.00 82.06 212 ARG A N 1
ATOM 1594 C CA . ARG A 1 212 ? 53.408 22.048 -102.632 1.00 82.06 212 ARG A CA 1
ATOM 1595 C C . ARG A 1 212 ? 54.321 22.017 -103.859 1.00 82.06 212 ARG A C 1
ATOM 1597 O O . ARG A 1 212 ? 54.046 22.734 -104.808 1.00 82.06 212 ARG A O 1
ATOM 1604 N N . HIS A 1 213 ? 55.301 21.114 -103.909 1.00 83.69 213 HIS A N 1
ATOM 1605 C CA . HIS A 1 213 ? 56.187 20.946 -105.067 1.00 83.69 213 HIS A CA 1
ATOM 1606 C C . HIS A 1 213 ? 55.427 20.565 -106.350 1.00 83.69 213 HIS A C 1
ATOM 1608 O O . HIS A 1 213 ? 55.750 21.059 -107.430 1.00 83.69 213 HIS A O 1
ATOM 1614 N N . LEU A 1 214 ? 54.395 19.720 -106.243 1.00 83.06 214 LEU A N 1
ATOM 1615 C CA . LEU A 1 214 ? 53.513 19.373 -107.356 1.00 83.06 214 LEU A CA 1
ATOM 1616 C C . LEU A 1 214 ? 52.718 20.598 -107.814 1.00 83.06 214 LEU A C 1
ATOM 1618 O O . LEU A 1 214 ? 52.659 20.859 -109.008 1.00 83.06 214 LEU A O 1
ATOM 1622 N N . ALA A 1 215 ? 52.150 21.370 -106.883 1.00 79.50 215 ALA A N 1
ATOM 1623 C CA . ALA A 1 215 ? 51.445 22.609 -107.198 1.00 79.50 215 ALA A CA 1
ATOM 1624 C C . ALA A 1 215 ? 52.376 23.645 -107.850 1.00 79.50 215 ALA A C 1
ATOM 1626 O O . ALA A 1 215 ? 51.986 24.254 -108.838 1.00 79.50 215 ALA A O 1
ATOM 1627 N N . ASP A 1 216 ? 53.611 23.794 -107.369 1.00 84.31 216 ASP A N 1
ATOM 1628 C CA . ASP A 1 216 ? 54.601 24.722 -107.924 1.00 84.31 216 ASP A CA 1
ATOM 1629 C C . ASP A 1 216 ? 55.087 24.288 -109.320 1.00 84.31 216 ASP A C 1
ATOM 1631 O O . ASP A 1 216 ? 55.276 25.140 -110.186 1.00 84.31 216 ASP A O 1
ATOM 1635 N N . LYS A 1 217 ? 55.222 22.979 -109.591 1.00 84.56 217 LYS A N 1
ATOM 1636 C CA . LYS A 1 217 ? 55.536 22.452 -110.936 1.00 84.56 217 LYS A CA 1
ATOM 1637 C C . LYS A 1 217 ? 54.354 22.481 -111.903 1.00 84.56 217 LYS A C 1
ATOM 1639 O O . LYS A 1 217 ? 54.541 22.721 -113.094 1.00 84.56 217 LYS A O 1
ATOM 1644 N N . LEU A 1 218 ? 53.141 22.235 -111.415 1.00 83.75 218 LEU A N 1
ATOM 1645 C CA . LEU A 1 218 ? 51.926 22.289 -112.227 1.00 83.75 218 LEU A CA 1
ATOM 1646 C C . LEU A 1 218 ? 51.469 23.730 -112.468 1.00 83.75 218 LEU A C 1
ATOM 1648 O O . LEU A 1 218 ? 50.839 23.977 -113.489 1.00 83.75 218 LEU A O 1
ATOM 1652 N N . ARG A 1 219 ? 51.813 24.691 -111.601 1.00 82.88 219 ARG A N 1
ATOM 1653 C CA . ARG A 1 219 ? 51.408 26.099 -111.729 1.00 82.88 219 ARG A CA 1
ATOM 1654 C C . ARG A 1 219 ? 51.817 26.725 -113.071 1.00 82.88 219 ARG A C 1
ATOM 1656 O O . ARG A 1 219 ? 50.916 27.258 -113.701 1.00 82.88 219 ARG A O 1
ATOM 1663 N N . PRO A 1 220 ? 53.061 26.620 -113.581 1.00 78.69 220 PRO A N 1
ATOM 1664 C CA . PRO A 1 220 ? 53.394 27.081 -114.933 1.00 78.69 220 PRO A CA 1
ATOM 1665 C C . PRO A 1 220 ? 52.565 26.409 -116.033 1.00 78.69 220 PRO A C 1
ATOM 1667 O O . PRO A 1 220 ? 52.159 27.064 -116.982 1.00 78.69 220 PRO A O 1
ATOM 1670 N N . THR A 1 221 ? 52.265 25.114 -115.895 1.00 73.69 221 THR A N 1
ATOM 1671 C CA . THR A 1 221 ? 51.466 24.366 -116.884 1.00 73.69 221 THR A CA 1
ATOM 1672 C C . THR A 1 221 ? 50.000 24.811 -116.865 1.00 73.69 221 THR A C 1
ATOM 1674 O O . THR A 1 221 ? 49.396 25.007 -117.914 1.00 73.69 221 THR A O 1
ATOM 1677 N N . LEU A 1 222 ? 49.443 25.036 -115.672 1.00 72.19 222 LEU A N 1
ATOM 1678 C CA . LEU A 1 222 ? 48.100 25.579 -115.465 1.00 72.19 222 LEU A CA 1
ATOM 1679 C C . LEU A 1 222 ? 47.999 27.052 -115.892 1.00 72.19 222 LEU A C 1
ATOM 1681 O O . LEU A 1 222 ? 46.961 27.445 -116.406 1.00 72.19 222 LEU A O 1
ATOM 1685 N N . ASP A 1 223 ? 49.068 27.838 -115.733 1.00 72.94 223 ASP A N 1
ATOM 1686 C CA . ASP A 1 223 ? 49.149 29.240 -116.174 1.00 72.94 223 ASP A CA 1
ATOM 1687 C C . ASP A 1 223 ? 49.381 29.381 -117.691 1.00 72.94 223 ASP A C 1
ATOM 1689 O O . ASP A 1 223 ? 49.137 30.436 -118.267 1.00 72.94 223 ASP A O 1
ATOM 1693 N N . ILE A 1 224 ? 49.834 28.313 -118.358 1.00 73.81 224 ILE A N 1
ATOM 1694 C CA . ILE A 1 224 ? 49.839 28.189 -119.822 1.00 73.81 224 ILE A CA 1
ATOM 1695 C C . ILE A 1 224 ? 48.456 27.740 -120.313 1.00 73.81 224 ILE A C 1
ATOM 1697 O O . ILE A 1 224 ? 47.918 28.342 -121.238 1.00 73.81 224 ILE A O 1
ATOM 1701 N N . LEU A 1 225 ? 47.837 26.741 -119.671 1.00 62.59 225 LEU A N 1
ATOM 1702 C CA . LEU A 1 225 ? 46.478 26.290 -120.005 1.00 62.59 225 LEU A CA 1
ATOM 1703 C C . LEU A 1 225 ? 45.440 27.414 -119.845 1.00 62.59 225 LEU A C 1
ATOM 1705 O O . LEU A 1 225 ? 44.626 27.613 -120.743 1.00 62.59 225 LEU A O 1
ATOM 1709 N N . SER A 1 226 ? 45.531 28.224 -118.785 1.00 64.56 226 SER A N 1
ATOM 1710 C CA . SER A 1 226 ? 44.666 29.400 -118.577 1.00 64.56 226 SER A CA 1
ATOM 1711 C C . SER A 1 226 ? 44.878 30.535 -119.591 1.00 64.56 226 SER A C 1
ATOM 1713 O O . SER A 1 226 ? 44.067 31.458 -119.643 1.00 64.56 226 SER A O 1
ATOM 1715 N N . ARG A 1 227 ? 45.948 30.484 -120.399 1.00 65.81 227 ARG A N 1
ATOM 1716 C CA . ARG A 1 227 ? 46.219 31.421 -121.505 1.00 65.81 227 ARG A CA 1
ATOM 1717 C C . ARG A 1 227 ? 45.866 30.854 -122.882 1.00 65.81 227 ARG A C 1
ATOM 1719 O O . ARG A 1 227 ? 45.748 31.633 -123.823 1.00 65.81 227 ARG A O 1
ATOM 1726 N N . ILE A 1 228 ? 45.738 29.532 -123.017 1.00 57.25 228 ILE A N 1
ATOM 1727 C CA . ILE A 1 228 ? 45.449 28.857 -124.294 1.00 57.25 228 ILE A CA 1
ATOM 1728 C C . ILE A 1 228 ? 43.938 28.717 -124.540 1.00 57.25 228 ILE A C 1
ATOM 1730 O O . ILE A 1 228 ? 43.520 28.725 -125.696 1.00 57.25 228 ILE A O 1
ATOM 1734 N N . GLU A 1 229 ? 43.107 28.674 -123.493 1.00 48.47 229 GLU A N 1
ATOM 1735 C CA . GLU A 1 229 ? 41.646 28.670 -123.632 1.00 48.47 229 GLU A CA 1
ATOM 1736 C C . GLU A 1 229 ? 40.988 29.910 -123.021 1.00 48.47 229 GLU A C 1
ATOM 1738 O O . GLU A 1 229 ? 41.063 30.165 -121.820 1.00 48.47 229 GLU A O 1
ATOM 1743 N N . GLY A 1 230 ? 40.245 30.644 -123.854 1.00 53.41 230 GLY A N 1
ATOM 1744 C CA . GLY A 1 230 ? 39.315 31.685 -123.419 1.00 53.41 230 GLY A CA 1
ATOM 1745 C C . GLY A 1 230 ? 38.053 31.095 -122.786 1.00 53.41 230 GLY A C 1
ATOM 1746 O O . GLY A 1 230 ? 36.964 31.272 -123.329 1.00 53.41 230 GLY A O 1
ATOM 1747 N N . PHE A 1 231 ? 38.194 30.384 -121.663 1.00 41.06 231 PHE A N 1
ATOM 1748 C CA . PHE A 1 231 ? 37.085 29.748 -120.946 1.00 41.06 231 PHE A CA 1
ATOM 1749 C C . PHE A 1 231 ? 36.881 30.338 -119.535 1.00 41.06 231 PHE A C 1
ATOM 1751 O O . PHE A 1 231 ? 37.821 30.387 -118.739 1.00 41.06 231 PHE A O 1
ATOM 1758 N N . PRO A 1 232 ? 35.659 30.786 -119.181 1.00 47.50 232 PRO A N 1
ATOM 1759 C CA . PRO A 1 232 ? 35.399 31.449 -117.906 1.00 47.50 232 PRO A CA 1
ATOM 1760 C C . PRO A 1 232 ? 35.281 30.446 -116.749 1.00 47.50 232 PRO A C 1
ATOM 1762 O O . PRO A 1 232 ? 34.290 29.724 -116.621 1.00 47.50 232 PRO A O 1
ATOM 1765 N N . VAL A 1 233 ? 36.265 30.442 -115.847 1.00 43.00 233 VAL A N 1
ATOM 1766 C CA . VAL A 1 233 ? 36.241 29.612 -114.630 1.00 43.00 233 VAL A CA 1
ATOM 1767 C C . VAL A 1 233 ? 35.394 30.276 -113.537 1.00 43.00 233 VAL A C 1
ATOM 1769 O O . VAL A 1 233 ? 35.896 30.968 -112.650 1.00 43.00 233 VAL A O 1
ATOM 1772 N N . ASN A 1 234 ? 34.084 30.023 -113.575 1.00 49.31 234 ASN A N 1
ATOM 1773 C CA . ASN A 1 234 ? 33.170 30.316 -112.468 1.00 49.31 234 ASN A CA 1
ATOM 1774 C C . ASN A 1 234 ? 33.373 29.311 -111.317 1.00 49.31 234 ASN A C 1
ATOM 1776 O O . ASN A 1 234 ? 32.641 28.328 -111.191 1.00 49.31 234 ASN A O 1
ATOM 1780 N N . CYS A 1 235 ? 34.357 29.559 -110.449 1.00 41.12 235 CYS A N 1
ATOM 1781 C CA . CYS A 1 235 ? 34.533 28.788 -109.215 1.00 41.12 235 CYS A CA 1
ATOM 1782 C C . CYS A 1 235 ? 33.454 29.138 -108.177 1.00 41.12 235 CYS A C 1
ATOM 1784 O O . CYS A 1 235 ? 33.564 30.116 -107.437 1.00 41.12 235 CYS A O 1
ATOM 1786 N N . VAL A 1 236 ? 32.423 28.295 -108.095 1.00 44.94 236 VAL A N 1
ATOM 1787 C CA . VAL A 1 236 ? 31.416 28.321 -107.026 1.00 44.94 236 VAL A CA 1
ATOM 1788 C C . VAL A 1 236 ? 32.081 28.021 -105.678 1.00 44.94 236 VAL A C 1
ATOM 1790 O O . VAL A 1 236 ? 32.708 26.976 -105.506 1.00 44.94 236 VAL A O 1
ATOM 1793 N N . GLN A 1 237 ? 31.918 28.917 -104.699 1.00 42.16 237 GLN A N 1
ATOM 1794 C CA . GLN A 1 237 ? 32.349 28.669 -103.320 1.00 42.16 237 GLN A CA 1
ATOM 1795 C C . GLN A 1 237 ? 31.572 27.483 -102.712 1.00 42.16 237 GLN A C 1
ATOM 1797 O O . GLN A 1 237 ? 30.337 27.515 -102.702 1.00 42.16 237 GLN A O 1
ATOM 1802 N N . PRO A 1 238 ? 32.241 26.466 -102.135 1.00 46.31 238 PRO A N 1
ATOM 1803 C CA . PRO A 1 238 ? 31.555 25.471 -101.322 1.00 46.31 238 PRO A CA 1
ATOM 1804 C C . PRO A 1 238 ? 31.037 26.131 -100.036 1.00 46.31 238 PRO A C 1
ATOM 1806 O O . PRO A 1 238 ? 31.805 26.703 -99.263 1.00 46.31 238 PRO A O 1
ATOM 1809 N N . LYS A 1 239 ? 29.721 26.054 -99.802 1.00 43.25 239 LYS A N 1
ATOM 1810 C CA . LYS A 1 239 ? 29.086 26.585 -98.587 1.00 43.25 239 LYS A CA 1
ATOM 1811 C C . LYS A 1 239 ? 29.645 25.887 -97.346 1.00 43.25 239 LYS A C 1
ATOM 1813 O O . LYS A 1 239 ? 29.464 24.684 -97.174 1.00 43.25 239 LYS A O 1
ATOM 1818 N N . GLN A 1 240 ? 30.261 26.664 -96.463 1.00 44.44 240 GLN A N 1
ATOM 1819 C CA . GLN A 1 240 ? 30.693 26.215 -95.145 1.00 44.44 240 GLN A CA 1
ATOM 1820 C C . GLN A 1 240 ? 29.449 25.908 -94.294 1.00 44.44 240 GLN A C 1
ATOM 1822 O O . GLN A 1 240 ? 28.668 26.802 -93.970 1.00 44.44 240 GLN A O 1
ATOM 1827 N N . GLY A 1 241 ? 29.220 24.625 -94.002 1.00 40.19 241 GLY A N 1
ATOM 1828 C CA . GLY A 1 241 ? 28.053 24.159 -93.252 1.00 40.19 241 GLY A CA 1
ATOM 1829 C C . GLY A 1 241 ? 28.145 24.539 -91.777 1.00 40.19 241 GLY A C 1
ATOM 1830 O O . GLY A 1 241 ? 28.824 23.861 -91.012 1.00 40.19 241 GLY A O 1
ATOM 1831 N N . GLY A 1 242 ? 27.465 25.620 -91.396 1.00 42.16 242 GLY A N 1
ATOM 1832 C CA . GLY A 1 242 ? 27.387 26.088 -90.016 1.00 42.16 242 GLY A CA 1
ATOM 1833 C C . GLY A 1 242 ? 26.603 25.143 -89.102 1.00 42.16 242 GLY A C 1
ATOM 1834 O O . GLY A 1 242 ? 25.459 24.787 -89.380 1.00 42.16 242 GLY A O 1
ATOM 1835 N N . GLU A 1 243 ? 27.268 24.774 -88.014 1.00 38.75 243 GLU A N 1
ATOM 1836 C CA . GLU A 1 243 ? 26.786 24.284 -86.719 1.00 38.75 243 GLU A CA 1
ATOM 1837 C C . GLU A 1 243 ? 25.259 24.188 -86.505 1.00 38.75 243 GLU A C 1
ATOM 1839 O O . GLU A 1 243 ? 24.537 25.179 -86.388 1.00 38.75 243 GLU A O 1
ATOM 1844 N N . LYS A 1 244 ? 24.794 22.954 -86.273 1.00 48.72 244 LYS A N 1
ATOM 1845 C CA . LYS A 1 244 ? 23.622 22.666 -85.436 1.00 48.72 244 LYS A CA 1
ATOM 1846 C C . LYS A 1 244 ? 23.995 21.629 -84.380 1.00 48.72 244 LYS A C 1
ATOM 1848 O O . LYS A 1 244 ? 23.977 20.440 -84.677 1.00 48.72 244 LYS A O 1
ATOM 1853 N N . MET A 1 245 ? 24.233 22.065 -83.145 1.00 39.72 245 MET A N 1
ATOM 1854 C CA . MET A 1 245 ? 24.014 21.229 -81.959 1.00 39.72 245 MET A CA 1
ATOM 1855 C C . MET A 1 245 ? 23.540 22.078 -80.779 1.00 39.72 245 MET A C 1
ATOM 1857 O O . MET A 1 245 ? 24.318 22.713 -80.076 1.00 39.72 245 MET A O 1
ATOM 1861 N N . THR A 1 246 ? 22.228 22.058 -80.558 1.00 43.16 246 THR A N 1
ATOM 1862 C CA . THR A 1 246 ? 21.602 22.412 -79.285 1.00 43.16 246 THR A CA 1
ATOM 1863 C C . THR A 1 246 ? 21.779 21.245 -78.314 1.00 43.16 246 THR A C 1
ATOM 1865 O O . THR A 1 246 ? 21.111 20.223 -78.458 1.00 43.16 246 THR A O 1
ATOM 1868 N N . THR A 1 247 ? 22.634 21.390 -77.303 1.00 38.19 247 THR A N 1
ATOM 1869 C CA . THR A 1 247 ? 22.737 20.435 -76.185 1.00 38.19 247 THR A CA 1
ATOM 1870 C C . THR A 1 247 ? 22.009 20.965 -74.954 1.00 38.19 247 THR A C 1
ATOM 1872 O O . THR A 1 247 ? 22.574 21.606 -74.072 1.00 38.19 247 THR A O 1
ATOM 1875 N N . GLN A 1 248 ? 20.714 20.663 -74.902 1.00 40.94 248 GLN A N 1
ATOM 1876 C CA . GLN A 1 248 ? 19.918 20.697 -73.680 1.00 40.94 248 GLN A CA 1
ATOM 1877 C C . GLN A 1 248 ? 20.212 19.409 -72.880 1.00 40.94 248 GLN A C 1
ATOM 1879 O O . GLN A 1 248 ? 20.186 18.330 -73.477 1.00 40.94 248 GLN A O 1
ATOM 1884 N N . PRO A 1 249 ? 20.501 19.463 -71.566 1.00 47.84 249 PRO A N 1
ATOM 1885 C CA . PRO A 1 249 ? 20.731 18.253 -70.780 1.00 47.84 249 PRO A CA 1
ATOM 1886 C C . PRO A 1 249 ? 19.399 17.524 -70.517 1.00 47.84 249 PRO A C 1
ATOM 1888 O O . PRO A 1 249 ? 18.440 18.167 -70.079 1.00 47.84 249 PRO A O 1
ATOM 1891 N N . PRO A 1 250 ? 19.300 16.202 -70.753 1.00 48.84 250 PRO A N 1
ATOM 1892 C CA . PRO A 1 250 ? 18.072 15.464 -70.497 1.00 48.84 250 PRO A CA 1
ATOM 1893 C C . PRO A 1 250 ? 17.908 15.159 -69.005 1.00 48.84 250 PRO A C 1
ATOM 1895 O O . PRO A 1 250 ? 18.767 14.547 -68.371 1.00 48.84 250 PRO A O 1
ATOM 1898 N N . SER A 1 251 ? 16.751 15.522 -68.459 1.00 45.91 251 SER A N 1
ATOM 1899 C CA . SER A 1 251 ? 16.210 14.884 -67.263 1.00 45.91 251 SER A CA 1
ATOM 1900 C C . SER A 1 251 ? 15.667 13.496 -67.630 1.00 45.91 251 SER A C 1
ATOM 1902 O O . SER A 1 251 ? 14.979 13.328 -68.634 1.00 45.91 251 SER A O 1
ATOM 1904 N N . GLY A 1 252 ? 15.971 12.485 -66.815 1.00 35.38 252 GLY A N 1
ATOM 1905 C CA . GLY A 1 252 ? 15.520 11.107 -67.028 1.00 35.38 252 GLY A CA 1
ATOM 1906 C C . GLY A 1 252 ? 15.528 10.332 -65.715 1.00 35.38 252 GLY A C 1
ATOM 1907 O O . GLY A 1 252 ? 16.500 10.382 -64.967 1.00 35.38 252 GLY A O 1
ATOM 1908 N N . THR A 1 253 ? 14.421 9.671 -65.383 1.00 39.44 253 THR A N 1
ATOM 1909 C CA . THR A 1 253 ? 14.168 9.100 -64.051 1.00 39.44 253 THR A CA 1
ATOM 1910 C C . THR A 1 253 ? 13.736 7.636 -64.156 1.00 39.44 253 THR A C 1
ATOM 1912 O O . THR A 1 253 ? 12.860 7.343 -64.964 1.00 39.44 253 THR A O 1
ATOM 1915 N N . LYS A 1 254 ? 14.222 6.785 -63.227 1.00 40.78 254 LYS A N 1
ATOM 1916 C CA . LYS A 1 254 ? 13.709 5.427 -62.887 1.00 40.78 254 LYS A CA 1
ATOM 1917 C C . LYS A 1 254 ? 13.883 4.314 -63.959 1.00 40.78 254 LYS A C 1
ATOM 1919 O O . LYS A 1 254 ? 14.120 4.642 -65.115 1.00 40.78 254 LYS A O 1
ATOM 1924 N N . PRO A 1 255 ? 13.673 3.013 -63.620 1.00 45.38 255 PRO A N 1
ATOM 1925 C CA . PRO A 1 255 ? 13.572 2.368 -62.291 1.00 45.38 255 PRO A CA 1
ATOM 1926 C C . PRO A 1 255 ? 14.397 1.055 -62.110 1.00 45.38 255 PRO A C 1
ATOM 1928 O O . PRO A 1 255 ? 14.896 0.484 -63.064 1.00 45.38 255 PRO A O 1
ATOM 1931 N N . SER A 1 256 ? 14.425 0.558 -60.860 1.00 37.19 256 SER A N 1
ATOM 1932 C CA . SER A 1 256 ? 14.322 -0.859 -60.413 1.00 37.19 256 SER A CA 1
ATOM 1933 C C . SER A 1 256 ? 15.040 -2.012 -61.153 1.00 37.19 256 SER A C 1
ATOM 1935 O O . SER A 1 256 ? 14.674 -2.361 -62.269 1.00 37.19 256 SER A O 1
ATOM 1937 N N . THR A 1 257 ? 15.854 -2.764 -60.394 1.00 38.31 257 THR A N 1
ATOM 1938 C CA . THR A 1 257 ? 15.929 -4.244 -60.468 1.00 38.31 257 THR A CA 1
ATOM 1939 C C . THR A 1 257 ? 16.251 -4.849 -59.094 1.00 38.31 257 THR A C 1
ATOM 1941 O O . THR A 1 257 ? 17.224 -4.449 -58.456 1.00 38.31 257 THR A O 1
ATOM 1944 N N . GLU A 1 258 ? 15.444 -5.820 -58.653 1.00 40.62 258 GLU A N 1
ATOM 1945 C CA . GLU A 1 258 ? 15.761 -6.767 -57.565 1.00 40.62 258 GLU A CA 1
ATOM 1946 C C . GLU A 1 258 ? 16.882 -7.743 -57.972 1.00 40.62 258 GLU A C 1
ATOM 1948 O O . GLU A 1 258 ? 17.015 -8.065 -59.155 1.00 40.62 258 GLU A O 1
ATOM 1953 N N . PRO A 1 259 ? 17.569 -8.355 -56.993 1.00 46.94 259 PRO A N 1
ATOM 1954 C CA . PRO A 1 259 ? 18.026 -9.740 -57.080 1.00 46.94 259 PRO A CA 1
ATOM 1955 C C . PRO A 1 259 ? 17.126 -10.656 -56.233 1.00 46.94 259 PRO A C 1
ATOM 1957 O O . PRO A 1 259 ? 16.807 -10.347 -55.085 1.00 46.94 259 PRO A O 1
ATOM 1960 N N . LYS A 1 260 ? 16.739 -11.805 -56.795 1.00 39.97 260 LYS A N 1
ATOM 1961 C CA . LYS A 1 260 ? 15.783 -12.760 -56.216 1.00 39.97 260 LYS A CA 1
ATOM 1962 C C . LYS A 1 260 ? 16.369 -14.175 -56.242 1.00 39.97 260 LYS A C 1
ATOM 1964 O O . LYS A 1 260 ? 16.890 -14.581 -57.275 1.00 39.97 260 LYS A O 1
ATOM 1969 N N . GLY A 1 261 ? 16.204 -14.922 -55.145 1.00 29.55 261 GLY A N 1
ATOM 1970 C CA . GLY A 1 261 ? 16.667 -16.314 -54.994 1.00 29.55 261 GLY A CA 1
ATOM 1971 C C . GLY A 1 261 ? 18.144 -16.440 -54.569 1.00 29.55 261 GLY A C 1
ATOM 1972 O O . GLY A 1 261 ? 18.915 -15.502 -54.740 1.00 29.55 261 GLY A O 1
ATOM 1973 N N . ASN A 1 262 ? 18.613 -17.534 -53.964 1.00 36.00 262 ASN A N 1
ATOM 1974 C CA . ASN A 1 262 ? 17.944 -18.782 -53.546 1.00 36.00 262 ASN A CA 1
ATOM 1975 C C . ASN A 1 262 ? 18.117 -18.951 -52.001 1.00 36.00 262 ASN A C 1
ATOM 1977 O O . ASN A 1 262 ? 18.334 -17.948 -51.330 1.00 36.00 262 ASN A O 1
ATOM 1981 N N . GLU A 1 263 ? 18.016 -20.089 -51.297 1.00 34.97 263 GLU A N 1
ATOM 1982 C CA . GLU A 1 263 ? 17.808 -21.523 -51.596 1.00 34.97 263 GLU A CA 1
ATOM 1983 C C . GLU A 1 263 ? 17.163 -22.197 -50.356 1.00 34.97 263 GLU A C 1
ATOM 1985 O O . GLU A 1 263 ? 17.055 -21.572 -49.300 1.00 34.97 263 GLU A O 1
ATOM 1990 N N . ALA A 1 264 ? 16.768 -23.473 -50.437 1.00 36.41 264 ALA A N 1
ATOM 1991 C CA . ALA A 1 264 ? 16.373 -24.278 -49.274 1.00 36.41 264 ALA A CA 1
ATOM 1992 C C . ALA A 1 264 ? 17.498 -25.221 -48.800 1.00 36.41 264 ALA A C 1
ATOM 1994 O O . ALA A 1 264 ? 18.363 -25.626 -49.575 1.00 36.41 264 ALA A O 1
ATOM 1995 N N . SER A 1 265 ? 17.452 -25.660 -47.538 1.00 37.91 265 SER A N 1
ATOM 1996 C CA . SER A 1 265 ? 18.171 -26.866 -47.096 1.00 37.91 265 SER A CA 1
ATOM 1997 C C . SER A 1 265 ? 17.443 -27.579 -45.960 1.00 37.91 265 SER A C 1
ATOM 1999 O O . SER A 1 265 ? 17.368 -27.110 -44.828 1.00 37.91 265 SER A O 1
ATOM 2001 N N . VAL A 1 266 ? 16.908 -28.748 -46.303 1.00 32.47 266 VAL A N 1
ATOM 2002 C CA . VAL A 1 266 ? 16.299 -29.733 -45.407 1.00 32.47 266 VAL A CA 1
ATOM 2003 C C . VAL A 1 266 ? 17.368 -30.754 -45.009 1.00 32.47 266 VAL A C 1
ATOM 2005 O O . VAL A 1 266 ? 18.086 -31.233 -45.882 1.00 32.47 266 VAL A O 1
ATOM 2008 N N . SER A 1 267 ? 17.444 -31.159 -43.736 1.00 34.19 267 SER A N 1
ATOM 2009 C CA . SER A 1 267 ? 17.415 -32.593 -43.365 1.00 34.19 267 SER A CA 1
ATOM 2010 C C . SER A 1 267 ? 17.599 -32.872 -41.868 1.00 34.19 267 SER A C 1
ATOM 2012 O O . SER A 1 267 ? 18.606 -32.552 -41.247 1.00 34.19 267 SER A O 1
ATOM 2014 N N . ASN A 1 268 ? 16.590 -33.554 -41.329 1.00 33.12 268 ASN A N 1
ATOM 2015 C CA . ASN A 1 268 ? 16.646 -34.736 -40.467 1.00 33.12 268 ASN A CA 1
ATOM 2016 C C . ASN A 1 268 ? 17.911 -35.004 -39.632 1.00 33.12 268 ASN A C 1
ATOM 2018 O O . ASN A 1 268 ? 18.976 -35.336 -40.157 1.00 33.12 268 ASN A O 1
ATOM 2022 N N . LYS A 1 269 ? 17.681 -35.207 -38.329 1.00 36.34 269 LYS A N 1
ATOM 2023 C CA . LYS A 1 269 ? 18.152 -36.436 -37.675 1.00 36.34 269 LYS A CA 1
ATOM 2024 C C . LYS A 1 269 ? 17.215 -36.875 -36.556 1.00 36.34 269 LYS A C 1
ATOM 2026 O O . LYS A 1 269 ? 17.170 -36.266 -35.492 1.00 36.34 269 LYS A O 1
ATOM 2031 N N . ASP A 1 270 ? 16.532 -37.991 -36.790 1.00 39.41 270 ASP A N 1
ATOM 2032 C CA . ASP A 1 270 ? 16.000 -38.832 -35.725 1.00 39.41 270 ASP A CA 1
ATOM 2033 C C . ASP A 1 270 ? 17.081 -39.150 -34.690 1.00 39.41 270 ASP A C 1
ATOM 2035 O O . ASP A 1 270 ? 18.212 -39.488 -35.064 1.00 39.41 270 ASP A O 1
ATOM 2039 N N . LYS A 1 271 ? 16.689 -39.216 -33.410 1.00 40.72 271 LYS A N 1
ATOM 2040 C CA . LYS A 1 271 ? 16.943 -40.431 -32.621 1.00 40.72 271 LYS A CA 1
ATOM 2041 C C . LYS A 1 271 ? 16.223 -40.484 -31.270 1.00 40.72 271 LYS A C 1
ATOM 2043 O O . LYS A 1 271 ? 16.467 -39.680 -30.381 1.00 40.72 271 LYS A O 1
ATOM 2048 N N . LYS A 1 272 ? 15.572 -41.640 -31.090 1.00 40.94 272 LYS A N 1
ATOM 2049 C CA . LYS A 1 272 ? 15.577 -42.459 -29.866 1.00 40.94 272 LYS A CA 1
ATOM 2050 C C . LYS A 1 272 ? 14.528 -42.136 -28.796 1.00 40.94 272 LYS A C 1
ATOM 2052 O O . LYS A 1 272 ? 14.811 -41.539 -27.764 1.00 40.94 272 LYS A O 1
ATOM 2057 N N . MET A 1 273 ? 13.363 -42.763 -28.980 1.00 42.28 273 MET A N 1
ATOM 2058 C CA . MET A 1 273 ? 12.571 -43.292 -27.865 1.00 42.28 273 MET A CA 1
ATOM 2059 C C . MET A 1 273 ? 13.469 -43.978 -26.819 1.00 42.28 273 MET A C 1
ATOM 2061 O O . MET A 1 273 ? 14.306 -44.819 -27.161 1.00 42.28 273 MET A O 1
ATOM 2065 N N . LYS A 1 274 ? 13.200 -43.716 -25.540 1.00 44.09 274 LYS A N 1
ATOM 2066 C CA . LYS A 1 274 ? 13.465 -44.657 -24.449 1.00 44.09 274 LYS A CA 1
ATOM 2067 C C . LYS A 1 274 ? 12.166 -44.865 -23.676 1.00 44.09 274 LYS A C 1
ATOM 2069 O O . LYS A 1 274 ? 11.694 -43.948 -23.017 1.00 44.09 274 LYS A O 1
ATOM 2074 N N . LYS A 1 275 ? 11.619 -46.081 -23.749 1.00 46.53 275 LYS A N 1
ATOM 2075 C CA . LYS A 1 275 ? 10.692 -46.584 -22.734 1.00 46.53 275 LYS A CA 1
ATOM 2076 C C . LYS A 1 275 ? 11.487 -46.843 -21.453 1.00 46.53 275 LYS A C 1
ATOM 2078 O O . LYS A 1 275 ? 12.465 -47.585 -21.493 1.00 46.53 275 LYS A O 1
ATOM 2083 N N . ILE A 1 276 ? 11.045 -46.234 -20.365 1.00 37.69 276 ILE A N 1
ATOM 2084 C CA . ILE A 1 276 ? 11.280 -46.587 -18.960 1.00 37.69 276 ILE A CA 1
ATOM 2085 C C . ILE A 1 276 ? 9.984 -46.118 -18.285 1.00 37.69 276 ILE A C 1
ATOM 2087 O O . ILE A 1 276 ? 9.557 -44.999 -18.557 1.00 37.69 276 ILE A O 1
ATOM 2091 N N . GLY A 1 277 ? 9.272 -46.884 -17.479 1.00 35.69 277 GLY A N 1
ATOM 2092 C CA . GLY A 1 277 ? 9.462 -48.241 -16.979 1.00 35.69 277 GLY A CA 1
ATOM 2093 C C . GLY A 1 277 ? 8.455 -48.353 -15.838 1.00 35.69 277 GLY A C 1
ATOM 2094 O O . GLY A 1 277 ? 8.408 -47.446 -15.010 1.00 35.69 277 GLY A O 1
ATOM 2095 N N . GLU A 1 278 ? 7.581 -49.354 -15.867 1.00 41.34 278 GLU A N 1
ATOM 2096 C CA . GLU A 1 278 ? 6.652 -49.594 -14.760 1.00 41.34 278 GLU A CA 1
ATOM 2097 C C . GLU A 1 278 ? 7.468 -50.044 -13.548 1.00 41.34 278 GLU A C 1
ATOM 2099 O O . GLU A 1 278 ? 8.334 -50.908 -13.681 1.00 41.34 278 GLU A O 1
ATOM 2104 N N . ASP A 1 279 ? 7.215 -49.418 -12.402 1.00 37.78 279 ASP A N 1
ATOM 2105 C CA . ASP A 1 279 ? 7.793 -49.793 -11.115 1.00 37.78 279 ASP A CA 1
ATOM 2106 C C . ASP A 1 279 ? 6.640 -49.810 -10.104 1.00 37.78 279 ASP A C 1
ATOM 2108 O O . ASP A 1 279 ? 6.302 -48.803 -9.477 1.00 37.78 279 ASP A O 1
ATOM 2112 N N . ASP A 1 280 ? 5.950 -50.951 -10.072 1.00 46.75 280 ASP A N 1
ATOM 2113 C CA . ASP A 1 280 ? 5.101 -51.347 -8.954 1.00 46.75 280 ASP A CA 1
ATOM 2114 C C . ASP A 1 280 ? 6.021 -51.746 -7.799 1.00 46.75 280 ASP A C 1
ATOM 2116 O O . ASP A 1 280 ? 6.821 -52.669 -7.957 1.00 46.75 280 ASP A O 1
ATOM 2120 N N . THR A 1 281 ? 5.884 -51.128 -6.626 1.00 41.06 281 THR A N 1
ATOM 2121 C CA . THR A 1 281 ? 6.230 -51.791 -5.355 1.00 41.06 281 THR A CA 1
ATOM 2122 C C . THR A 1 281 ? 5.597 -51.106 -4.140 1.00 41.06 281 THR A C 1
ATOM 2124 O O . THR A 1 281 ? 5.500 -49.882 -4.054 1.00 41.06 281 THR A O 1
ATOM 2127 N N . ASP A 1 282 ? 5.198 -51.960 -3.199 1.00 44.84 282 ASP A N 1
ATOM 2128 C CA . ASP A 1 282 ? 5.117 -51.738 -1.753 1.00 44.84 282 ASP A CA 1
ATOM 2129 C C . ASP A 1 282 ? 4.060 -50.766 -1.207 1.00 44.84 282 ASP A C 1
ATOM 2131 O O . ASP A 1 282 ? 4.318 -49.745 -0.566 1.00 44.84 282 ASP A O 1
ATOM 2135 N N . ASN A 1 283 ? 2.814 -51.232 -1.335 1.00 46.25 283 ASN A N 1
ATOM 2136 C CA . ASN A 1 283 ? 1.822 -51.106 -0.269 1.00 46.25 283 ASN A CA 1
ATOM 2137 C C . ASN A 1 283 ? 2.216 -52.024 0.911 1.00 46.25 283 ASN A C 1
ATOM 2139 O O . ASN A 1 283 ? 1.772 -53.170 0.975 1.00 46.25 283 ASN A O 1
ATOM 2143 N N . GLU A 1 284 ? 3.054 -51.529 1.824 1.00 46.75 284 GLU A N 1
ATOM 2144 C CA . GLU A 1 284 ? 3.352 -52.201 3.100 1.00 46.75 284 GLU A CA 1
ATOM 2145 C C . GLU A 1 284 ? 2.175 -52.037 4.080 1.00 46.75 284 GLU A C 1
ATOM 2147 O O . GLU A 1 284 ? 1.973 -50.982 4.691 1.00 46.75 284 GLU A O 1
ATOM 2152 N N . ASP A 1 285 ? 1.381 -53.104 4.207 1.00 45.47 285 ASP A N 1
ATOM 2153 C CA . ASP A 1 285 ? 0.358 -53.277 5.241 1.00 45.47 285 ASP A CA 1
ATOM 2154 C C . ASP A 1 285 ? 1.026 -53.590 6.592 1.00 45.47 285 ASP A C 1
ATOM 2156 O O . ASP A 1 285 ? 1.156 -54.752 6.986 1.00 45.47 285 ASP A O 1
ATOM 2160 N N . ASP A 1 286 ? 1.414 -52.555 7.341 1.00 45.81 286 ASP A N 1
ATOM 2161 C CA . ASP A 1 286 ? 2.007 -52.722 8.676 1.00 45.81 286 ASP A CA 1
ATOM 2162 C C . ASP A 1 286 ? 0.925 -53.060 9.734 1.00 45.81 286 ASP A C 1
ATOM 2164 O O . ASP A 1 286 ? 0.457 -52.238 10.534 1.00 45.81 286 ASP A O 1
ATOM 2168 N N . VAL A 1 287 ? 0.470 -54.316 9.692 1.00 47.38 287 VAL A N 1
ATOM 2169 C CA . VAL A 1 287 ? -0.510 -54.915 10.607 1.00 47.38 287 VAL A CA 1
ATOM 2170 C C . VAL A 1 287 ? 0.127 -55.172 11.976 1.00 47.38 287 VAL A C 1
ATOM 2172 O O . VAL A 1 287 ? 0.591 -56.272 12.275 1.00 47.38 287 VAL A O 1
ATOM 2175 N N . TYR A 1 288 ? 0.047 -54.192 12.879 1.00 44.22 288 TYR A N 1
ATOM 2176 C CA . TYR A 1 288 ? 0.287 -54.429 14.309 1.00 44.22 288 TYR A CA 1
ATOM 2177 C C . TYR A 1 288 ? -0.968 -54.951 15.015 1.00 44.22 288 TYR A C 1
ATOM 2179 O O . TYR A 1 288 ? -1.678 -54.241 15.731 1.00 44.22 288 TYR A O 1
ATOM 2187 N N . ALA A 1 289 ? -1.222 -56.246 14.830 1.00 48.19 289 ALA A N 1
ATOM 2188 C CA . ALA A 1 289 ? -2.162 -57.006 15.642 1.00 48.19 289 ALA A CA 1
ATOM 2189 C C . ALA A 1 289 ? -1.501 -57.447 16.963 1.00 48.19 289 ALA A C 1
ATOM 2191 O O . ALA A 1 289 ? -1.097 -58.601 17.103 1.00 48.19 289 ALA A O 1
ATOM 2192 N N . GLU A 1 290 ? -1.418 -56.550 17.953 1.00 42.75 290 GLU A N 1
ATOM 2193 C CA . GLU A 1 290 ? -1.012 -56.922 19.317 1.00 42.75 290 GLU A CA 1
ATOM 2194 C C . GLU A 1 290 ? -2.221 -57.075 20.260 1.00 42.75 290 GLU A C 1
ATOM 2196 O O . GLU A 1 290 ? -3.112 -56.229 20.350 1.00 42.75 290 GLU A O 1
ATOM 2201 N N . ASN A 1 291 ? -2.282 -58.228 20.928 1.00 44.03 291 ASN A N 1
ATOM 2202 C CA . ASN A 1 291 ? -3.474 -58.751 21.600 1.00 44.03 291 ASN A CA 1
ATOM 2203 C C . ASN A 1 291 ? -3.574 -58.209 23.051 1.00 44.03 291 ASN A C 1
ATOM 2205 O O . ASN A 1 291 ? -2.566 -58.204 23.762 1.00 44.03 291 ASN A O 1
ATOM 2209 N N . PRO A 1 292 ? -4.748 -57.779 23.560 1.00 54.72 292 PRO A N 1
ATOM 2210 C CA . PRO A 1 292 ? -4.806 -56.988 24.785 1.00 54.72 292 PRO A CA 1
ATOM 2211 C C . PRO A 1 292 ? -4.911 -57.852 26.049 1.00 54.72 292 PRO A C 1
ATOM 2213 O O . PRO A 1 292 ? -5.912 -58.536 26.274 1.00 54.72 292 PRO A O 1
ATOM 2216 N N . LYS A 1 293 ? -3.933 -57.733 26.956 1.00 50.09 293 LYS A N 1
ATOM 2217 C CA . LYS A 1 293 ? -4.064 -58.176 28.357 1.00 50.09 293 LYS A CA 1
ATOM 2218 C C . LYS A 1 293 ? -3.412 -57.199 29.335 1.00 50.09 293 LYS A C 1
ATOM 2220 O O . LYS A 1 293 ? -2.293 -57.409 29.781 1.00 50.09 293 LYS A O 1
ATOM 2225 N N . ASN A 1 294 ? -4.171 -56.185 29.741 1.00 45.44 294 ASN A N 1
ATOM 2226 C CA . ASN A 1 294 ? -4.052 -55.585 31.071 1.00 45.44 294 ASN A CA 1
ATOM 2227 C C . ASN A 1 294 ? -5.435 -55.086 31.533 1.00 45.44 294 ASN A C 1
ATOM 2229 O O . ASN A 1 294 ? -6.152 -54.472 30.739 1.00 45.44 294 ASN A O 1
ATOM 2233 N N . PRO A 1 295 ? -5.865 -55.374 32.776 1.00 49.91 295 PRO A N 1
ATOM 2234 C CA . PRO A 1 295 ? -7.201 -55.020 33.241 1.00 49.91 295 PRO A CA 1
ATOM 2235 C C . PRO A 1 295 ? -7.320 -53.510 33.479 1.00 49.91 295 PRO A C 1
ATOM 2237 O O . PRO A 1 295 ? -6.563 -52.919 34.246 1.00 49.91 295 PRO A O 1
ATOM 2240 N N . PHE A 1 296 ? -8.317 -52.895 32.841 1.00 41.81 296 PHE A N 1
ATOM 2241 C CA . PHE A 1 296 ? -8.630 -51.473 32.970 1.00 41.81 296 PHE A CA 1
ATOM 2242 C C . PHE A 1 296 ? -8.876 -51.054 34.430 1.00 41.81 296 PHE A C 1
ATOM 2244 O O . PHE A 1 296 ? -9.989 -51.194 34.946 1.00 41.81 296 PHE A O 1
ATOM 2251 N N . GLN A 1 297 ? -7.907 -50.377 35.048 1.00 48.16 297 GLN A N 1
ATOM 2252 C CA . GLN A 1 297 ? -8.248 -49.357 36.036 1.00 48.16 297 GLN A CA 1
ATOM 2253 C C . GLN A 1 297 ? -8.813 -48.150 35.282 1.00 48.16 297 GLN A C 1
ATOM 2255 O O . GLN A 1 297 ? -8.077 -47.302 34.782 1.00 48.16 297 GLN A O 1
ATOM 2260 N N . LYS A 1 298 ? -10.147 -48.082 35.183 1.00 52.69 298 LYS A N 1
ATOM 2261 C CA . LYS A 1 298 ? -10.860 -46.880 34.729 1.00 52.69 298 LYS A CA 1
ATOM 2262 C C . LYS A 1 298 ? -10.655 -45.761 35.752 1.00 52.69 298 LYS A C 1
ATOM 2264 O O . LYS A 1 298 ? -11.510 -45.536 36.609 1.00 52.69 298 LYS A O 1
ATOM 2269 N N . VAL A 1 299 ? -9.533 -45.051 35.647 1.00 56.97 299 VAL A N 1
ATOM 2270 C CA . VAL A 1 299 ? -9.377 -43.732 36.262 1.00 56.97 299 VAL A CA 1
ATOM 2271 C C . VAL A 1 299 ? -10.499 -42.870 35.692 1.00 56.97 299 VAL A C 1
ATOM 2273 O O . VAL A 1 299 ? -10.548 -42.620 34.489 1.00 56.97 299 VAL A O 1
ATOM 2276 N N . LYS A 1 300 ? -11.463 -42.491 36.537 1.00 70.81 300 LYS A N 1
ATOM 2277 C CA . LYS A 1 300 ? -12.519 -41.566 36.123 1.00 70.81 300 LYS A CA 1
ATOM 2278 C C . LYS A 1 300 ? -11.827 -40.251 35.739 1.00 70.81 300 LYS A C 1
ATOM 2280 O O . LYS A 1 300 ? -11.109 -39.730 36.596 1.00 70.81 300 LYS A O 1
ATOM 2285 N N . PRO A 1 301 ? -12.012 -39.725 34.510 1.00 64.12 301 PRO A N 1
ATOM 2286 C CA . PRO A 1 301 ? -11.449 -38.430 34.148 1.00 64.12 301 PRO A CA 1
ATOM 2287 C C . PRO A 1 301 ? -11.937 -37.401 35.160 1.00 64.12 301 PRO A C 1
ATOM 2289 O O . PRO A 1 301 ? -13.104 -37.425 35.570 1.00 64.12 301 PRO A O 1
ATOM 2292 N N . SER A 1 302 ? -11.025 -36.552 35.627 1.00 78.12 302 SER A N 1
ATOM 2293 C CA . SER A 1 302 ? -11.353 -35.650 36.730 1.00 78.12 302 SER A CA 1
ATOM 2294 C C . SER A 1 302 ? -12.445 -34.668 36.296 1.00 78.12 302 SER A C 1
ATOM 2296 O O . SER A 1 302 ? -12.516 -34.264 35.136 1.00 78.12 302 SER A O 1
ATOM 2298 N N . GLU A 1 303 ? -13.295 -34.230 37.223 1.00 82.19 303 GLU A N 1
ATOM 2299 C CA . GLU A 1 303 ? -14.386 -33.292 36.912 1.00 82.19 303 GLU A CA 1
ATOM 2300 C C . GLU A 1 303 ? -13.872 -31.989 36.257 1.00 82.19 303 GLU A C 1
ATOM 2302 O O . GLU A 1 303 ? -14.529 -31.390 35.402 1.00 82.19 303 GLU A O 1
ATOM 2307 N N . LYS A 1 304 ? -12.631 -31.605 36.585 1.00 84.12 304 LYS A N 1
ATOM 2308 C CA . LYS A 1 304 ? -11.885 -30.503 35.965 1.00 84.12 304 LYS A CA 1
ATOM 2309 C C . LYS A 1 304 ? -11.574 -30.756 34.482 1.00 84.12 304 LYS A C 1
ATOM 2311 O O . LYS A 1 304 ? -11.774 -29.867 33.661 1.00 84.12 304 LYS A O 1
ATOM 2316 N N . GLU A 1 305 ? -11.128 -31.961 34.144 1.00 86.19 305 GLU A N 1
ATOM 2317 C CA . GLU A 1 305 ? -10.757 -32.391 32.789 1.00 86.19 305 GLU A CA 1
ATOM 2318 C C . GLU A 1 305 ? -11.981 -32.499 31.866 1.00 86.19 305 GLU A C 1
ATOM 2320 O O . GLU A 1 305 ? -11.951 -32.034 30.727 1.00 86.19 305 GLU A O 1
ATOM 2325 N N . ILE A 1 306 ? -13.108 -33.006 32.383 1.00 86.31 306 ILE A N 1
ATOM 2326 C CA . ILE A 1 306 ? -14.396 -33.015 31.666 1.00 86.31 306 ILE A CA 1
ATOM 2327 C C . ILE A 1 306 ? -14.832 -31.576 31.335 1.00 86.31 306 ILE A C 1
ATOM 2329 O O . ILE A 1 306 ? -15.221 -31.278 30.203 1.00 86.31 306 ILE A O 1
ATOM 2333 N N . LYS A 1 307 ? -14.722 -30.658 32.306 1.00 89.44 307 LYS A N 1
ATOM 2334 C CA . LYS A 1 307 ? -15.083 -29.241 32.142 1.00 89.44 307 LYS A CA 1
ATOM 2335 C C . LYS A 1 307 ? -14.179 -28.508 31.144 1.00 89.44 307 LYS A C 1
ATOM 2337 O O . LYS A 1 307 ? -14.659 -27.652 30.397 1.00 89.44 307 LYS A O 1
ATOM 2342 N N . GLU A 1 308 ? -12.893 -28.842 31.110 1.00 89.69 308 GLU A N 1
ATOM 2343 C CA . GLU A 1 308 ? -11.923 -28.277 30.168 1.00 89.69 308 GLU A CA 1
ATOM 2344 C C . GLU A 1 308 ? -12.153 -28.788 28.737 1.00 89.69 308 GLU A C 1
ATOM 2346 O O . GLU A 1 308 ? -12.248 -27.981 27.807 1.00 89.69 308 GLU A O 1
ATOM 2351 N N . ASN A 1 309 ? -12.385 -30.094 28.568 1.00 88.12 309 ASN A N 1
ATOM 2352 C CA . ASN A 1 309 ? -12.743 -30.692 27.279 1.00 88.12 309 ASN A CA 1
ATOM 2353 C C . ASN A 1 309 ? -14.052 -30.117 26.712 1.00 88.12 309 ASN A C 1
ATOM 2355 O O . ASN A 1 309 ? -14.104 -29.777 25.529 1.00 88.12 309 ASN A O 1
ATOM 2359 N N . TYR A 1 310 ? -15.077 -29.908 27.547 1.00 90.75 310 TYR A N 1
ATOM 2360 C CA . TYR A 1 310 ? -16.323 -29.257 27.122 1.00 90.75 310 TYR A CA 1
ATOM 2361 C C . TYR A 1 310 ? -16.101 -27.804 26.667 1.00 90.75 310 TYR A C 1
ATOM 2363 O O . TYR A 1 310 ? -16.639 -27.374 25.644 1.00 90.75 310 TYR A O 1
ATOM 2371 N N . LYS A 1 311 ? -15.258 -27.041 27.380 1.00 92.56 311 LYS A N 1
ATOM 2372 C CA . LYS A 1 311 ? -14.901 -25.668 26.986 1.00 92.56 311 LYS A CA 1
ATOM 2373 C C . LYS A 1 311 ? -14.149 -25.641 25.649 1.00 92.56 311 LYS A C 1
ATOM 2375 O O . LYS A 1 311 ? -14.431 -24.773 24.823 1.00 92.56 311 LYS A O 1
ATOM 2380 N N . LYS A 1 312 ? -13.240 -26.596 25.421 1.00 92.00 312 LYS A N 1
ATOM 2381 C CA . LYS A 1 312 ? -12.485 -26.741 24.167 1.00 92.00 312 LYS A CA 1
ATOM 2382 C C . LYS A 1 312 ? -13.400 -27.096 22.989 1.00 92.00 312 LYS A C 1
ATOM 2384 O O . LYS A 1 312 ? -13.360 -26.401 21.979 1.00 92.00 312 LYS A O 1
ATOM 2389 N N . GLN A 1 313 ? -14.277 -28.092 23.144 1.00 91.00 313 GLN A N 1
ATOM 2390 C CA . GLN A 1 313 ? -15.257 -28.465 22.113 1.00 91.00 313 GLN A CA 1
ATOM 2391 C C . GLN A 1 313 ? -16.206 -27.311 21.769 1.00 91.00 313 GLN A C 1
ATOM 2393 O O . GLN A 1 313 ? -16.472 -27.069 20.593 1.00 91.00 313 GLN A O 1
ATOM 2398 N N . LYS A 1 314 ? -16.680 -26.552 22.769 1.00 93.38 314 LYS A N 1
ATOM 2399 C CA . LYS A 1 314 ? -17.537 -25.383 22.521 1.00 93.38 314 LYS A CA 1
ATOM 2400 C C . LYS A 1 314 ? -16.813 -24.293 21.719 1.00 93.38 314 LYS A C 1
ATOM 2402 O O . LYS A 1 314 ? -17.406 -23.740 20.798 1.00 93.38 314 LYS A O 1
ATOM 2407 N N . ALA A 1 315 ? -15.550 -24.006 22.040 1.00 91.31 315 ALA A N 1
ATOM 2408 C CA . ALA A 1 315 ? -14.749 -23.030 21.300 1.00 91.31 315 ALA A CA 1
ATOM 2409 C C . ALA A 1 315 ? -14.477 -23.479 19.851 1.00 91.31 315 ALA A C 1
ATOM 2411 O O . ALA A 1 315 ? -14.589 -22.673 18.931 1.00 91.31 315 ALA A O 1
ATOM 2412 N N . GLU A 1 316 ? -14.187 -24.765 19.637 1.00 90.50 316 GLU A N 1
ATOM 2413 C CA . GLU A 1 316 ? -13.985 -25.339 18.301 1.00 90.50 316 GLU A CA 1
ATOM 2414 C C . GLU A 1 316 ? -15.269 -25.296 17.451 1.00 90.50 316 GLU A C 1
ATOM 2416 O O . GLU A 1 316 ? -15.218 -24.967 16.266 1.00 90.50 316 GLU A O 1
ATOM 2421 N N . LEU A 1 317 ? -16.432 -25.572 18.055 1.00 92.38 317 LEU A N 1
ATOM 2422 C CA . LEU A 1 317 ? -17.733 -25.466 17.389 1.00 92.38 317 LEU A CA 1
ATOM 2423 C C . LEU A 1 317 ? -18.049 -24.013 16.996 1.00 92.38 317 LEU A C 1
ATOM 2425 O O . LEU A 1 317 ? -18.449 -23.756 15.862 1.00 92.38 317 LEU A O 1
ATOM 2429 N N . GLU A 1 318 ? -17.828 -23.061 17.907 1.00 92.06 318 GLU A N 1
ATOM 2430 C CA . GLU A 1 318 ? -18.042 -21.631 17.656 1.00 92.06 318 GLU A CA 1
ATOM 2431 C C . GLU A 1 318 ? -17.093 -21.095 16.567 1.00 92.06 318 GLU A C 1
ATOM 2433 O O . GLU A 1 318 ? -17.502 -20.291 15.727 1.00 92.06 318 GLU A O 1
ATOM 2438 N N . GLN A 1 319 ? -15.844 -21.571 16.530 1.00 88.00 319 GLN A N 1
ATOM 2439 C CA . GLN A 1 319 ? -14.904 -21.258 15.452 1.00 88.00 319 GLN A CA 1
ATOM 2440 C C . GLN A 1 319 ? -15.385 -21.821 14.107 1.00 88.00 319 GLN A C 1
ATOM 2442 O O . GLN A 1 319 ? -15.472 -21.067 13.138 1.00 88.00 319 GLN A O 1
ATOM 2447 N N . LYS A 1 320 ? -15.767 -23.105 14.048 1.00 88.38 320 LYS A N 1
ATOM 2448 C CA . LYS A 1 320 ? -16.301 -23.737 12.826 1.00 88.38 320 LYS A CA 1
ATOM 2449 C C . LYS A 1 320 ? -17.552 -23.027 12.305 1.00 88.38 320 LYS A C 1
ATOM 2451 O O . LYS A 1 320 ? -17.695 -22.864 11.095 1.00 88.38 320 LYS A O 1
ATOM 2456 N N . GLN A 1 321 ? -18.427 -22.557 13.196 1.00 91.44 321 GLN A N 1
ATOM 2457 C CA . GLN A 1 321 ? -19.596 -21.769 12.808 1.00 91.44 321 GLN A CA 1
ATOM 2458 C C . GLN A 1 321 ? -19.194 -20.414 12.198 1.00 91.44 321 GLN A C 1
ATOM 2460 O O . GLN A 1 321 ? -19.666 -20.078 11.113 1.00 91.44 321 GLN A O 1
ATOM 2465 N N . LYS A 1 322 ? -18.272 -19.670 12.825 1.00 86.88 322 LYS A N 1
ATOM 2466 C CA . LYS A 1 322 ? -17.761 -18.394 12.280 1.00 86.88 322 LYS A CA 1
ATOM 2467 C C . LYS A 1 322 ? -17.052 -18.570 10.935 1.00 86.88 322 LYS A C 1
ATOM 2469 O O . LYS A 1 322 ? -17.194 -17.728 10.052 1.00 86.88 322 LYS A O 1
ATOM 2474 N N . GLU A 1 323 ? -16.310 -19.661 10.758 1.00 78.50 323 GLU A N 1
ATOM 2475 C CA . GLU A 1 323 ? -15.666 -20.005 9.486 1.00 78.50 323 GLU A CA 1
ATOM 2476 C C . GLU A 1 323 ? -16.695 -20.340 8.394 1.00 78.50 323 GLU A C 1
ATOM 2478 O O . GLU A 1 323 ? -16.543 -19.880 7.261 1.00 78.50 323 GLU A O 1
ATOM 2483 N N . ALA A 1 324 ? -17.772 -21.059 8.731 1.00 84.50 324 ALA A N 1
ATOM 2484 C CA . ALA A 1 324 ? -18.871 -21.355 7.810 1.00 84.50 324 ALA A CA 1
ATOM 2485 C C . ALA A 1 324 ? -19.666 -20.096 7.413 1.00 84.50 324 ALA A C 1
ATOM 2487 O O . ALA A 1 324 ? -19.902 -19.872 6.226 1.00 84.50 324 ALA A O 1
ATOM 2488 N N . GLU A 1 325 ? -20.018 -19.233 8.371 1.00 87.50 325 GLU A N 1
ATOM 2489 C CA . GLU A 1 325 ? -20.693 -17.950 8.112 1.00 87.50 325 GLU A CA 1
ATOM 2490 C C . GLU A 1 325 ? -19.828 -17.018 7.244 1.00 87.50 325 GLU A C 1
ATOM 2492 O O . GLU A 1 325 ? -20.316 -16.401 6.292 1.00 87.50 325 GLU A O 1
ATOM 2497 N N . LEU A 1 326 ? -18.517 -16.957 7.511 1.00 80.25 326 LEU A N 1
ATOM 2498 C CA . LEU A 1 326 ? -17.565 -16.207 6.690 1.00 80.25 326 LEU A CA 1
ATOM 2499 C C . LEU A 1 326 ? -17.434 -16.795 5.277 1.00 80.25 326 LEU A C 1
ATOM 2501 O O . LEU A 1 326 ? -17.326 -16.037 4.311 1.00 80.25 326 LEU A O 1
ATOM 2505 N N . LEU A 1 327 ? -17.436 -18.123 5.137 1.00 79.38 327 LEU A N 1
ATOM 2506 C CA . LEU A 1 327 ? -17.398 -18.798 3.841 1.00 79.38 327 LEU A CA 1
ATOM 2507 C C . LEU A 1 327 ? -18.663 -18.507 3.024 1.00 79.38 327 LEU A C 1
ATOM 2509 O O . LEU A 1 327 ? -18.554 -18.201 1.837 1.00 79.38 327 LEU A O 1
ATOM 2513 N N . GLU A 1 328 ? -19.841 -18.529 3.645 1.00 84.56 328 GLU A N 1
ATOM 2514 C CA . GLU A 1 328 ? -21.103 -18.240 2.956 1.00 84.56 328 GLU A CA 1
ATOM 2515 C C . GLU A 1 328 ? -21.197 -16.765 2.539 1.00 84.56 328 GLU A C 1
ATOM 2517 O O . GLU A 1 328 ? -21.557 -16.458 1.401 1.00 84.56 328 GLU A O 1
ATOM 2522 N N . LYS A 1 329 ? -20.734 -15.845 3.397 1.00 79.81 329 LYS A N 1
ATOM 2523 C CA . LYS A 1 329 ? -20.569 -14.426 3.041 1.00 79.81 329 LYS A CA 1
ATOM 2524 C C . LYS A 1 329 ? -19.577 -14.221 1.888 1.00 79.81 329 LYS A C 1
ATOM 2526 O O . LYS A 1 329 ? -19.777 -13.343 1.054 1.00 79.81 329 LYS A O 1
ATOM 2531 N N . LYS A 1 330 ? -18.511 -15.023 1.800 1.00 73.25 330 LYS A N 1
ATOM 2532 C CA . LYS A 1 330 ? -17.588 -14.980 0.653 1.00 73.25 330 LYS A CA 1
ATOM 2533 C C . LYS A 1 330 ? -18.231 -15.525 -0.626 1.00 73.25 330 LYS A C 1
ATOM 2535 O O . LYS A 1 330 ? -18.023 -14.933 -1.680 1.00 73.25 330 LYS A O 1
ATOM 2540 N N . LYS A 1 331 ? -19.020 -16.604 -0.562 1.00 78.25 331 LYS A N 1
ATOM 2541 C CA . LYS A 1 331 ? -19.759 -17.127 -1.728 1.00 78.25 331 LYS A CA 1
ATOM 2542 C C . LYS A 1 331 ? -20.757 -16.108 -2.278 1.00 78.25 331 LYS A C 1
ATOM 2544 O O . LYS A 1 331 ? -20.833 -15.948 -3.491 1.00 78.25 331 LYS A O 1
ATOM 2549 N N . SER A 1 332 ? -21.482 -15.388 -1.417 1.00 74.88 332 SER A N 1
ATOM 2550 C CA . SER A 1 332 ? -22.439 -14.369 -1.874 1.00 74.88 332 SER A CA 1
ATOM 2551 C C . SER A 1 332 ? -21.764 -13.142 -2.502 1.00 74.88 332 SER A C 1
ATOM 2553 O O . SER A 1 332 ? -22.330 -12.542 -3.411 1.00 74.88 332 SER A O 1
ATOM 2555 N N . MET A 1 333 ? -20.533 -12.807 -2.095 1.00 66.44 333 MET A N 1
ATOM 2556 C CA . MET A 1 333 ? -19.708 -11.789 -2.768 1.00 66.44 333 MET A CA 1
ATOM 2557 C C . MET A 1 333 ? -19.089 -12.274 -4.092 1.00 66.44 333 MET A C 1
ATOM 2559 O O . MET A 1 333 ? -18.760 -11.453 -4.948 1.00 66.44 333 MET A O 1
ATOM 2563 N N . PHE A 1 334 ? -18.911 -13.587 -4.271 1.00 66.62 334 PHE A N 1
ATOM 2564 C CA . PHE A 1 334 ? -18.229 -14.187 -5.422 1.00 66.62 334 PHE A CA 1
ATOM 2565 C C . PHE A 1 334 ? -19.030 -15.380 -5.979 1.00 66.62 334 PHE A C 1
ATOM 2567 O O . PHE A 1 334 ? -18.664 -16.530 -5.707 1.00 66.62 334 PHE A O 1
ATOM 2574 N N . PRO A 1 335 ? -20.100 -15.133 -6.764 1.00 70.62 335 PRO A N 1
ATOM 2575 C CA . PRO A 1 335 ? -20.912 -16.199 -7.347 1.00 70.62 335 PRO A CA 1
ATOM 2576 C C . PRO A 1 335 ? -20.088 -17.130 -8.248 1.00 70.62 335 PRO A C 1
ATOM 2578 O O . PRO A 1 335 ? -19.046 -16.749 -8.793 1.00 70.62 335 PRO A O 1
ATOM 2581 N N . ILE A 1 336 ? -20.572 -18.364 -8.407 1.00 71.81 336 ILE A N 1
ATOM 2582 C CA . ILE A 1 336 ? -20.005 -19.352 -9.333 1.00 71.81 336 ILE A CA 1
ATOM 2583 C C . ILE A 1 336 ? -20.205 -18.851 -10.768 1.00 71.81 336 ILE A C 1
ATOM 2585 O O . ILE A 1 336 ? -21.282 -18.371 -11.117 1.00 71.81 336 ILE A O 1
ATOM 2589 N N . TRP A 1 337 ? -19.162 -18.955 -11.590 1.00 64.69 337 TRP A N 1
ATOM 2590 C CA . TRP A 1 337 ? -19.196 -18.505 -12.978 1.00 64.69 337 TRP A CA 1
ATOM 2591 C C . TRP A 1 337 ? -19.742 -19.635 -13.852 1.00 64.69 337 TRP A C 1
ATOM 2593 O O . TRP A 1 337 ? -19.204 -20.739 -13.853 1.00 64.69 337 TRP A O 1
ATOM 2603 N N . THR A 1 338 ? -20.802 -19.356 -14.603 1.00 77.19 338 THR A N 1
ATOM 2604 C CA . THR A 1 338 ? -21.234 -20.173 -15.745 1.00 77.19 338 THR A CA 1
ATOM 2605 C C . THR A 1 338 ? -20.651 -19.602 -17.037 1.00 77.19 338 THR A C 1
ATOM 2607 O O . THR A 1 338 ? -20.331 -18.410 -17.087 1.00 77.19 338 THR A O 1
ATOM 2610 N N . ILE A 1 339 ? -20.574 -20.416 -18.096 1.00 69.69 339 ILE A N 1
ATOM 2611 C CA . ILE A 1 339 ? -20.170 -19.970 -19.442 1.00 69.69 339 ILE A CA 1
ATOM 2612 C C . ILE A 1 339 ? -20.987 -18.739 -19.859 1.00 69.69 339 ILE A C 1
ATOM 2614 O O . ILE A 1 339 ? -20.405 -17.711 -20.186 1.00 69.69 339 ILE A O 1
ATOM 2618 N N . ASP A 1 340 ? -22.315 -18.791 -19.724 1.00 72.56 340 ASP A N 1
ATOM 2619 C CA . ASP A 1 340 ? -23.212 -17.681 -20.073 1.00 72.56 340 ASP A CA 1
ATOM 2620 C C . ASP A 1 340 ? -22.957 -16.417 -19.242 1.00 72.56 340 ASP A C 1
ATOM 2622 O O . ASP A 1 340 ? -23.037 -15.304 -19.759 1.00 72.56 340 ASP A O 1
ATOM 2626 N N . SER A 1 341 ? -22.644 -16.565 -17.947 1.00 68.75 341 SER A N 1
ATOM 2627 C CA . SER A 1 341 ? -22.310 -15.421 -17.090 1.00 68.75 341 SER A CA 1
ATOM 2628 C C . SER A 1 341 ? -20.986 -14.775 -17.497 1.00 68.75 341 SER A C 1
ATOM 2630 O O . SER A 1 341 ? -20.863 -13.554 -17.423 1.00 68.75 341 SER A O 1
ATOM 2632 N N . LEU A 1 342 ? -20.025 -15.585 -17.959 1.00 64.62 342 LEU A N 1
ATOM 2633 C CA . LEU A 1 342 ? -18.711 -15.147 -18.411 1.00 64.62 342 LEU A CA 1
ATOM 2634 C C . LEU A 1 342 ? -18.849 -14.451 -19.770 1.00 64.62 342 LEU A C 1
ATOM 2636 O O . LEU A 1 342 ? -18.502 -13.280 -19.870 1.00 64.62 342 LEU A O 1
ATOM 2640 N N . GLN A 1 343 ? -19.466 -15.116 -20.750 1.00 62.97 343 GLN A N 1
ATOM 2641 C CA . GLN A 1 343 ? -19.784 -14.608 -22.089 1.00 62.97 343 GLN A CA 1
ATOM 2642 C C . GLN A 1 343 ? -20.518 -13.256 -22.027 1.00 62.97 343 GLN A C 1
ATOM 2644 O O . GLN A 1 343 ? -20.009 -12.253 -22.533 1.00 62.97 343 GLN A O 1
ATOM 2649 N N . ARG A 1 344 ? -21.650 -13.193 -21.309 1.00 65.75 344 ARG A N 1
ATOM 2650 C CA . ARG A 1 344 ? -22.475 -11.979 -21.214 1.00 65.75 344 ARG A CA 1
ATOM 2651 C C . ARG A 1 344 ? -21.730 -10.818 -20.565 1.00 65.75 344 ARG A C 1
ATOM 2653 O O . ARG A 1 344 ? -21.808 -9.693 -21.037 1.00 65.75 344 ARG A O 1
ATOM 2660 N N . CYS A 1 345 ? -20.976 -11.089 -19.501 1.00 56.12 345 CYS A N 1
ATOM 2661 C CA . CYS A 1 345 ? -20.207 -10.069 -18.787 1.00 56.12 345 CYS A CA 1
ATOM 2662 C C . CYS A 1 345 ? -18.928 -9.605 -19.499 1.00 56.12 345 CYS A C 1
ATOM 2664 O O . CYS A 1 345 ? -18.331 -8.629 -19.035 1.00 56.12 345 CYS A O 1
ATOM 2666 N N . ALA A 1 346 ? -18.462 -10.345 -20.507 1.00 51.28 346 ALA A N 1
ATOM 2667 C CA . ALA A 1 346 ? -17.171 -10.152 -21.164 1.00 51.28 346 ALA A CA 1
ATOM 2668 C C . ALA A 1 346 ? -17.285 -9.593 -22.582 1.00 51.28 346 ALA A C 1
ATOM 2670 O O . ALA A 1 346 ? -16.439 -8.806 -22.999 1.00 51.28 346 ALA A O 1
ATOM 2671 N N . ILE A 1 347 ? -18.296 -10.054 -23.320 1.00 51.56 347 ILE A N 1
ATOM 2672 C CA . ILE A 1 347 ? -18.430 -9.862 -24.765 1.00 51.56 347 ILE A CA 1
ATOM 2673 C C . ILE A 1 347 ? -19.714 -9.090 -25.070 1.00 51.56 347 ILE A C 1
ATOM 2675 O O . ILE A 1 347 ? -19.654 -8.072 -25.755 1.00 51.56 347 ILE A O 1
ATOM 2679 N N . ASP A 1 348 ? -20.852 -9.539 -24.536 1.00 53.91 348 ASP A N 1
ATOM 2680 C CA . ASP A 1 348 ? -22.162 -9.013 -24.944 1.00 53.91 348 ASP A CA 1
ATOM 2681 C C . ASP A 1 348 ? -22.506 -7.686 -24.238 1.00 53.91 348 ASP A C 1
ATOM 2683 O O . ASP A 1 348 ? -22.992 -6.746 -24.863 1.00 53.91 348 ASP A O 1
ATOM 2687 N N . GLU A 1 349 ? -22.214 -7.586 -22.936 1.00 61.09 349 GLU A N 1
ATOM 2688 C CA . GLU A 1 349 ? -22.475 -6.411 -22.098 1.00 61.09 349 GLU A CA 1
ATOM 2689 C C . GLU A 1 349 ? -21.249 -6.072 -21.215 1.00 61.09 349 GLU A C 1
ATOM 2691 O O . GLU A 1 349 ? -21.211 -6.397 -20.019 1.00 61.09 349 GLU A O 1
ATOM 2696 N N . PRO A 1 350 ? -20.224 -5.381 -21.756 1.00 51.19 350 PRO A N 1
ATOM 2697 C CA . PRO A 1 350 ? -19.128 -4.813 -20.969 1.00 51.19 350 PRO A CA 1
ATOM 2698 C C . PRO A 1 350 ? -19.616 -3.586 -20.170 1.00 51.19 350 PRO A C 1
ATOM 2700 O O . PRO A 1 350 ? -19.337 -2.432 -20.495 1.00 51.19 350 PRO A O 1
ATOM 2703 N N . ILE A 1 351 ? -20.405 -3.838 -19.121 1.00 42.06 351 ILE A N 1
ATOM 2704 C CA . ILE A 1 351 ? -21.052 -2.805 -18.298 1.00 42.06 351 ILE A CA 1
ATOM 2705 C C . ILE A 1 351 ? -20.002 -1.938 -17.579 1.00 42.06 351 ILE A C 1
ATOM 2707 O O . ILE A 1 351 ? -19.121 -2.444 -16.891 1.00 42.06 351 ILE A O 1
ATOM 2711 N N . ILE A 1 352 ? -20.162 -0.613 -17.661 1.00 39.72 352 ILE A N 1
ATOM 2712 C CA . ILE A 1 352 ? -19.221 0.413 -17.157 1.00 39.72 352 ILE A CA 1
ATOM 2713 C C . ILE A 1 352 ? -19.199 0.541 -15.611 1.00 39.72 352 ILE A C 1
ATOM 2715 O O . ILE A 1 352 ? -18.311 1.172 -15.044 1.00 39.72 352 ILE A O 1
ATOM 2719 N N . LEU A 1 353 ? -20.123 -0.109 -14.894 1.00 31.97 353 LEU A N 1
ATOM 2720 C CA . LEU A 1 353 ? -20.321 -0.027 -13.429 1.00 31.97 353 LEU A CA 1
ATOM 2721 C C . LEU A 1 353 ? -19.206 -0.664 -12.558 1.00 31.97 353 LEU A C 1
ATOM 2723 O O . LEU A 1 353 ? -19.439 -0.995 -11.401 1.00 31.97 353 LEU A O 1
ATOM 2727 N N . TRP A 1 354 ? -18.005 -0.886 -13.096 1.00 44.44 354 TRP A N 1
ATOM 2728 C CA . TRP A 1 354 ? -16.959 -1.719 -12.474 1.00 44.44 354 TRP A CA 1
ATOM 2729 C C . TRP A 1 354 ? -15.771 -0.926 -11.902 1.00 44.44 354 TRP A C 1
ATOM 2731 O O . TRP A 1 354 ? -14.774 -1.519 -11.490 1.00 44.44 354 TRP A O 1
ATOM 2741 N N . LEU A 1 355 ? -15.917 0.404 -11.835 1.00 34.69 355 LEU A N 1
ATOM 2742 C CA . LEU A 1 355 ? -15.003 1.347 -11.179 1.00 34.69 355 LEU A CA 1
ATOM 2743 C C . LEU A 1 355 ? -15.561 1.956 -9.880 1.00 34.69 355 LEU A C 1
ATOM 2745 O O . LEU A 1 355 ? -14.924 2.847 -9.322 1.00 34.69 355 LEU A O 1
ATOM 2749 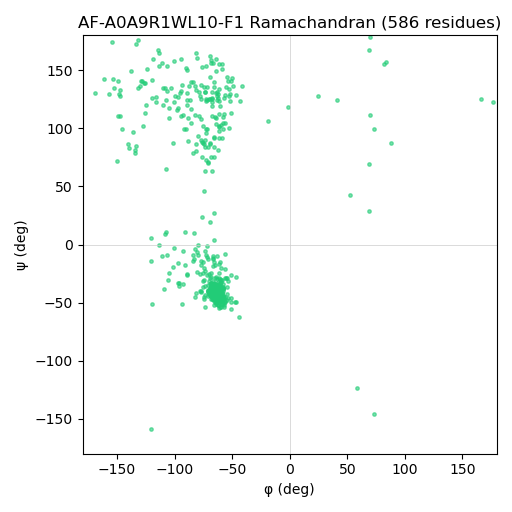N N . GLU A 1 356 ? -16.696 1.484 -9.350 1.00 35.62 356 GLU A N 1
ATOM 2750 C CA . GLU A 1 356 ? -16.970 1.723 -7.928 1.00 35.62 356 GLU A CA 1
ATOM 2751 C C . GLU A 1 356 ? -15.954 0.916 -7.107 1.00 35.62 356 GLU A C 1
ATOM 2753 O O . GLU A 1 356 ? -15.922 -0.316 -7.222 1.00 35.62 356 GLU A O 1
ATOM 2758 N N . PRO A 1 357 ? -15.104 1.558 -6.280 1.00 37.66 357 PRO A N 1
ATOM 2759 C CA . PRO A 1 357 ? -14.214 0.825 -5.401 1.00 37.66 357 PRO A CA 1
ATOM 2760 C C . PRO A 1 357 ? -15.088 0.061 -4.411 1.00 37.66 357 PRO A C 1
ATOM 2762 O O . PRO A 1 357 ? -15.703 0.666 -3.531 1.00 37.66 357 PRO A O 1
ATOM 2765 N N . VAL A 1 358 ? -15.153 -1.269 -4.543 1.00 39.19 358 VAL A N 1
ATOM 2766 C CA . VAL A 1 358 ? -15.819 -2.103 -3.540 1.00 39.19 358 VAL A CA 1
ATOM 2767 C C . VAL A 1 358 ? -15.117 -1.829 -2.221 1.00 39.19 358 VAL A C 1
ATOM 2769 O O . VAL A 1 358 ? -13.950 -2.180 -2.049 1.00 39.19 358 VAL A O 1
ATOM 2772 N N . MET A 1 359 ? -15.833 -1.150 -1.326 1.00 38.97 359 MET A N 1
ATOM 2773 C CA . MET A 1 359 ? -15.332 -0.594 -0.077 1.00 38.97 359 MET A CA 1
ATOM 2774 C C . MET A 1 359 ? -14.812 -1.692 0.861 1.00 38.97 359 MET A C 1
ATOM 2776 O O . MET A 1 359 ? -15.475 -2.092 1.816 1.00 38.97 359 MET A O 1
ATOM 2780 N N . SER A 1 360 ? -13.579 -2.152 0.639 1.00 40.09 360 SER A N 1
ATOM 2781 C CA . SER A 1 360 ? -12.878 -3.135 1.474 1.00 40.09 360 SER A CA 1
ATOM 2782 C C . SER A 1 360 ? -12.350 -2.534 2.786 1.00 40.09 360 SER A C 1
ATOM 2784 O O . SER A 1 360 ? -11.431 -3.080 3.394 1.00 40.09 360 SER A O 1
ATOM 2786 N N . PHE A 1 361 ? -12.949 -1.430 3.248 1.00 35.97 361 PHE A N 1
ATOM 2787 C CA . PHE A 1 361 ? -12.586 -0.655 4.443 1.00 35.97 361 PHE A CA 1
ATOM 2788 C C . PHE A 1 361 ? -12.773 -1.408 5.777 1.00 35.97 361 PHE A C 1
ATOM 2790 O O . PHE A 1 361 ? -12.555 -0.835 6.838 1.00 35.97 361 PHE A O 1
ATOM 2797 N N . GLY A 1 362 ? -13.162 -2.687 5.743 1.00 41.56 362 GLY A N 1
ATOM 2798 C CA . GLY A 1 362 ? -13.203 -3.569 6.913 1.00 41.56 362 GLY A CA 1
ATOM 2799 C C . GLY A 1 362 ? -11.936 -4.405 7.139 1.00 41.56 362 GLY A C 1
ATOM 2800 O O . GLY A 1 362 ? -11.873 -5.123 8.132 1.00 41.56 362 GLY A O 1
ATOM 2801 N N . ILE A 1 363 ? -10.949 -4.370 6.233 1.00 45.19 363 ILE A N 1
ATOM 2802 C CA . ILE A 1 363 ? -9.682 -5.095 6.412 1.00 45.19 363 ILE A CA 1
ATOM 2803 C C . ILE A 1 363 ? -8.661 -4.143 7.036 1.00 45.19 363 ILE A C 1
ATOM 2805 O O . ILE A 1 363 ? -8.186 -3.217 6.381 1.00 45.19 363 ILE A O 1
ATOM 2809 N N . GLU A 1 364 ? -8.302 -4.384 8.298 1.00 43.66 364 GLU A N 1
ATOM 2810 C CA . GLU A 1 364 ? -7.166 -3.710 8.927 1.00 43.66 364 GLU A CA 1
ATOM 2811 C C . GLU A 1 364 ? -5.892 -3.959 8.105 1.00 43.66 364 GLU A C 1
ATOM 2813 O O . GLU A 1 364 ? -5.513 -5.107 7.854 1.00 43.66 364 GLU A O 1
ATOM 2818 N N . ASN A 1 365 ? -5.201 -2.881 7.719 1.00 43.00 365 ASN A N 1
ATOM 2819 C CA . ASN A 1 365 ? -3.884 -2.942 7.081 1.00 43.00 365 ASN A CA 1
ATOM 2820 C C . ASN A 1 365 ? -2.817 -3.374 8.104 1.00 43.00 365 ASN A C 1
ATOM 2822 O O . ASN A 1 365 ? -1.986 -2.578 8.548 1.00 43.00 365 ASN A O 1
ATOM 2826 N N . SER A 1 366 ? -2.854 -4.643 8.509 1.00 55.88 366 SER A N 1
ATOM 2827 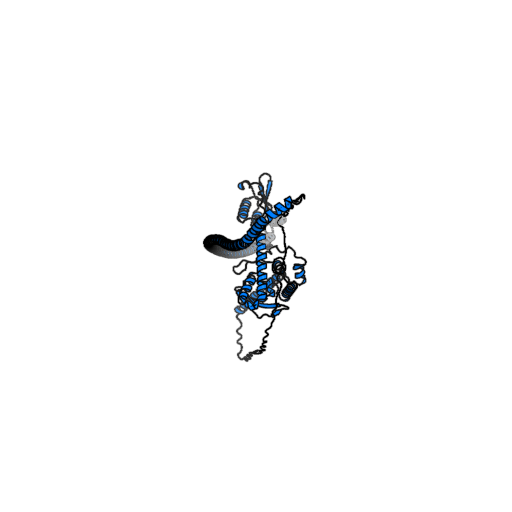C CA . SER A 1 366 ? -1.823 -5.252 9.345 1.00 55.88 366 SER A CA 1
ATOM 2828 C C . SER A 1 366 ? -0.513 -5.404 8.562 1.00 55.88 366 SER A C 1
ATOM 2830 O O . SER A 1 366 ? -0.496 -5.399 7.331 1.00 55.88 366 SER A O 1
ATOM 2832 N N . LYS A 1 367 ? 0.611 -5.604 9.262 1.00 51.19 367 LYS A N 1
ATOM 2833 C CA . LYS A 1 367 ? 1.920 -5.851 8.619 1.00 51.19 367 LYS A CA 1
ATOM 2834 C C . LYS A 1 367 ? 1.934 -7.107 7.728 1.00 51.19 367 LYS A C 1
ATOM 2836 O O . LYS A 1 367 ? 2.789 -7.231 6.845 1.00 51.19 367 LYS A O 1
ATOM 2841 N N . ASP A 1 368 ? 0.988 -8.017 7.948 1.00 54.09 368 ASP A N 1
ATOM 2842 C CA . ASP A 1 368 ? 0.851 -9.285 7.230 1.00 54.09 368 ASP A CA 1
ATOM 2843 C C . ASP A 1 368 ? -0.170 -9.225 6.085 1.00 54.09 368 ASP A C 1
ATOM 2845 O O . ASP A 1 368 ? -0.118 -10.072 5.190 1.00 54.09 368 ASP A O 1
ATOM 2849 N N . ALA A 1 369 ? -1.036 -8.206 6.067 1.00 53.56 369 ALA A N 1
ATOM 2850 C CA . ALA A 1 369 ? -1.913 -7.910 4.944 1.00 53.56 369 ALA A CA 1
ATOM 2851 C C . ALA A 1 369 ? -1.105 -7.393 3.739 1.00 53.56 369 ALA A C 1
ATOM 2853 O O . ALA A 1 369 ? -0.100 -6.689 3.874 1.00 53.56 369 ALA A O 1
ATOM 2854 N N . GLN A 1 370 ? -1.535 -7.764 2.535 1.00 56.00 370 GLN A N 1
ATOM 2855 C CA . GLN A 1 370 ? -1.028 -7.189 1.291 1.00 56.00 370 GLN A CA 1
ATOM 2856 C C . GLN A 1 370 ? -1.847 -5.951 0.906 1.00 56.00 370 GLN A C 1
ATOM 2858 O O . GLN A 1 370 ? -3.037 -5.868 1.199 1.00 56.00 370 GLN A O 1
ATOM 2863 N N . PHE A 1 371 ? -1.213 -5.000 0.216 1.00 47.06 371 PHE A N 1
ATOM 2864 C CA . PHE A 1 371 ? -1.899 -3.816 -0.297 1.00 47.06 371 PHE A CA 1
ATOM 2865 C C . PHE A 1 371 ? -2.924 -4.230 -1.362 1.00 47.06 371 PHE A C 1
ATOM 2867 O O . PHE A 1 371 ? -2.563 -4.680 -2.451 1.00 47.06 371 PHE A O 1
ATOM 2874 N N . HIS A 1 372 ? -4.208 -4.112 -1.031 1.00 53.25 372 HIS A N 1
ATOM 2875 C CA . HIS A 1 372 ? -5.298 -4.482 -1.922 1.00 53.25 372 HIS A CA 1
ATOM 2876 C C . HIS A 1 372 ? -5.717 -3.292 -2.787 1.00 53.25 372 HIS A C 1
ATOM 2878 O O . HIS A 1 372 ? -6.542 -2.483 -2.373 1.00 53.25 372 HIS A O 1
ATOM 2884 N N . MET A 1 373 ? -5.242 -3.251 -4.034 1.00 48.59 373 MET A N 1
ATOM 2885 C CA . MET A 1 373 ? -6.124 -2.804 -5.112 1.00 48.59 373 MET A CA 1
ATOM 2886 C C . MET A 1 373 ? -6.975 -4.009 -5.522 1.00 48.59 373 MET A C 1
ATOM 2888 O O . MET A 1 373 ? -6.424 -4.977 -6.057 1.00 48.59 373 MET A O 1
ATOM 2892 N N . PRO A 1 374 ? -8.295 -4.012 -5.261 1.00 44.31 374 PRO A N 1
ATOM 2893 C CA . PRO A 1 374 ? -9.185 -4.991 -5.856 1.00 44.31 374 PRO A CA 1
ATOM 2894 C C . PRO A 1 374 ? -9.313 -4.668 -7.347 1.00 44.31 374 PRO A C 1
ATOM 2896 O O . PRO A 1 374 ? -10.262 -4.011 -7.769 1.00 44.31 374 PRO A O 1
ATOM 2899 N N . ILE A 1 375 ? -8.364 -5.144 -8.160 1.00 47.97 375 ILE A N 1
ATOM 2900 C CA . ILE A 1 375 ? -8.632 -5.278 -9.589 1.00 47.97 375 ILE A CA 1
ATOM 2901 C C . ILE A 1 375 ? -9.781 -6.269 -9.700 1.00 47.97 375 ILE A C 1
ATOM 2903 O O . ILE A 1 375 ? -9.656 -7.446 -9.349 1.00 47.97 375 ILE A O 1
ATOM 2907 N N . THR A 1 376 ? -10.933 -5.770 -10.135 1.00 48.62 376 THR A N 1
ATOM 2908 C CA . THR A 1 376 ? -12.075 -6.625 -10.411 1.00 48.62 376 THR A CA 1
ATOM 2909 C C . THR A 1 376 ? -11.664 -7.595 -11.519 1.00 48.62 376 THR A C 1
ATOM 2911 O O . THR A 1 376 ? -11.058 -7.203 -12.515 1.00 48.62 376 THR A O 1
ATOM 2914 N N . ARG A 1 377 ? -11.972 -8.890 -11.349 1.00 46.25 377 ARG A N 1
ATOM 2915 C CA . ARG A 1 377 ? -11.573 -9.976 -12.277 1.00 46.25 377 ARG A CA 1
ATOM 2916 C C . ARG A 1 377 ? -11.818 -9.646 -13.762 1.00 46.25 377 ARG A C 1
ATOM 2918 O O . ARG A 1 377 ? -11.101 -10.145 -14.624 1.00 46.25 377 ARG A O 1
ATOM 2925 N N . LYS A 1 378 ? -12.810 -8.794 -14.051 1.00 45.00 378 LYS A N 1
ATOM 2926 C CA . LYS A 1 378 ? -13.191 -8.355 -15.397 1.00 45.00 378 LYS A CA 1
ATOM 2927 C C . LYS A 1 378 ? -12.143 -7.500 -16.113 1.00 45.00 378 LYS A C 1
ATOM 2929 O O . LYS A 1 378 ? -11.917 -7.737 -17.292 1.00 45.00 378 LYS A O 1
ATOM 2934 N N . THR A 1 379 ? -11.463 -6.561 -15.452 1.00 49.03 379 THR A N 1
ATOM 2935 C CA . THR A 1 379 ? -10.456 -5.720 -16.140 1.00 49.03 379 THR A CA 1
ATOM 2936 C C . THR A 1 379 ? -9.286 -6.562 -16.653 1.00 49.03 379 THR A C 1
ATOM 2938 O O . THR A 1 379 ? -8.638 -6.232 -17.640 1.00 49.03 379 THR A O 1
ATOM 2941 N N . PHE A 1 380 ? -9.028 -7.683 -15.981 1.00 47.78 380 PHE A N 1
ATOM 2942 C CA . PHE A 1 380 ? -7.817 -8.462 -16.156 1.00 47.78 380 PHE A CA 1
ATOM 2943 C C . PHE A 1 380 ? -7.935 -9.599 -17.170 1.00 47.78 380 PHE A C 1
ATOM 2945 O O . PHE A 1 380 ? -7.109 -9.730 -18.077 1.00 47.78 380 PHE A O 1
ATOM 2952 N N . ILE A 1 381 ? -8.979 -10.420 -17.008 1.00 50.53 381 ILE A N 1
ATOM 2953 C CA . ILE A 1 381 ? -9.207 -11.623 -17.816 1.00 50.53 381 ILE A CA 1
ATOM 2954 C C . ILE A 1 381 ? -9.521 -11.260 -19.268 1.00 50.53 381 ILE A C 1
ATOM 2956 O O . ILE A 1 381 ? -9.349 -12.106 -20.129 1.00 50.53 381 ILE A O 1
ATOM 2960 N N . PHE A 1 382 ? -9.925 -10.021 -19.570 1.00 48.75 382 PHE A N 1
ATOM 2961 C CA . PHE A 1 382 ? -10.301 -9.637 -20.932 1.00 48.75 382 PHE A CA 1
ATOM 2962 C C . PHE A 1 382 ? -9.273 -8.762 -21.647 1.00 48.75 382 PHE A C 1
ATOM 2964 O O . PHE A 1 382 ? -9.115 -8.929 -22.852 1.00 48.75 382 PHE A O 1
ATOM 2971 N N . HIS A 1 383 ? -8.492 -7.916 -20.962 1.00 47.94 383 HIS A N 1
ATOM 2972 C CA . HIS A 1 383 ? -7.426 -7.178 -21.653 1.00 47.94 383 HIS A CA 1
ATOM 2973 C C . HIS A 1 383 ? -6.261 -8.072 -22.095 1.00 47.94 383 HIS A C 1
ATOM 2975 O O . HIS A 1 383 ? -5.739 -7.838 -23.177 1.00 47.94 383 HIS A O 1
ATOM 2981 N N . CYS A 1 384 ? -5.940 -9.154 -21.371 1.00 48.25 384 CYS A N 1
ATOM 2982 C CA . CYS A 1 384 ? -4.905 -10.113 -21.793 1.00 48.25 384 CYS A CA 1
ATOM 2983 C C . CYS A 1 384 ? -5.187 -10.821 -23.136 1.00 48.25 384 CYS A C 1
ATOM 2985 O O . CYS A 1 384 ? -4.268 -11.401 -23.710 1.00 48.25 384 CYS A O 1
ATOM 2987 N N . PHE A 1 385 ? -6.438 -10.779 -23.609 1.00 50.03 385 PHE A N 1
ATOM 2988 C CA . PHE A 1 385 ? -6.918 -11.440 -24.827 1.00 50.03 385 PHE A CA 1
ATOM 2989 C C . PHE A 1 385 ? -7.502 -10.435 -25.842 1.00 50.03 385 PHE A C 1
ATOM 2991 O O . PHE A 1 385 ? -7.673 -10.763 -27.010 1.00 50.03 385 PHE A O 1
ATOM 2998 N N . ASN A 1 386 ? -7.774 -9.185 -25.437 1.00 44.78 386 ASN A N 1
ATOM 2999 C CA . ASN A 1 386 ? -8.207 -8.131 -26.353 1.00 44.78 386 ASN A CA 1
ATOM 3000 C C . ASN A 1 386 ? -7.024 -7.352 -26.951 1.00 44.78 386 ASN A C 1
ATOM 3002 O O . ASN A 1 386 ? -6.153 -6.819 -26.260 1.00 44.78 386 ASN A O 1
ATOM 3006 N N . LEU A 1 387 ? -7.087 -7.231 -28.275 1.00 47.19 387 LEU A N 1
ATOM 3007 C CA . LEU A 1 387 ? -6.114 -6.692 -29.235 1.00 47.19 387 LEU A CA 1
ATOM 3008 C C . LEU A 1 387 ? -5.804 -5.177 -29.137 1.00 47.19 387 LEU A C 1
ATOM 3010 O O . LEU A 1 387 ? -5.444 -4.550 -30.130 1.00 47.19 387 LEU A O 1
ATOM 3014 N N . THR A 1 388 ? -5.944 -4.545 -27.969 1.00 42.59 388 THR A N 1
ATOM 3015 C CA . THR A 1 388 ? -5.813 -3.078 -27.833 1.00 42.59 388 THR A CA 1
ATOM 3016 C C . THR A 1 388 ? -4.379 -2.563 -27.666 1.00 42.59 388 THR A C 1
ATOM 3018 O O . THR A 1 388 ? -4.162 -1.356 -27.738 1.00 42.59 388 THR A O 1
ATOM 3021 N N . ALA A 1 389 ? -3.396 -3.444 -27.467 1.00 49.06 389 ALA A N 1
ATOM 3022 C CA . ALA A 1 389 ? -1.971 -3.107 -27.462 1.00 49.06 389 ALA A CA 1
ATOM 3023 C C . ALA A 1 389 ? -1.264 -3.758 -28.661 1.00 49.06 389 ALA A C 1
ATOM 3025 O O . ALA A 1 389 ? -1.685 -4.816 -29.122 1.00 49.06 389 ALA A O 1
ATOM 3026 N N . ALA A 1 390 ? -0.154 -3.172 -29.127 1.00 49.72 390 ALA A N 1
ATOM 3027 C CA . ALA A 1 390 ? 0.673 -3.690 -30.229 1.00 49.72 390 ALA A CA 1
ATOM 3028 C C . ALA A 1 390 ? 1.527 -4.918 -29.828 1.00 49.72 390 ALA A C 1
ATOM 3030 O O . ALA A 1 390 ? 2.723 -5.001 -30.104 1.00 49.72 390 ALA A O 1
ATOM 3031 N N . ILE A 1 391 ? 0.897 -5.865 -29.139 1.00 53.3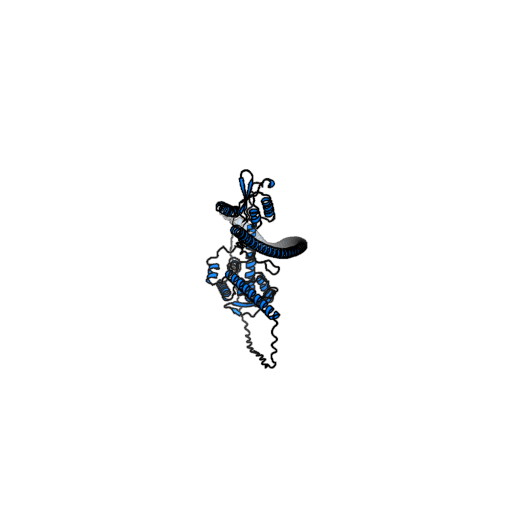8 391 ILE A N 1
ATOM 3032 C CA . ILE A 1 391 ? 1.400 -7.201 -28.832 1.00 53.38 391 ILE A CA 1
ATOM 3033 C C . ILE A 1 391 ? 1.050 -8.082 -30.049 1.00 53.38 391 ILE A C 1
ATOM 3035 O O . ILE A 1 391 ? -0.026 -7.895 -30.621 1.00 53.38 391 ILE A O 1
ATOM 3039 N N . PRO A 1 392 ? 1.931 -8.998 -30.505 1.00 50.75 392 PRO A N 1
ATOM 3040 C CA . PRO A 1 392 ? 1.646 -9.849 -31.661 1.00 50.75 392 PRO A CA 1
ATOM 3041 C C . PRO A 1 392 ? 0.298 -10.562 -31.506 1.00 50.75 392 PRO A C 1
ATOM 3043 O O . PRO A 1 392 ? 0.034 -11.156 -30.462 1.00 50.75 392 PRO A O 1
ATOM 3046 N N . SER A 1 393 ? -0.537 -10.453 -32.549 1.00 40.72 393 SER A N 1
ATOM 3047 C CA . SER A 1 393 ? -1.954 -10.840 -32.536 1.00 40.72 393 SER A CA 1
ATOM 3048 C C . SER A 1 393 ? -2.177 -12.215 -31.901 1.00 40.72 393 SER A C 1
ATOM 3050 O O . SER A 1 393 ? -1.543 -13.177 -32.349 1.00 40.72 393 SER A O 1
ATOM 3052 N N . PRO A 1 394 ? -3.093 -12.350 -30.926 1.00 58.34 394 PRO A N 1
ATOM 3053 C CA . PRO A 1 394 ? -3.512 -13.660 -30.472 1.00 58.34 394 PRO A CA 1
ATOM 3054 C C . PRO A 1 394 ? -4.273 -14.393 -31.587 1.00 58.34 394 PRO A C 1
ATOM 3056 O O . PRO A 1 394 ? -4.836 -13.779 -32.501 1.00 58.34 394 PRO A O 1
ATOM 3059 N N . ASP A 1 395 ? -4.268 -15.721 -31.502 1.00 70.69 395 ASP A N 1
ATOM 3060 C CA . ASP A 1 395 ? -5.149 -16.592 -32.276 1.00 70.69 395 ASP A CA 1
ATOM 3061 C C . ASP A 1 395 ? -6.472 -16.722 -31.495 1.00 70.69 395 ASP A C 1
ATOM 3063 O O . ASP A 1 395 ? -6.456 -17.292 -30.399 1.00 70.69 395 ASP A O 1
ATOM 3067 N N . PRO A 1 396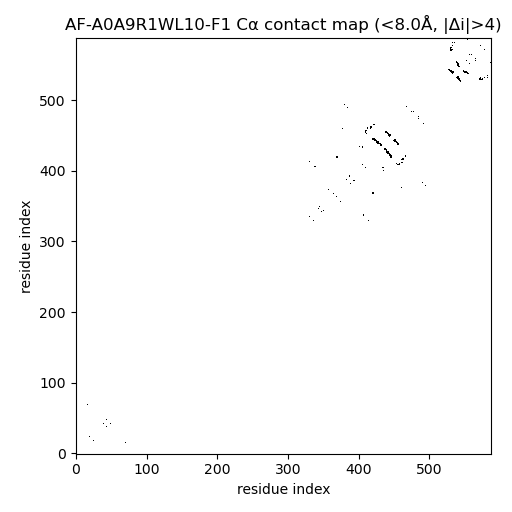 ? -7.623 -16.265 -32.034 1.00 72.31 396 PRO A N 1
ATOM 3068 C CA . PRO A 1 396 ? -8.915 -16.339 -31.343 1.00 72.31 396 PRO A CA 1
ATOM 3069 C C . PRO A 1 396 ? -9.323 -17.756 -30.913 1.00 72.31 396 PRO A C 1
ATOM 3071 O O . PRO A 1 396 ? -10.168 -17.927 -30.029 1.00 72.31 396 PRO A O 1
ATOM 3074 N N . LYS A 1 397 ? -8.748 -18.790 -31.541 1.00 77.69 397 LYS A N 1
ATOM 3075 C CA . LYS A 1 397 ? -8.929 -20.187 -31.141 1.00 77.69 397 LYS A CA 1
ATOM 3076 C C . LYS A 1 397 ? -8.157 -20.512 -29.862 1.00 77.69 397 LYS A C 1
ATOM 3078 O O . LYS A 1 397 ? -8.710 -21.161 -28.982 1.00 77.69 397 LYS A O 1
ATOM 3083 N N . VAL A 1 398 ? -6.914 -20.044 -29.741 1.00 70.75 398 VAL A N 1
ATOM 3084 C CA . VAL A 1 398 ? -6.089 -20.230 -28.536 1.00 70.75 398 VAL A CA 1
ATOM 3085 C C . VAL A 1 398 ? -6.710 -19.493 -27.351 1.00 70.75 398 VAL A C 1
ATOM 3087 O O . VAL A 1 398 ? -6.768 -20.049 -26.259 1.00 70.75 398 VAL A O 1
ATOM 3090 N N . ASP A 1 399 ? -7.248 -18.294 -27.570 1.00 70.06 399 ASP A N 1
ATOM 3091 C CA . ASP A 1 399 ? -7.921 -17.516 -26.524 1.00 70.06 399 ASP A CA 1
ATOM 3092 C C . ASP A 1 399 ? -9.177 -18.223 -25.997 1.00 70.06 399 ASP A C 1
ATOM 3094 O O . ASP A 1 399 ? -9.371 -18.332 -24.785 1.00 70.06 399 ASP A O 1
ATOM 3098 N N . ARG A 1 400 ? -10.001 -18.774 -26.902 1.00 77.50 400 ARG A N 1
ATOM 3099 C CA . ARG A 1 400 ? -11.153 -19.614 -26.541 1.00 77.50 400 ARG A CA 1
ATOM 3100 C C . ARG A 1 400 ? -10.718 -20.854 -25.765 1.00 77.50 400 ARG A C 1
ATOM 3102 O O . ARG A 1 400 ? -11.291 -21.138 -24.719 1.00 77.50 400 ARG A O 1
ATOM 3109 N N . ASP A 1 401 ? -9.693 -21.549 -26.248 1.00 79.44 401 ASP A N 1
ATOM 3110 C CA . ASP A 1 401 ? -9.168 -22.751 -25.603 1.00 79.44 401 ASP A CA 1
ATOM 3111 C C . ASP A 1 401 ? -8.663 -22.432 -24.174 1.00 79.44 401 ASP A C 1
ATOM 3113 O O . ASP A 1 401 ? -8.916 -23.197 -23.242 1.00 79.44 401 ASP A O 1
ATOM 3117 N N . ILE A 1 402 ? -8.010 -21.280 -23.964 1.00 75.06 402 ILE A N 1
ATOM 3118 C CA . ILE A 1 402 ? -7.572 -20.813 -22.636 1.00 75.06 402 ILE A CA 1
ATOM 3119 C C . ILE A 1 402 ? -8.766 -20.425 -21.741 1.00 75.06 402 ILE A C 1
ATOM 3121 O O . ILE A 1 402 ? -8.736 -20.686 -20.536 1.00 75.06 402 ILE A O 1
ATOM 3125 N N . LEU A 1 403 ? -9.824 -19.822 -22.292 1.00 77.38 403 LEU A N 1
ATOM 3126 C CA . LEU A 1 403 ? -11.052 -19.520 -21.543 1.00 77.38 403 LEU A CA 1
ATOM 3127 C C . LEU A 1 403 ? -11.771 -20.797 -21.090 1.00 77.38 403 LEU A C 1
ATOM 3129 O O . LEU A 1 403 ? -12.159 -20.884 -19.926 1.00 77.38 403 LEU A O 1
ATOM 3133 N N . GLU A 1 404 ? -11.896 -21.795 -21.970 1.00 82.62 404 GLU A N 1
ATOM 3134 C CA . GLU A 1 404 ? -12.431 -23.126 -21.644 1.00 82.62 404 GLU A CA 1
ATOM 3135 C C . GLU A 1 404 ? -11.601 -23.788 -20.529 1.00 82.62 404 GLU A C 1
ATOM 3137 O O . GLU A 1 404 ? -12.160 -24.239 -19.530 1.00 82.62 404 GLU A O 1
ATOM 3142 N N . PHE A 1 405 ? -10.268 -23.730 -20.620 1.00 85.00 405 PHE A N 1
ATOM 3143 C CA . PHE A 1 405 ? -9.360 -24.199 -19.567 1.00 85.00 405 PHE A CA 1
ATOM 3144 C C . PHE A 1 405 ? -9.580 -23.494 -18.217 1.00 85.00 405 PHE A C 1
ATOM 3146 O O . PHE A 1 405 ? -9.616 -24.146 -17.171 1.00 85.00 405 PHE A O 1
ATOM 3153 N N . TYR A 1 406 ? -9.747 -22.169 -18.202 1.00 84.44 406 TYR A N 1
ATOM 3154 C CA . TYR A 1 406 ? -10.035 -21.454 -16.957 1.00 84.44 406 TYR A CA 1
ATOM 3155 C C . TYR A 1 406 ? -11.410 -21.809 -16.386 1.00 84.44 406 TYR A C 1
ATOM 3157 O O . TYR A 1 406 ? -11.538 -21.964 -15.176 1.00 84.44 406 TYR A O 1
ATOM 3165 N N . LEU A 1 407 ? -12.426 -21.971 -17.232 1.00 81.31 407 LEU A N 1
ATOM 3166 C CA . LEU A 1 407 ? -13.773 -22.364 -16.816 1.00 81.31 407 LEU A CA 1
ATOM 3167 C C . LEU A 1 407 ? -13.829 -23.780 -16.230 1.00 81.31 407 LEU A C 1
ATOM 3169 O O . LEU A 1 407 ? -14.529 -23.996 -15.244 1.00 81.31 407 LEU A O 1
ATOM 3173 N N . GLU A 1 408 ? -13.102 -24.730 -16.819 1.00 88.31 408 GLU A N 1
ATOM 3174 C CA . GLU A 1 408 ? -13.107 -26.135 -16.399 1.00 88.31 408 GLU A CA 1
ATOM 3175 C C . GLU A 1 408 ? -12.253 -26.378 -15.143 1.00 88.31 408 GLU A C 1
ATOM 3177 O O . GLU A 1 408 ? -12.653 -27.138 -14.259 1.00 88.31 408 GLU A O 1
ATOM 3182 N N . PHE A 1 409 ? -11.087 -25.727 -15.033 1.00 87.75 409 PHE A N 1
ATOM 3183 C CA . PHE A 1 409 ? -10.080 -26.081 -14.023 1.00 87.75 409 PHE A CA 1
ATOM 3184 C C . PHE A 1 409 ? -9.871 -25.049 -12.902 1.00 87.75 409 PHE A C 1
ATOM 3186 O O . PHE A 1 409 ? -9.164 -25.364 -11.940 1.00 87.75 409 PHE A O 1
ATOM 3193 N N . ALA A 1 410 ? -10.436 -23.837 -12.984 1.00 85.88 410 ALA A N 1
ATOM 3194 C CA . ALA A 1 410 ? -10.268 -22.832 -11.930 1.00 85.88 410 ALA A CA 1
ATOM 3195 C C . ALA A 1 410 ? -11.225 -23.057 -10.752 1.00 85.88 410 ALA A C 1
ATOM 3197 O O . ALA A 1 410 ? -12.438 -23.199 -10.901 1.00 85.88 410 ALA A O 1
ATOM 3198 N N . GLN A 1 411 ? -10.686 -22.993 -9.542 1.00 87.38 411 GLN A N 1
ATOM 3199 C CA . GLN A 1 411 ? -11.460 -22.986 -8.311 1.00 87.38 411 GLN A CA 1
ATOM 3200 C C . GLN A 1 411 ? -12.104 -21.603 -8.070 1.00 87.38 411 GLN A C 1
ATOM 3202 O O . GLN A 1 411 ? -11.554 -20.565 -8.457 1.00 87.38 411 GLN A O 1
ATOM 3207 N N . PRO A 1 412 ? -13.247 -21.543 -7.361 1.00 80.19 412 PRO A N 1
ATOM 3208 C CA . PRO A 1 412 ? -13.846 -20.286 -6.922 1.00 80.19 412 PRO A CA 1
ATOM 3209 C C . PRO A 1 412 ? -12.889 -19.397 -6.111 1.00 80.19 412 PRO A C 1
ATOM 3211 O O . PRO A 1 412 ? -12.127 -19.877 -5.271 1.00 80.19 412 PRO A O 1
ATOM 3214 N N . GLN A 1 413 ? -12.991 -18.073 -6.291 1.00 74.50 413 GLN A N 1
ATOM 3215 C CA . GLN A 1 413 ? -12.061 -17.093 -5.702 1.00 74.50 413 GLN A CA 1
ATOM 3216 C C . GLN A 1 413 ? -11.920 -17.220 -4.188 1.00 74.50 413 GLN A C 1
ATOM 3218 O O . GLN A 1 413 ? -10.834 -17.047 -3.650 1.00 74.50 413 GLN A O 1
ATOM 3223 N N . TYR A 1 414 ? -13.014 -17.541 -3.498 1.00 77.94 414 TYR A N 1
ATOM 3224 C CA . TYR A 1 414 ? -13.038 -17.658 -2.045 1.00 77.94 414 TYR A CA 1
ATOM 3225 C C . TYR A 1 414 ? -12.208 -18.835 -1.496 1.00 77.94 414 TYR A C 1
ATOM 3227 O O . TYR A 1 414 ? -11.970 -18.864 -0.287 1.00 77.94 414 TYR A O 1
ATOM 3235 N N . LEU A 1 415 ? -11.769 -19.768 -2.355 1.00 77.25 415 LEU A N 1
ATOM 3236 C CA . LEU A 1 415 ? -10.849 -20.866 -2.026 1.00 77.25 415 LEU A CA 1
ATOM 3237 C C . LEU A 1 415 ? -9.384 -20.542 -2.365 1.00 77.25 415 LEU A C 1
ATOM 3239 O O . LEU A 1 415 ? -8.480 -20.995 -1.670 1.00 77.25 415 LEU A O 1
ATOM 3243 N N . THR A 1 416 ? -9.133 -19.766 -3.422 1.00 81.12 416 THR A N 1
ATOM 3244 C CA . THR A 1 416 ? -7.778 -19.520 -3.960 1.00 81.12 416 THR A CA 1
ATOM 3245 C C . THR A 1 416 ? -7.155 -18.220 -3.462 1.00 81.12 416 THR A C 1
ATOM 3247 O O . THR A 1 416 ? -5.932 -18.112 -3.322 1.00 81.12 416 THR A O 1
ATOM 3250 N N . TRP A 1 417 ? -7.995 -17.210 -3.231 1.00 81.31 417 TRP A N 1
ATOM 3251 C CA . TRP A 1 417 ? -7.597 -15.867 -2.840 1.00 81.31 417 TRP A CA 1
ATOM 3252 C C . TRP A 1 417 ? -7.379 -15.776 -1.334 1.00 81.31 417 TRP A C 1
ATOM 3254 O O . TRP A 1 417 ? -8.151 -16.290 -0.523 1.00 81.31 417 TRP A O 1
ATOM 3264 N N . SER A 1 418 ? -6.338 -15.046 -0.951 1.00 79.62 418 SER A N 1
ATOM 3265 C CA . SER A 1 418 ? -6.024 -14.758 0.440 1.00 79.62 418 SER A CA 1
ATOM 3266 C C . SER A 1 418 ? -5.255 -13.445 0.536 1.00 79.62 418 SER A C 1
ATOM 3268 O O . SER A 1 418 ? -4.383 -13.176 -0.290 1.00 79.62 418 SER A O 1
ATOM 3270 N N . SER A 1 419 ? -5.537 -12.667 1.582 1.00 76.00 419 SER A N 1
ATOM 3271 C CA . SER A 1 419 ? -4.748 -11.497 1.988 1.00 76.00 419 SER A CA 1
ATOM 3272 C C . SER A 1 419 ? -3.425 -11.877 2.671 1.00 76.00 419 SER A C 1
ATOM 3274 O O . SER A 1 419 ? -2.499 -11.068 2.720 1.00 76.00 419 SER A O 1
ATOM 3276 N N . LYS A 1 420 ? -3.316 -13.116 3.184 1.00 81.75 420 LYS A N 1
ATOM 3277 C CA . LYS A 1 420 ? -2.085 -13.670 3.770 1.00 81.75 420 LYS A CA 1
ATOM 3278 C C . LYS A 1 420 ? -1.045 -13.958 2.678 1.00 81.75 420 LYS A C 1
ATOM 3280 O O . LYS A 1 420 ? -1.305 -14.754 1.765 1.00 81.75 420 LYS A O 1
ATOM 3285 N N . LYS A 1 421 ? 0.145 -13.369 2.842 1.00 83.06 421 LYS A N 1
ATOM 3286 C CA . LYS A 1 421 ? 1.345 -13.595 2.014 1.00 83.06 421 LYS A CA 1
ATOM 3287 C C . LYS A 1 421 ? 1.694 -15.085 1.926 1.00 83.06 421 LYS A C 1
ATOM 3289 O O . LYS A 1 421 ? 1.605 -15.804 2.924 1.00 83.06 421 LYS A O 1
ATOM 3294 N N . ILE A 1 422 ? 2.123 -15.531 0.746 1.00 87.38 422 ILE A N 1
ATOM 3295 C CA . ILE A 1 422 ? 2.722 -16.857 0.551 1.00 87.38 422 ILE A CA 1
ATOM 3296 C C . ILE A 1 422 ? 4.079 -16.895 1.267 1.00 87.38 422 ILE A C 1
ATOM 3298 O O . ILE A 1 422 ? 4.934 -16.048 1.017 1.00 87.38 422 ILE A O 1
ATOM 3302 N N . THR A 1 423 ? 4.269 -17.875 2.148 1.00 87.12 423 THR A N 1
ATOM 3303 C CA . THR A 1 423 ? 5.515 -18.117 2.899 1.00 87.12 423 THR A CA 1
ATOM 3304 C C . THR A 1 423 ? 6.294 -19.316 2.366 1.00 87.12 423 THR A C 1
ATOM 3306 O O . THR A 1 423 ? 7.509 -19.392 2.527 1.00 87.12 423 THR A O 1
ATOM 3309 N N . THR A 1 424 ? 5.626 -20.263 1.704 1.00 87.69 424 THR A N 1
ATOM 3310 C CA . THR A 1 424 ? 6.274 -21.400 1.036 1.00 87.69 424 THR A CA 1
ATOM 3311 C C . THR A 1 424 ? 5.455 -21.813 -0.178 1.00 87.69 424 THR A C 1
ATOM 3313 O O . THR A 1 424 ? 4.227 -21.840 -0.121 1.00 87.69 424 THR A O 1
ATOM 3316 N N . LEU A 1 425 ? 6.130 -22.172 -1.266 1.00 86.25 425 LEU A N 1
ATOM 3317 C CA . LEU A 1 425 ? 5.512 -22.750 -2.452 1.00 86.25 425 LEU A CA 1
ATOM 3318 C C . LEU A 1 425 ? 6.193 -24.086 -2.752 1.00 86.25 425 LEU A C 1
ATOM 3320 O O . LEU A 1 425 ? 7.396 -24.119 -2.999 1.00 86.25 425 LEU A O 1
ATOM 3324 N N . LYS A 1 426 ? 5.434 -25.183 -2.744 1.00 87.81 426 LYS A N 1
ATOM 3325 C CA . LYS A 1 426 ? 5.900 -26.492 -3.211 1.00 87.81 426 LYS A CA 1
ATOM 3326 C C . LYS A 1 426 ? 5.181 -26.856 -4.505 1.00 87.81 426 LYS A C 1
ATOM 3328 O O . LYS A 1 426 ? 3.958 -26.976 -4.541 1.00 87.81 426 LYS A O 1
ATOM 3333 N N . PHE A 1 427 ? 5.967 -27.049 -5.554 1.00 84.50 427 PHE A N 1
ATOM 3334 C CA . PHE A 1 427 ? 5.519 -27.565 -6.839 1.00 84.50 427 PHE A CA 1
ATOM 3335 C C . PHE A 1 427 ? 5.042 -29.021 -6.707 1.00 84.50 427 PHE A C 1
ATOM 3337 O O . PHE A 1 427 ? 5.656 -29.814 -5.986 1.00 84.50 427 PHE A O 1
ATOM 3344 N N . LEU A 1 428 ? 3.952 -29.370 -7.388 1.00 86.94 428 LEU A N 1
ATOM 3345 C CA . LEU A 1 428 ? 3.465 -30.741 -7.551 1.00 86.94 428 LEU A CA 1
ATOM 3346 C C . LEU A 1 428 ? 3.456 -31.099 -9.044 1.00 86.94 428 LEU A C 1
ATOM 3348 O O . LEU A 1 428 ? 3.454 -30.218 -9.901 1.00 86.94 428 LEU A O 1
ATOM 3352 N N . LYS A 1 429 ? 3.442 -32.402 -9.345 1.00 82.69 429 LYS A N 1
ATOM 3353 C CA . LYS A 1 429 ? 3.551 -32.931 -10.712 1.00 82.69 429 LYS A CA 1
ATOM 3354 C C . LYS A 1 429 ? 2.502 -32.298 -11.658 1.00 82.69 429 LYS A C 1
ATOM 3356 O O . LYS A 1 429 ? 1.332 -32.226 -11.270 1.00 82.69 429 LYS A O 1
ATOM 3361 N N . PRO A 1 430 ? 2.888 -31.863 -12.875 1.00 84.31 430 PRO A N 1
ATOM 3362 C CA . PRO A 1 430 ? 1.941 -31.398 -13.886 1.00 84.31 430 PRO A CA 1
ATOM 3363 C C . PRO A 1 430 ? 0.951 -32.489 -14.302 1.00 84.31 430 PRO A C 1
ATOM 3365 O O . PRO A 1 430 ? 1.255 -33.683 -14.233 1.00 84.31 430 PRO A O 1
ATOM 3368 N N . TYR A 1 431 ? -0.216 -32.069 -14.785 1.00 87.62 431 TYR A N 1
ATOM 3369 C CA . TYR A 1 431 ? -1.244 -32.942 -15.345 1.00 87.62 431 TYR A CA 1
ATOM 3370 C C . TYR A 1 431 ? -1.856 -32.331 -16.612 1.00 87.62 431 TYR A C 1
ATOM 3372 O O . TYR A 1 431 ? -1.917 -31.112 -16.767 1.00 87.62 431 TYR A O 1
ATOM 3380 N N . SER A 1 432 ? -2.289 -33.181 -17.544 1.00 87.38 432 SER A N 1
ATOM 3381 C CA . SER A 1 432 ? -3.016 -32.731 -18.735 1.00 87.38 432 SER A CA 1
ATOM 3382 C C . SER A 1 432 ? -4.426 -32.287 -18.342 1.00 87.38 432 SER A C 1
ATOM 3384 O O . SER A 1 432 ? -5.094 -32.947 -17.547 1.00 87.38 432 SER A O 1
ATOM 3386 N N . ALA A 1 433 ? -4.840 -31.146 -18.880 1.00 85.44 433 ALA A N 1
ATOM 3387 C CA . ALA A 1 433 ? -6.075 -30.445 -18.572 1.00 85.44 433 ALA A CA 1
ATOM 3388 C C . ALA A 1 433 ? -6.639 -29.910 -19.898 1.00 85.44 433 ALA A C 1
ATOM 3390 O O . ALA A 1 433 ? -6.334 -28.796 -20.338 1.00 85.44 433 ALA A O 1
ATOM 3391 N N . GLY A 1 434 ? -7.352 -30.787 -20.609 1.00 86.50 434 GLY A N 1
ATOM 3392 C CA . GLY A 1 434 ? -7.733 -30.565 -22.001 1.00 86.50 434 GLY A CA 1
ATOM 3393 C C . GLY A 1 434 ? -6.504 -30.363 -22.895 1.00 86.50 434 GLY A C 1
ATOM 3394 O O . GLY A 1 434 ? -5.601 -31.199 -22.944 1.00 86.50 434 GLY A O 1
ATOM 3395 N N . LYS A 1 435 ? -6.462 -29.229 -23.601 1.00 81.00 435 LYS A N 1
ATOM 3396 C CA . LYS A 1 435 ? -5.376 -28.862 -24.532 1.00 81.00 435 LYS A CA 1
ATOM 3397 C C . LYS A 1 435 ? -4.125 -28.303 -23.843 1.00 81.00 435 LYS A C 1
ATOM 3399 O O . LYS A 1 435 ? -3.104 -28.127 -24.504 1.00 81.00 435 LYS A O 1
ATOM 3404 N N . PHE A 1 436 ? -4.188 -28.024 -22.541 1.00 79.06 436 PHE A N 1
ATOM 3405 C CA . PHE A 1 436 ? -3.097 -27.418 -21.781 1.00 79.06 436 PHE A CA 1
ATOM 3406 C C . PHE A 1 436 ? -2.543 -28.385 -20.738 1.00 79.06 436 PHE A C 1
ATOM 3408 O O . PHE A 1 436 ? -3.155 -29.393 -20.380 1.00 79.06 436 PHE A O 1
ATOM 3415 N N . ILE A 1 437 ? -1.362 -28.057 -20.226 1.00 79.75 437 ILE A N 1
ATOM 3416 C CA . ILE A 1 437 ? -0.802 -28.703 -19.044 1.00 79.75 437 ILE A CA 1
ATOM 3417 C C . ILE A 1 437 ? -1.120 -27.790 -17.863 1.00 79.75 437 ILE A C 1
ATOM 3419 O O . ILE A 1 437 ? -0.642 -26.655 -17.815 1.00 79.75 437 ILE A O 1
ATOM 3423 N N . ASN A 1 438 ? -1.933 -28.267 -16.919 1.00 85.12 438 ASN A N 1
ATOM 3424 C CA . ASN A 1 438 ? -2.135 -27.580 -15.651 1.00 85.12 438 ASN A CA 1
ATOM 3425 C C . ASN A 1 438 ? -1.107 -28.073 -14.628 1.00 85.12 438 ASN A C 1
ATOM 3427 O O . ASN A 1 438 ? -0.615 -29.201 -14.671 1.00 85.12 438 ASN A O 1
ATOM 3431 N N . PHE A 1 439 ? -0.779 -27.205 -13.687 1.00 84.44 439 PHE A N 1
ATOM 3432 C CA . PHE A 1 439 ? 0.217 -27.454 -12.659 1.00 84.44 439 PHE A CA 1
ATOM 3433 C C . PHE A 1 439 ? -0.423 -27.153 -11.320 1.00 84.44 439 PHE A C 1
ATOM 3435 O O . PHE A 1 439 ? -1.195 -26.204 -11.208 1.00 84.44 439 PHE A O 1
ATOM 3442 N N . LYS A 1 440 ? -0.123 -27.967 -10.309 1.00 90.31 440 LYS A N 1
ATOM 3443 C CA . LYS A 1 440 ? -0.684 -27.820 -8.967 1.00 90.31 440 LYS A CA 1
ATOM 3444 C C . LYS A 1 440 ? 0.415 -27.365 -8.015 1.00 90.31 440 LYS A C 1
ATOM 3446 O O . LYS A 1 440 ? 1.515 -27.907 -8.006 1.00 90.31 440 LYS A O 1
ATOM 3451 N N . PHE A 1 441 ? 0.101 -26.382 -7.189 1.00 89.56 441 PHE A N 1
ATOM 3452 C CA . PHE A 1 441 ? 1.006 -25.786 -6.221 1.00 89.56 441 PHE A CA 1
ATOM 3453 C C . PHE A 1 441 ? 0.429 -25.974 -4.827 1.00 89.56 441 PHE A C 1
ATOM 3455 O O . PHE A 1 441 ? -0.703 -25.572 -4.556 1.00 89.56 441 PHE A O 1
ATOM 3462 N N . LYS A 1 442 ? 1.226 -26.551 -3.930 1.00 93.00 442 LYS A N 1
ATOM 3463 C CA . LYS A 1 442 ? 0.943 -26.581 -2.497 1.00 93.00 442 LYS A CA 1
ATOM 3464 C C . LYS A 1 442 ? 1.532 -25.313 -1.882 1.00 93.00 442 LYS A C 1
ATOM 3466 O O . LYS A 1 442 ? 2.751 -25.156 -1.813 1.00 93.00 442 LYS A O 1
ATOM 3471 N N . VAL A 1 443 ? 0.661 -24.397 -1.484 1.00 92.19 443 VAL A N 1
ATOM 3472 C CA . VAL A 1 443 ? 0.993 -23.044 -1.032 1.00 92.19 443 VAL A CA 1
ATOM 3473 C C . VAL A 1 443 ? 0.794 -22.943 0.469 1.00 92.19 443 VAL A C 1
ATOM 3475 O O . VAL A 1 443 ? -0.307 -23.178 0.959 1.00 92.19 443 VAL A O 1
ATOM 3478 N N . THR A 1 444 ? 1.825 -22.539 1.195 1.00 91.12 444 THR A N 1
ATOM 3479 C CA . THR A 1 444 ? 1.725 -22.175 2.610 1.00 91.12 444 THR A CA 1
ATOM 3480 C C . THR A 1 444 ? 1.547 -20.662 2.710 1.00 91.12 444 THR A C 1
ATOM 3482 O O . THR A 1 444 ? 2.296 -19.914 2.077 1.00 91.12 444 THR A O 1
ATOM 3485 N N . ARG A 1 445 ? 0.555 -20.194 3.476 1.00 87.88 445 ARG A N 1
ATOM 3486 C CA . ARG A 1 445 ? 0.241 -18.765 3.648 1.00 87.88 445 ARG A CA 1
ATOM 3487 C C . ARG A 1 445 ? 0.187 -18.342 5.114 1.00 87.88 445 ARG A C 1
ATOM 3489 O O . ARG A 1 445 ? -0.449 -19.007 5.935 1.00 87.88 445 ARG A O 1
ATOM 3496 N N . GLY A 1 446 ? 0.748 -17.163 5.389 1.00 85.50 446 GLY A N 1
ATOM 3497 C CA . GLY A 1 446 ? 0.770 -16.526 6.708 1.00 85.50 446 GLY A CA 1
ATOM 3498 C C . GLY A 1 446 ? 1.663 -17.229 7.738 1.00 85.50 446 GLY A C 1
ATOM 3499 O O . GLY A 1 446 ? 2.274 -18.261 7.461 1.00 85.50 446 GLY A O 1
ATOM 3500 N N . THR A 1 447 ? 1.718 -16.658 8.941 1.00 76.94 447 THR A N 1
ATOM 3501 C CA . THR A 1 447 ? 2.465 -17.182 10.103 1.00 76.94 447 THR A CA 1
ATOM 3502 C C . THR A 1 447 ? 1.878 -18.482 10.654 1.00 76.94 447 THR A C 1
ATOM 3504 O O . THR A 1 447 ? 2.620 -19.355 11.085 1.00 76.94 447 THR A O 1
ATOM 3507 N N . GLU A 1 448 ? 0.557 -18.645 10.572 1.00 80.94 448 GLU A N 1
ATOM 3508 C CA . GLU A 1 448 ? -0.173 -19.873 10.932 1.00 80.94 448 GLU A CA 1
ATOM 3509 C C . GLU A 1 448 ? 0.128 -21.067 10.005 1.00 80.94 448 GLU A C 1
ATOM 3511 O O . GLU A 1 448 ? -0.303 -22.183 10.281 1.00 80.94 448 GLU A O 1
ATOM 3516 N N . GLY A 1 449 ? 0.820 -20.850 8.881 1.00 87.81 449 GLY A N 1
ATOM 3517 C CA . GLY A 1 449 ? 1.207 -21.928 7.974 1.00 87.81 449 GLY A CA 1
ATOM 3518 C C . GLY A 1 449 ? 0.039 -22.583 7.227 1.00 87.81 449 GLY A C 1
ATOM 3519 O O . GLY A 1 449 ? 0.121 -23.763 6.895 1.00 87.81 449 GLY A O 1
ATOM 3520 N N . SER A 1 450 ? -1.050 -21.853 6.956 1.00 86.06 450 SER A N 1
ATOM 3521 C CA . SER A 1 450 ? -2.236 -22.427 6.301 1.00 86.06 450 SER A CA 1
ATOM 3522 C C . SER A 1 450 ? -1.902 -22.946 4.897 1.00 86.06 450 SER A C 1
ATOM 3524 O O . SER A 1 450 ? -1.342 -22.215 4.076 1.00 86.06 450 SER A O 1
ATOM 3526 N N . VAL A 1 451 ? -2.218 -24.215 4.634 1.00 90.19 451 VAL A N 1
ATOM 3527 C CA . VAL A 1 451 ? -1.842 -24.924 3.405 1.00 90.19 451 VAL A CA 1
ATOM 3528 C C . VAL A 1 451 ? -3.019 -24.976 2.439 1.00 90.19 451 VAL A C 1
ATOM 3530 O O . VAL A 1 451 ? -4.061 -25.543 2.754 1.00 90.19 451 VAL A O 1
ATOM 3533 N N . HIS A 1 452 ? -2.813 -24.460 1.231 1.00 90.50 452 HIS A N 1
ATOM 3534 C CA . HIS A 1 452 ? -3.800 -24.413 0.152 1.00 90.50 452 HIS A CA 1
ATOM 3535 C C . HIS A 1 452 ? -3.249 -25.095 -1.097 1.00 90.50 452 HIS A C 1
ATOM 3537 O O . HIS A 1 452 ? -2.041 -25.084 -1.332 1.00 90.50 452 HIS A O 1
ATOM 3543 N N . ASN A 1 453 ? -4.124 -25.669 -1.920 1.00 92.38 453 ASN A N 1
ATOM 3544 C CA . ASN A 1 453 ? -3.754 -26.134 -3.254 1.00 92.38 453 ASN A CA 1
ATOM 3545 C C . ASN A 1 453 ? -4.316 -25.153 -4.283 1.00 92.38 453 ASN A C 1
ATOM 3547 O O . ASN A 1 453 ? -5.533 -25.027 -4.391 1.00 92.38 453 ASN A O 1
ATOM 3551 N N . ILE A 1 454 ? -3.443 -24.501 -5.046 1.00 93.25 454 ILE A N 1
ATOM 3552 C CA . ILE A 1 454 ? -3.832 -23.700 -6.216 1.00 93.25 454 ILE A CA 1
ATOM 3553 C C . ILE A 1 454 ? -3.272 -24.344 -7.482 1.00 93.25 454 ILE A 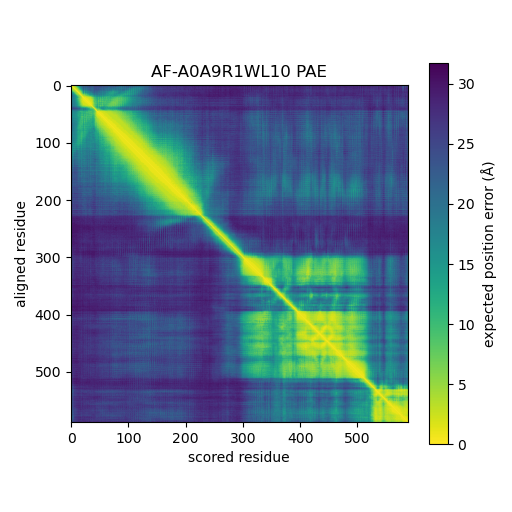C 1
ATOM 3555 O O . ILE A 1 454 ? -2.407 -25.219 -7.421 1.00 93.25 454 ILE A O 1
ATOM 3559 N N . THR A 1 455 ? -3.741 -23.896 -8.632 1.00 91.25 455 THR A N 1
ATOM 3560 C CA . THR A 1 455 ? -3.307 -24.341 -9.953 1.00 91.25 455 THR A CA 1
ATOM 3561 C C . THR A 1 455 ? -3.011 -23.150 -10.864 1.00 91.25 455 THR A C 1
ATOM 3563 O O . THR A 1 455 ? -3.250 -22.005 -10.477 1.00 91.25 455 THR A O 1
ATOM 3566 N N . PHE A 1 456 ? -2.519 -23.370 -12.086 1.00 84.50 456 PHE A N 1
ATOM 3567 C CA . PHE A 1 456 ? -2.422 -22.261 -13.044 1.00 84.50 456 PHE A CA 1
ATOM 3568 C C . PHE A 1 456 ? -3.781 -21.780 -13.546 1.00 84.50 456 PHE A C 1
ATOM 3570 O O . PHE A 1 456 ? -3.908 -20.599 -13.864 1.00 84.50 456 PHE A O 1
ATOM 3577 N N . ALA A 1 457 ? -4.805 -22.636 -13.539 1.00 86.75 457 ALA A N 1
ATOM 3578 C CA . ALA A 1 457 ? -6.178 -22.199 -13.771 1.00 86.75 457 ALA A CA 1
ATOM 3579 C C . ALA A 1 457 ? -6.654 -21.199 -12.692 1.00 86.75 457 ALA A C 1
ATOM 3581 O O . ALA A 1 457 ? -7.468 -20.324 -12.962 1.00 86.75 457 ALA A O 1
ATOM 3582 N N . ASP A 1 458 ? -6.064 -21.233 -11.494 1.00 88.62 458 ASP A N 1
ATOM 3583 C CA . ASP A 1 458 ? -6.374 -20.283 -10.423 1.00 88.62 458 ASP A CA 1
ATOM 3584 C C . ASP A 1 458 ? -5.666 -18.924 -10.571 1.00 88.62 458 ASP A C 1
ATOM 3586 O O . ASP A 1 458 ? -5.982 -18.012 -9.807 1.00 88.62 458 ASP A O 1
ATOM 3590 N N . LEU A 1 459 ? -4.749 -18.745 -11.541 1.00 82.50 459 LEU A N 1
ATOM 3591 C CA . LEU A 1 459 ? -4.007 -17.487 -11.747 1.00 82.50 459 LEU A CA 1
ATOM 3592 C C . LEU A 1 459 ? -4.910 -16.240 -11.739 1.00 82.50 459 LEU A C 1
ATOM 3594 O O . LEU A 1 459 ? -4.604 -15.339 -10.958 1.00 82.50 459 LEU A O 1
ATOM 3598 N N . PRO A 1 460 ? -6.035 -16.164 -12.483 1.00 79.62 460 PRO A N 1
ATOM 3599 C CA . PRO A 1 460 ? -6.901 -14.980 -12.490 1.00 79.62 460 PRO A CA 1
ATOM 3600 C C . PRO A 1 460 ? -7.553 -14.642 -11.140 1.00 79.62 460 PRO A C 1
ATOM 3602 O O . PRO A 1 460 ? -8.176 -13.591 -10.991 1.00 79.62 460 PRO A O 1
ATOM 3605 N N . ASN A 1 461 ? -7.443 -15.546 -10.165 1.00 80.62 461 ASN A N 1
ATOM 3606 C CA . ASN A 1 461 ? -8.058 -15.453 -8.847 1.00 80.62 461 ASN A CA 1
ATOM 3607 C C . ASN A 1 461 ? -7.036 -15.136 -7.742 1.00 80.62 461 ASN A C 1
ATOM 3609 O O . ASN A 1 461 ? -7.435 -14.893 -6.599 1.00 80.62 461 ASN A O 1
ATOM 3613 N N . LEU A 1 462 ? -5.736 -15.161 -8.053 1.00 83.44 462 LEU A N 1
ATOM 3614 C CA . LEU A 1 462 ? -4.668 -14.781 -7.127 1.00 83.44 462 LEU A CA 1
ATOM 3615 C C . LEU A 1 462 ? -4.499 -13.258 -7.085 1.00 83.44 462 LEU A C 1
ATOM 3617 O O . LEU A 1 462 ? -4.984 -12.530 -7.948 1.00 83.44 462 LEU A O 1
ATOM 3621 N N . ASN A 1 463 ? -3.790 -12.770 -6.069 1.00 79.62 463 ASN A N 1
ATOM 3622 C CA . ASN A 1 463 ? -3.364 -11.376 -6.039 1.00 79.62 463 ASN A CA 1
ATOM 3623 C C . ASN A 1 463 ? -2.095 -11.167 -6.913 1.00 79.62 463 ASN A C 1
ATOM 3625 O O . ASN A 1 463 ? -1.351 -12.119 -7.168 1.00 79.62 463 ASN A O 1
ATOM 3629 N N . PRO A 1 464 ? -1.792 -9.923 -7.325 1.00 78.56 464 PRO A N 1
ATOM 3630 C CA . PRO A 1 464 ? -0.655 -9.627 -8.205 1.00 78.56 464 PRO A CA 1
ATOM 3631 C C . PRO A 1 464 ? 0.718 -9.925 -7.591 1.00 78.56 464 PRO A C 1
ATOM 3633 O O . PRO A 1 464 ? 1.662 -10.269 -8.299 1.00 78.56 464 PRO A O 1
ATOM 3636 N N . HIS A 1 465 ? 0.841 -9.833 -6.265 1.00 80.81 465 HIS A N 1
ATOM 3637 C CA . HIS A 1 465 ? 2.071 -10.187 -5.556 1.00 80.81 465 HIS A CA 1
ATOM 3638 C C . HIS A 1 465 ? 2.372 -11.689 -5.685 1.00 80.81 465 HIS A C 1
ATOM 3640 O O . HIS A 1 465 ? 3.523 -12.083 -5.875 1.00 80.81 465 HIS A O 1
ATOM 3646 N N . ASP A 1 466 ? 1.347 -12.538 -5.617 1.00 85.25 466 ASP A N 1
ATOM 3647 C CA . ASP A 1 466 ? 1.488 -13.979 -5.807 1.00 85.25 466 ASP A CA 1
ATOM 3648 C C . ASP A 1 466 ? 1.894 -14.317 -7.251 1.00 85.25 466 ASP A C 1
ATOM 3650 O O . ASP A 1 466 ? 2.694 -15.231 -7.443 1.00 85.25 466 ASP A O 1
ATOM 3654 N N . TRP A 1 467 ? 1.443 -13.558 -8.262 1.00 84.88 467 TRP A N 1
ATOM 3655 C CA . TRP A 1 467 ? 1.941 -13.696 -9.642 1.00 84.88 467 TRP A CA 1
ATOM 3656 C C . TRP A 1 467 ? 3.431 -13.368 -9.760 1.00 84.88 467 TRP A C 1
ATOM 3658 O O . TRP A 1 467 ? 4.164 -14.108 -10.414 1.00 84.88 467 TRP A O 1
ATOM 3668 N N . ILE A 1 468 ? 3.896 -12.295 -9.110 1.00 84.75 468 ILE A N 1
ATOM 3669 C CA . ILE A 1 468 ? 5.322 -11.927 -9.081 1.00 84.75 468 ILE A CA 1
ATOM 3670 C C . ILE A 1 468 ? 6.139 -13.035 -8.403 1.00 84.75 468 ILE A C 1
ATOM 3672 O O . ILE A 1 468 ? 7.176 -13.445 -8.926 1.00 84.75 468 ILE A O 1
ATOM 3676 N N . LEU A 1 469 ? 5.661 -13.566 -7.273 1.00 84.75 469 LEU A N 1
ATOM 3677 C CA . LEU A 1 469 ? 6.327 -14.664 -6.571 1.00 84.75 469 LEU A CA 1
ATOM 3678 C C . LEU A 1 469 ? 6.380 -15.939 -7.424 1.00 84.75 469 LEU A C 1
ATOM 3680 O O . LEU A 1 469 ? 7.437 -16.562 -7.521 1.00 84.75 469 LEU A O 1
ATOM 3684 N N . LEU A 1 470 ? 5.268 -16.303 -8.071 1.00 83.94 470 LEU A N 1
ATOM 3685 C CA . LEU A 1 470 ? 5.215 -17.426 -9.005 1.00 83.94 470 LEU A CA 1
ATOM 3686 C C . LEU A 1 470 ? 6.213 -17.218 -10.149 1.00 83.94 470 LEU A C 1
ATOM 3688 O O . LEU A 1 470 ? 7.047 -18.092 -10.373 1.00 83.94 470 LEU A O 1
ATOM 3692 N N . ASN A 1 471 ? 6.202 -16.063 -10.817 1.00 84.00 471 ASN A N 1
ATOM 3693 C CA . ASN A 1 471 ? 7.142 -15.746 -11.894 1.00 84.00 471 ASN A CA 1
ATOM 3694 C C . ASN A 1 471 ? 8.607 -15.901 -11.443 1.00 84.00 471 ASN A C 1
ATOM 3696 O O . ASN A 1 471 ? 9.381 -16.593 -12.101 1.00 84.00 471 ASN A O 1
ATOM 3700 N N . ASN A 1 472 ? 8.970 -15.342 -10.285 1.00 84.06 472 ASN A N 1
ATOM 3701 C CA . ASN A 1 472 ? 10.332 -15.420 -9.746 1.00 84.06 472 ASN A CA 1
ATOM 3702 C C . ASN A 1 472 ? 10.787 -16.861 -9.461 1.00 84.06 472 ASN A C 1
ATOM 3704 O O . ASN A 1 472 ? 11.949 -17.195 -9.681 1.00 84.06 472 ASN A O 1
ATOM 3708 N N . ILE A 1 473 ? 9.879 -17.730 -9.011 1.00 76.50 473 ILE A N 1
ATOM 3709 C CA . ILE A 1 473 ? 10.188 -19.147 -8.776 1.00 76.50 473 ILE A CA 1
ATOM 3710 C C . ILE A 1 473 ? 10.392 -19.888 -10.107 1.00 76.50 473 ILE A C 1
ATOM 3712 O O . ILE A 1 473 ? 11.346 -20.652 -10.238 1.00 76.50 473 ILE A O 1
ATOM 3716 N N . HIS A 1 474 ? 9.573 -19.617 -11.128 1.00 72.75 474 HIS A N 1
ATOM 3717 C CA . HIS A 1 474 ? 9.704 -20.273 -12.437 1.00 72.75 474 HIS A CA 1
ATOM 3718 C C . HIS A 1 474 ? 10.935 -19.795 -13.230 1.00 72.75 474 HIS A C 1
ATOM 3720 O O . HIS A 1 474 ? 11.514 -20.581 -13.981 1.00 72.75 474 HIS A O 1
ATOM 3726 N N . LEU A 1 475 ? 11.423 -18.568 -12.996 1.00 76.69 475 LEU A N 1
ATOM 3727 C CA . LEU A 1 475 ? 12.713 -18.095 -13.528 1.00 76.69 475 LEU A CA 1
ATOM 3728 C C . LEU A 1 475 ? 13.920 -18.929 -13.054 1.00 76.69 475 LEU A C 1
ATOM 3730 O O . LEU A 1 475 ? 14.983 -18.842 -13.664 1.00 76.69 475 LEU A O 1
ATOM 3734 N N . SER A 1 476 ? 13.766 -19.760 -12.015 1.00 78.19 476 SER A N 1
ATOM 3735 C CA . SER A 1 476 ? 14.826 -20.665 -11.543 1.00 78.19 476 SER A CA 1
ATOM 3736 C C . SER A 1 476 ? 15.006 -21.919 -12.420 1.00 78.19 476 SER A C 1
ATOM 3738 O O . SER A 1 476 ? 16.018 -22.598 -12.281 1.00 78.19 476 SER A O 1
ATOM 3740 N N . ASN A 1 477 ? 14.060 -22.243 -13.317 1.00 77.81 477 ASN A N 1
ATOM 3741 C CA . ASN A 1 477 ? 14.195 -23.330 -14.304 1.00 77.81 477 ASN A CA 1
ATOM 3742 C C . ASN A 1 477 ? 13.393 -23.014 -15.594 1.00 77.81 477 ASN A C 1
ATOM 3744 O O . ASN A 1 477 ? 12.333 -23.592 -15.833 1.00 77.81 477 ASN A O 1
ATOM 3748 N N . PRO A 1 478 ? 13.849 -22.061 -16.430 1.00 76.94 478 PRO A N 1
ATOM 3749 C CA . PRO A 1 478 ? 13.026 -21.488 -17.498 1.00 76.94 478 PRO A CA 1
ATOM 3750 C C . PRO A 1 478 ? 12.693 -22.461 -18.641 1.00 76.94 478 PRO A C 1
ATOM 3752 O O . PRO A 1 478 ? 11.643 -22.320 -19.264 1.00 76.94 478 PRO A O 1
ATOM 3755 N N . GLN A 1 479 ? 13.547 -23.457 -18.911 1.00 77.81 479 GLN A N 1
ATOM 3756 C CA . GLN A 1 479 ? 13.369 -24.376 -20.046 1.00 77.81 479 GLN A CA 1
ATOM 3757 C C . GLN A 1 479 ? 12.136 -25.281 -19.906 1.00 77.81 479 GLN A C 1
ATOM 3759 O O . GLN A 1 479 ? 11.515 -25.618 -20.909 1.00 77.81 479 GLN A O 1
ATOM 3764 N N . GLU A 1 480 ? 11.760 -25.650 -18.680 1.00 70.56 480 GLU A N 1
ATOM 3765 C CA . GLU A 1 480 ? 10.611 -26.528 -18.420 1.00 70.56 480 GLU A CA 1
ATOM 3766 C C . GLU A 1 480 ? 9.268 -25.771 -18.468 1.00 70.56 480 GLU A C 1
ATOM 3768 O O . GLU A 1 480 ? 8.221 -26.360 -18.731 1.00 70.56 480 GLU A O 1
ATOM 3773 N N . TYR A 1 481 ? 9.285 -24.451 -18.243 1.00 69.19 481 TYR A N 1
ATOM 3774 C CA . TYR A 1 481 ? 8.080 -23.667 -17.933 1.00 69.19 481 TYR A CA 1
ATOM 3775 C C . TYR A 1 481 ? 7.777 -22.534 -18.927 1.00 69.19 481 TYR A C 1
ATOM 3777 O O . TYR A 1 481 ? 6.846 -21.754 -18.702 1.00 69.19 481 TYR A O 1
ATOM 3785 N N . GLN A 1 482 ? 8.537 -22.433 -20.022 1.00 76.06 482 GLN A N 1
ATOM 3786 C CA . GLN A 1 482 ? 8.523 -21.296 -20.951 1.00 76.06 482 GLN A CA 1
ATOM 3787 C C . GLN A 1 482 ? 7.113 -20.813 -21.377 1.00 76.06 482 GLN A C 1
ATOM 3789 O O . GLN A 1 482 ? 6.849 -19.621 -21.206 1.00 76.06 482 GLN A O 1
ATOM 3794 N N . PRO A 1 483 ? 6.162 -21.665 -21.832 1.00 67.38 483 PRO A N 1
ATOM 3795 C CA . PRO A 1 483 ? 4.855 -21.187 -22.307 1.00 67.38 483 PRO A CA 1
ATOM 3796 C C . PRO A 1 483 ? 4.027 -20.488 -21.221 1.00 67.38 483 PRO A C 1
ATOM 3798 O O . PRO A 1 483 ? 3.235 -19.590 -21.509 1.00 67.38 483 PRO A O 1
ATOM 3801 N N . ILE A 1 484 ? 4.218 -20.890 -19.962 1.00 65.94 484 ILE A N 1
ATOM 3802 C CA . ILE A 1 484 ? 3.445 -20.388 -18.825 1.00 65.94 484 ILE A CA 1
ATOM 3803 C C . ILE A 1 484 ? 4.151 -19.208 -18.173 1.00 65.94 484 ILE A C 1
ATOM 3805 O O . ILE A 1 484 ? 3.484 -18.256 -17.782 1.00 65.94 484 ILE A O 1
ATOM 3809 N N . ILE A 1 485 ? 5.486 -19.202 -18.152 1.00 73.44 485 ILE A N 1
ATOM 3810 C CA . ILE A 1 485 ? 6.262 -17.989 -17.875 1.00 73.44 485 ILE A CA 1
ATOM 3811 C C . ILE A 1 485 ? 5.814 -16.870 -18.828 1.00 73.44 485 ILE A C 1
ATOM 3813 O O . ILE A 1 485 ? 5.543 -15.760 -18.380 1.00 73.44 485 ILE A O 1
ATOM 3817 N N . ASP A 1 486 ? 5.661 -17.149 -20.123 1.00 75.81 486 ASP A N 1
ATOM 3818 C CA . ASP A 1 486 ? 5.241 -16.139 -21.101 1.00 75.81 486 ASP A CA 1
ATOM 3819 C C . ASP A 1 486 ? 3.749 -15.769 -20.997 1.00 75.81 486 ASP A C 1
ATOM 3821 O O . ASP A 1 486 ? 3.354 -14.662 -21.370 1.00 75.81 486 ASP A O 1
ATOM 3825 N N . HIS A 1 487 ? 2.906 -16.634 -20.427 1.00 72.12 487 HIS A N 1
ATOM 3826 C CA . HIS A 1 487 ? 1.535 -16.276 -20.044 1.00 72.12 487 HIS A CA 1
ATOM 3827 C C . HIS A 1 487 ? 1.486 -15.395 -18.785 1.00 72.12 487 HIS A C 1
ATOM 3829 O O . HIS A 1 487 ? 0.859 -14.340 -18.796 1.00 72.12 487 HIS A O 1
ATOM 3835 N N . VAL A 1 488 ? 2.220 -15.759 -17.729 1.00 76.81 488 VAL A N 1
ATOM 3836 C CA . VAL A 1 488 ? 2.333 -14.982 -16.480 1.00 76.81 488 VAL A CA 1
ATOM 3837 C C . VAL A 1 488 ? 3.000 -13.623 -16.726 1.00 76.81 488 VAL A C 1
ATOM 3839 O O . VAL A 1 488 ? 2.578 -12.629 -16.140 1.00 76.81 488 VAL A O 1
ATOM 3842 N N . LYS A 1 489 ? 3.978 -13.533 -17.636 1.00 82.06 489 LYS A N 1
ATOM 3843 C CA . LYS A 1 489 ? 4.533 -12.251 -18.102 1.00 82.06 489 LYS A CA 1
ATOM 3844 C C . LYS A 1 489 ? 3.483 -11.398 -18.809 1.00 82.06 489 LYS A C 1
ATOM 3846 O O . LYS A 1 489 ? 3.396 -10.216 -18.499 1.00 82.06 489 LYS A O 1
ATOM 3851 N N . ARG A 1 490 ? 2.687 -11.964 -19.729 1.00 76.50 490 ARG A N 1
ATOM 3852 C CA . ARG A 1 490 ? 1.600 -11.228 -20.408 1.00 76.50 490 ARG A CA 1
ATOM 3853 C C . ARG A 1 490 ? 0.600 -10.684 -19.390 1.00 76.50 490 ARG A C 1
ATOM 3855 O O . ARG A 1 490 ? 0.390 -9.477 -19.360 1.00 76.50 490 ARG A O 1
ATOM 3862 N N . ILE A 1 491 ? 0.114 -11.542 -18.491 1.00 75.31 491 ILE A N 1
ATOM 3863 C CA . ILE A 1 491 ? -0.659 -11.186 -17.289 1.00 75.31 491 ILE A CA 1
ATOM 3864 C C . ILE A 1 491 ? -0.007 -9.984 -16.575 1.00 75.31 491 ILE A C 1
ATOM 3866 O O . ILE A 1 491 ? -0.583 -8.899 -16.539 1.00 75.31 491 ILE A O 1
ATOM 3870 N N . LEU A 1 492 ? 1.230 -10.109 -16.086 1.00 79.81 492 LEU A N 1
ATOM 3871 C CA . LEU A 1 492 ? 1.910 -9.048 -15.329 1.00 79.81 492 LEU A CA 1
ATOM 3872 C C . LEU A 1 492 ? 2.090 -7.735 -16.112 1.00 79.81 492 LEU A C 1
ATOM 3874 O O . LEU A 1 492 ? 1.961 -6.663 -15.525 1.00 79.81 492 LEU A O 1
ATOM 3878 N N . VAL A 1 493 ? 2.350 -7.787 -17.420 1.00 79.25 493 VAL A N 1
ATOM 3879 C CA . VAL A 1 493 ? 2.453 -6.588 -18.271 1.00 79.25 493 VAL A CA 1
ATOM 3880 C C . VAL A 1 493 ? 1.106 -5.868 -18.361 1.00 79.25 493 VAL A C 1
ATOM 3882 O O . VAL A 1 493 ? 1.058 -4.654 -18.156 1.00 79.25 493 VAL A O 1
ATOM 3885 N N . TYR A 1 494 ? 0.008 -6.598 -18.577 1.00 75.06 494 TYR A N 1
ATOM 3886 C CA . TYR A 1 494 ? -1.339 -6.020 -18.568 1.00 75.06 494 TYR A CA 1
ATOM 3887 C C . TYR A 1 494 ? -1.744 -5.482 -17.184 1.00 75.06 494 TYR A C 1
ATOM 3889 O O . TYR A 1 494 ? -2.386 -4.435 -17.117 1.00 75.06 494 TYR A O 1
ATOM 3897 N N . TYR A 1 495 ? -1.307 -6.114 -16.083 1.00 76.06 495 TYR A N 1
ATOM 3898 C CA . TYR A 1 495 ? -1.481 -5.561 -14.728 1.00 76.06 495 TYR A CA 1
ATOM 3899 C C . TYR A 1 495 ? -0.865 -4.177 -14.593 1.00 76.06 495 TYR A C 1
ATOM 3901 O O . TYR A 1 495 ? -1.525 -3.237 -14.158 1.00 76.06 495 TYR A O 1
ATOM 3909 N N . ILE A 1 496 ? 0.413 -4.070 -14.955 1.00 74.81 496 ILE A N 1
ATOM 3910 C CA . ILE A 1 496 ? 1.186 -2.841 -14.800 1.00 74.81 496 ILE A CA 1
ATOM 3911 C C . ILE A 1 496 ? 0.607 -1.745 -15.705 1.00 74.81 496 ILE A C 1
ATOM 3913 O O . ILE A 1 496 ? 0.509 -0.601 -15.270 1.00 74.81 496 ILE A O 1
ATOM 3917 N N . HIS A 1 497 ? 0.161 -2.098 -16.915 1.00 76.38 497 HIS A N 1
ATOM 3918 C CA . HIS A 1 497 ? -0.508 -1.174 -17.830 1.00 76.38 497 HIS A CA 1
ATOM 3919 C C . HIS A 1 497 ? -1.818 -0.616 -17.255 1.00 76.38 497 HIS A C 1
ATOM 3921 O O . HIS A 1 497 ? -1.968 0.601 -17.162 1.00 76.38 497 HIS A O 1
ATOM 3927 N N . GLU A 1 498 ? -2.755 -1.473 -16.832 1.00 71.38 498 GLU A N 1
ATOM 3928 C CA . GLU A 1 498 ? -4.044 -0.993 -16.316 1.00 71.38 498 GLU A CA 1
ATOM 3929 C C . GLU A 1 498 ? -3.905 -0.284 -14.964 1.00 71.38 498 GLU A C 1
ATOM 3931 O O . GLU A 1 498 ? -4.587 0.712 -14.740 1.00 71.38 498 GLU A O 1
ATOM 3936 N N . ALA A 1 499 ? -2.981 -0.708 -14.095 1.00 70.00 499 ALA A N 1
ATOM 3937 C CA . ALA A 1 499 ? -2.667 0.029 -12.871 1.00 70.00 499 ALA A CA 1
ATOM 3938 C C . ALA A 1 499 ? -2.128 1.437 -13.186 1.00 70.00 499 ALA A C 1
ATOM 3940 O O . ALA A 1 499 ? -2.638 2.416 -12.647 1.00 70.00 499 ALA A O 1
ATOM 3941 N N . ALA A 1 500 ? -1.174 1.561 -14.118 1.00 70.19 500 ALA A N 1
ATOM 3942 C CA . ALA A 1 500 ? -0.630 2.855 -14.535 1.00 70.19 500 ALA A CA 1
ATOM 3943 C C . ALA A 1 500 ? -1.681 3.754 -15.211 1.00 70.19 500 ALA A C 1
ATOM 3945 O O . ALA A 1 500 ? -1.672 4.970 -15.017 1.00 70.19 500 ALA A O 1
ATOM 3946 N N . LYS A 1 501 ? -2.612 3.171 -15.973 1.00 73.44 501 LYS A N 1
ATOM 3947 C CA . LYS A 1 501 ? -3.743 3.886 -16.577 1.00 73.44 501 LYS A CA 1
ATOM 3948 C C . LYS A 1 501 ? -4.736 4.374 -15.520 1.00 73.44 501 LYS A C 1
ATOM 3950 O O . LYS A 1 501 ? -5.129 5.534 -15.575 1.00 73.44 501 LYS A O 1
ATOM 3955 N N . ILE A 1 502 ? -5.086 3.547 -14.532 1.00 69.94 502 ILE A N 1
ATOM 3956 C CA . ILE A 1 502 ? -5.924 3.956 -13.392 1.00 69.94 502 ILE A CA 1
ATOM 3957 C C . ILE A 1 502 ? -5.230 5.071 -12.597 1.00 69.94 502 ILE A C 1
ATOM 3959 O O . ILE A 1 502 ? -5.864 6.079 -12.297 1.00 69.94 502 ILE A O 1
ATOM 3963 N N . ASP A 1 503 ? -3.927 4.959 -12.328 1.00 66.75 503 ASP A N 1
ATOM 3964 C CA . ASP A 1 503 ? -3.147 6.025 -11.687 1.00 66.75 503 ASP A CA 1
ATOM 3965 C C . ASP A 1 503 ? -3.142 7.311 -12.530 1.00 66.75 503 ASP A C 1
ATOM 3967 O O . ASP A 1 503 ? -3.282 8.406 -11.985 1.00 66.75 503 ASP A O 1
ATOM 3971 N N . GLN A 1 504 ? -3.047 7.208 -13.860 1.00 71.94 504 GLN A N 1
ATOM 3972 C CA . GLN A 1 504 ? -3.141 8.352 -14.769 1.00 71.94 504 GLN A CA 1
ATOM 3973 C C . GLN A 1 504 ? -4.550 8.961 -14.799 1.00 71.94 504 GLN A C 1
ATOM 3975 O O . GLN A 1 504 ? -4.673 10.185 -14.876 1.00 71.94 504 GLN A O 1
ATOM 3980 N N . GLU A 1 505 ? -5.611 8.159 -14.719 1.00 73.19 505 GLU A N 1
ATOM 3981 C CA . GLU A 1 505 ? -7.003 8.615 -14.632 1.00 73.19 505 GLU A CA 1
ATOM 3982 C C . GLU A 1 505 ? -7.287 9.287 -13.282 1.00 73.19 505 GLU A C 1
ATOM 3984 O O . GLU A 1 505 ? -7.851 10.381 -13.261 1.00 73.19 505 GLU A O 1
ATOM 3989 N N . ILE A 1 506 ? -6.814 8.715 -12.169 1.00 67.38 506 ILE A N 1
ATOM 3990 C CA . ILE A 1 506 ? -6.880 9.303 -10.822 1.00 67.38 506 ILE A CA 1
ATOM 3991 C C . ILE A 1 506 ? -6.076 10.604 -10.776 1.00 67.38 506 ILE A C 1
ATOM 3993 O O . ILE A 1 506 ? -6.603 11.633 -10.352 1.00 67.38 506 ILE A O 1
ATOM 3997 N N . ALA A 1 507 ? -4.834 10.611 -11.264 1.00 71.00 507 ALA A N 1
ATOM 3998 C CA . ALA A 1 507 ? -4.021 11.819 -11.359 1.00 71.00 507 ALA A CA 1
ATOM 3999 C C . ALA A 1 507 ? -4.710 12.868 -12.239 1.00 71.00 507 ALA A C 1
ATOM 4001 O O . ALA A 1 507 ? -4.790 14.032 -11.849 1.00 71.00 507 ALA A O 1
ATOM 4002 N N . SER A 1 508 ? -5.279 12.466 -13.378 1.00 74.94 508 SER A N 1
ATOM 4003 C CA . SER A 1 508 ? -6.049 13.351 -14.255 1.00 74.94 508 SER A CA 1
ATOM 4004 C C . SER A 1 508 ? -7.305 13.879 -13.573 1.00 74.94 508 SER A C 1
ATOM 4006 O O . SER A 1 508 ? -7.616 15.044 -13.765 1.00 74.94 508 SER A O 1
ATOM 4008 N N . ALA A 1 509 ? -8.011 13.091 -12.762 1.00 71.12 509 ALA A N 1
ATOM 4009 C CA . ALA A 1 509 ? -9.179 13.524 -11.996 1.00 71.12 509 ALA A CA 1
ATOM 4010 C C . ALA A 1 509 ? -8.796 14.463 -10.838 1.00 71.12 509 ALA A C 1
ATOM 4012 O O . ALA A 1 509 ? -9.513 15.423 -10.566 1.00 71.12 509 ALA A O 1
ATOM 4013 N N . ILE A 1 510 ? -7.641 14.245 -10.202 1.00 67.94 510 ILE A N 1
ATOM 4014 C CA . ILE A 1 510 ? -7.068 15.135 -9.183 1.00 67.94 510 ILE A CA 1
ATOM 4015 C C . ILE A 1 510 ? -6.635 16.468 -9.809 1.00 67.94 510 ILE A C 1
ATOM 4017 O O . ILE A 1 510 ? -6.937 17.516 -9.247 1.00 67.94 510 ILE A O 1
ATOM 4021 N N . HIS A 1 511 ? -6.002 16.462 -10.986 1.00 71.31 511 HIS A N 1
ATOM 4022 C CA . HIS A 1 511 ? -5.613 17.684 -11.708 1.00 71.31 511 HIS A CA 1
ATOM 4023 C C . HIS A 1 511 ? -6.808 18.375 -12.389 1.00 71.31 511 HIS A C 1
ATOM 4025 O O . HIS A 1 511 ? -6.839 19.599 -12.485 1.00 71.31 511 HIS A O 1
ATOM 4031 N N . LYS A 1 512 ? -7.817 17.606 -12.823 1.00 73.88 512 LYS A N 1
ATOM 4032 C CA . LYS A 1 512 ? -9.125 18.096 -13.286 1.00 73.88 512 LYS A CA 1
ATOM 4033 C C . LYS A 1 512 ? -10.074 18.437 -12.142 1.00 73.88 512 LYS A C 1
ATOM 4035 O O . LYS A 1 512 ? -11.180 18.883 -12.456 1.00 73.88 512 LYS A O 1
ATOM 4040 N N . ARG A 1 513 ? -9.702 18.275 -10.854 1.00 54.88 513 ARG A N 1
ATOM 4041 C CA . ARG A 1 513 ? -10.482 18.870 -9.757 1.00 54.88 513 ARG A CA 1
ATOM 4042 C C . ARG A 1 513 ? -10.636 20.320 -10.139 1.00 54.88 513 ARG A C 1
ATOM 4044 O O . ARG A 1 513 ? -9.642 21.038 -10.240 1.00 54.88 513 ARG A O 1
ATOM 4051 N N . THR A 1 514 ? -11.881 20.694 -10.424 1.00 45.78 514 THR A N 1
ATOM 4052 C CA . THR A 1 514 ? -12.236 22.025 -10.892 1.00 45.7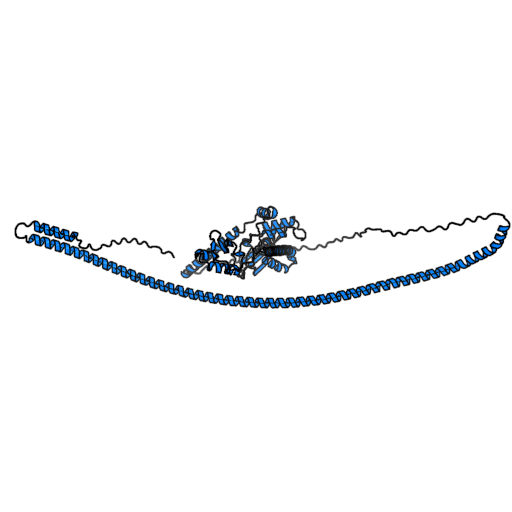8 514 THR A CA 1
ATOM 4053 C C . THR A 1 514 ? -11.459 23.008 -10.055 1.00 45.78 514 THR A C 1
ATOM 4055 O O . THR A 1 514 ? -11.577 22.954 -8.828 1.00 45.78 514 THR A O 1
ATOM 4058 N N . THR A 1 515 ? -10.671 23.880 -10.691 1.00 46.16 515 THR A N 1
ATOM 4059 C CA . THR A 1 515 ? -10.203 25.092 -10.030 1.00 46.16 515 THR A CA 1
ATOM 4060 C C . THR A 1 515 ? -11.469 25.739 -9.505 1.00 46.16 515 THR A C 1
ATOM 4062 O O . THR A 1 515 ? -12.251 26.271 -10.298 1.00 46.16 515 THR A O 1
ATOM 4065 N N . ILE A 1 516 ? -11.749 25.559 -8.209 1.00 47.84 516 ILE A N 1
ATOM 4066 C CA . ILE A 1 516 ? -12.992 26.021 -7.610 1.00 47.84 516 ILE A CA 1
ATOM 4067 C C . ILE A 1 516 ? -12.882 27.520 -7.767 1.00 47.84 516 ILE A C 1
ATOM 4069 O O . ILE A 1 516 ? -12.068 28.143 -7.085 1.00 47.84 516 ILE A O 1
ATOM 4073 N N . LYS A 1 517 ? -13.610 28.076 -8.746 1.00 44.22 517 LYS A N 1
ATOM 4074 C CA . LYS A 1 517 ? -13.621 29.511 -8.994 1.00 44.22 517 LYS A CA 1
ATOM 4075 C C . LYS A 1 517 ? -14.078 30.107 -7.682 1.00 44.22 517 LYS A C 1
ATOM 4077 O O . LYS A 1 517 ? -15.247 29.978 -7.324 1.00 44.22 517 LYS A O 1
ATOM 4082 N N . THR A 1 518 ? -13.134 30.681 -6.948 1.00 41.34 518 THR A N 1
ATOM 4083 C CA . THR A 1 518 ? -13.384 31.310 -5.664 1.00 41.34 518 THR A CA 1
ATOM 4084 C C . THR A 1 518 ? -14.357 32.440 -5.954 1.00 41.34 518 THR A C 1
ATOM 4086 O O . THR A 1 518 ? -13.991 33.450 -6.557 1.00 41.34 518 THR A O 1
ATOM 4089 N N . MET A 1 519 ? -15.642 32.204 -5.660 1.00 39.66 519 MET A N 1
ATOM 4090 C CA . MET A 1 519 ? -16.718 33.139 -5.977 1.00 39.66 519 MET A CA 1
ATOM 4091 C C . MET A 1 519 ? -16.568 34.369 -5.081 1.00 39.66 519 MET A C 1
ATOM 4093 O O . MET A 1 519 ? -17.131 34.455 -3.989 1.00 39.66 519 MET A O 1
ATOM 4097 N N . GLY A 1 520 ? -15.760 35.307 -5.570 1.00 45.03 520 GLY A N 1
ATOM 4098 C CA . GLY A 1 520 ? -15.222 36.421 -4.809 1.00 45.03 520 GLY A CA 1
ATOM 4099 C C . GLY A 1 520 ? -13.985 36.036 -3.993 1.00 45.03 520 GLY A C 1
ATOM 4100 O O . GLY A 1 520 ? -13.798 34.889 -3.581 1.00 45.03 520 GLY A O 1
ATOM 4101 N N . ARG A 1 521 ? -13.156 37.048 -3.692 1.00 43.28 521 ARG A N 1
ATOM 4102 C CA . ARG A 1 521 ? -12.189 36.959 -2.590 1.00 43.28 521 ARG A CA 1
ATOM 4103 C C . ARG A 1 521 ? -12.924 36.454 -1.348 1.00 43.28 521 ARG A C 1
ATOM 4105 O O . ARG A 1 521 ? -14.004 36.964 -1.028 1.00 43.28 521 ARG A O 1
ATOM 4112 N N . ALA A 1 522 ? -12.313 35.515 -0.626 1.00 45.25 522 ALA A N 1
ATOM 4113 C CA . ALA A 1 522 ? -12.721 35.202 0.734 1.00 45.25 522 ALA A CA 1
ATOM 4114 C C . ALA A 1 522 ? -12.616 36.494 1.557 1.00 45.25 522 ALA A C 1
ATOM 4116 O O . ALA A 1 522 ? -11.528 36.933 1.927 1.00 45.25 522 ALA A O 1
ATOM 4117 N N . GLY A 1 523 ? -13.754 37.162 1.758 1.00 51.56 523 GLY A N 1
ATOM 4118 C CA . GLY A 1 523 ? -13.831 38.295 2.665 1.00 51.56 523 GLY A CA 1
ATOM 4119 C C . GLY A 1 523 ? -13.495 37.774 4.048 1.00 51.56 523 GLY A C 1
ATOM 4120 O O . GLY A 1 523 ? -14.046 36.745 4.430 1.00 51.56 523 GLY A O 1
ATOM 4121 N N . ASN A 1 524 ? -12.564 38.460 4.715 1.00 51.41 524 ASN A N 1
ATOM 4122 C CA . ASN A 1 524 ? -11.990 38.146 6.023 1.00 51.41 524 ASN A CA 1
ATOM 4123 C C . ASN A 1 524 ? -12.870 37.174 6.835 1.00 51.41 524 ASN A C 1
ATOM 4125 O O . ASN A 1 524 ? -13.936 37.576 7.301 1.00 51.41 524 ASN A O 1
ATOM 4129 N N . VAL A 1 525 ? -12.454 35.904 6.956 1.00 52.12 525 VAL A N 1
ATOM 4130 C CA . VAL A 1 525 ? -13.278 34.801 7.511 1.00 52.12 525 VAL A CA 1
ATOM 4131 C C . VAL A 1 525 ? -13.803 35.135 8.913 1.00 52.12 525 VAL A C 1
ATOM 4133 O O . VAL A 1 525 ? -14.925 34.780 9.258 1.00 52.12 525 VAL A O 1
ATOM 4136 N N . ASN A 1 526 ? -13.058 35.965 9.648 1.00 54.19 526 ASN A N 1
ATOM 4137 C CA . ASN A 1 526 ? -13.430 36.582 10.925 1.00 54.19 526 ASN A CA 1
ATOM 4138 C C . ASN A 1 526 ? -14.736 37.418 10.904 1.00 54.19 526 ASN A C 1
ATOM 4140 O O . ASN A 1 526 ? -15.195 37.851 11.954 1.00 54.19 526 ASN A O 1
ATOM 4144 N N . THR A 1 527 ? -15.336 37.668 9.734 1.00 52.62 527 THR A N 1
ATOM 4145 C CA . THR A 1 527 ? -16.626 38.371 9.564 1.00 52.62 527 THR A CA 1
ATOM 4146 C C . THR A 1 527 ? -17.818 37.436 9.330 1.00 52.62 527 THR A C 1
ATOM 4148 O O . THR A 1 527 ? -18.950 37.908 9.227 1.00 52.62 527 THR A O 1
ATOM 4151 N N . MET A 1 528 ? -17.603 36.120 9.235 1.00 55.47 528 MET A N 1
ATOM 4152 C CA . MET A 1 528 ? -18.681 35.143 9.056 1.00 55.47 528 MET A CA 1
ATOM 4153 C C . MET A 1 528 ? -19.258 34.741 10.416 1.00 55.47 528 MET A C 1
ATOM 4155 O O . MET A 1 528 ? -18.651 33.984 11.171 1.00 55.47 528 MET A O 1
ATOM 4159 N N . VAL A 1 529 ? -20.442 35.264 10.738 1.00 56.69 529 VAL A N 1
ATOM 4160 C CA . VAL A 1 529 ? -21.055 35.106 12.062 1.00 56.69 529 VAL A CA 1
ATOM 4161 C C . VAL A 1 529 ? -22.063 33.952 12.051 1.00 56.69 529 VAL A C 1
ATOM 4163 O O . VAL A 1 529 ? -23.091 34.027 11.384 1.00 56.69 529 VAL A O 1
ATOM 4166 N N . LYS A 1 530 ? -21.766 32.933 12.874 1.00 67.44 530 LYS A N 1
ATOM 4167 C CA . LYS A 1 530 ? -22.566 31.729 13.193 1.00 67.44 530 LYS A CA 1
ATOM 4168 C C . LYS A 1 530 ? -22.722 30.709 12.051 1.00 67.44 530 LYS A C 1
ATOM 4170 O O . LYS A 1 530 ? -23.442 30.936 11.085 1.00 67.44 530 LYS A O 1
ATOM 4175 N N . GLY A 1 531 ? -22.094 29.544 12.242 1.00 71.62 531 GLY A N 1
ATOM 4176 C CA . GLY A 1 531 ? -22.346 28.316 11.483 1.00 71.62 531 GLY A CA 1
ATOM 4177 C C . GLY A 1 531 ? -23.467 27.502 12.133 1.00 71.62 531 GLY A C 1
ATOM 4178 O O . GLY A 1 531 ? -23.200 26.678 13.012 1.00 71.62 531 GLY A O 1
ATOM 4179 N N . LYS A 1 532 ? -24.719 27.757 11.739 1.00 81.38 532 LYS A N 1
ATOM 4180 C CA . LYS A 1 532 ? -25.879 26.995 12.223 1.00 81.38 532 LYS A CA 1
ATOM 4181 C C . LYS A 1 532 ? -26.010 25.697 11.422 1.00 81.38 532 LYS A C 1
ATOM 4183 O O . LYS A 1 532 ? -25.904 25.723 10.198 1.00 81.38 532 LYS A O 1
ATOM 4188 N N . ILE A 1 533 ? -26.268 24.581 12.093 1.00 81.25 533 ILE A N 1
ATOM 4189 C CA . ILE A 1 533 ? -26.583 23.310 11.436 1.00 81.25 533 ILE A CA 1
ATOM 4190 C C . ILE A 1 533 ? -28.036 23.364 10.939 1.00 81.25 533 ILE A C 1
ATOM 4192 O O . ILE A 1 533 ? -28.956 23.634 11.711 1.00 81.25 533 ILE A O 1
ATOM 4196 N N . ASP A 1 534 ? -28.247 23.107 9.649 1.00 82.94 534 ASP A N 1
ATOM 4197 C CA . ASP A 1 534 ? -29.561 22.761 9.111 1.00 82.94 534 ASP A CA 1
ATOM 4198 C C . ASP A 1 534 ? -29.698 21.236 9.133 1.00 82.94 534 ASP A C 1
ATOM 4200 O O . ASP A 1 534 ? -29.179 20.515 8.275 1.00 82.94 534 ASP A O 1
ATOM 4204 N N . SER A 1 535 ? -30.389 20.737 10.156 1.00 81.38 535 SER A N 1
ATOM 4205 C CA . SER A 1 535 ? -30.618 19.309 10.373 1.00 81.38 535 SER A CA 1
ATOM 4206 C C . SER A 1 535 ? -31.477 18.652 9.286 1.00 81.38 535 SER A C 1
ATOM 4208 O O . SER A 1 535 ? -31.416 17.431 9.144 1.00 81.38 535 SER A O 1
ATOM 4210 N N . LYS A 1 536 ? -32.217 19.423 8.472 1.00 82.12 536 LYS A N 1
ATOM 4211 C CA . LYS A 1 536 ? -33.026 18.887 7.365 1.00 82.12 536 LYS A CA 1
ATOM 4212 C C . LYS A 1 536 ? -32.168 18.441 6.179 1.00 82.12 536 LYS A C 1
ATOM 4214 O O . LYS A 1 536 ? -32.509 17.459 5.524 1.00 82.12 536 LYS A O 1
ATOM 4219 N N . TYR A 1 537 ? -31.080 19.157 5.902 1.00 79.06 537 TYR A N 1
ATOM 4220 C CA . TYR A 1 537 ? -30.183 18.877 4.770 1.00 79.06 537 TYR A CA 1
ATOM 4221 C C . TYR A 1 537 ? -28.782 18.420 5.201 1.00 79.06 537 TYR A C 1
ATOM 4223 O O . TYR A 1 537 ? -27.938 18.153 4.350 1.00 79.06 537 TYR A O 1
ATOM 4231 N N . GLN A 1 538 ? -28.531 18.334 6.512 1.00 82.00 538 GLN A N 1
ATOM 4232 C CA . GLN A 1 538 ? -27.214 18.080 7.103 1.00 82.00 538 GLN A CA 1
ATOM 4233 C C . GLN A 1 538 ? -26.133 19.050 6.588 1.00 82.00 538 GLN A C 1
ATOM 4235 O O . GLN A 1 538 ? -25.001 18.662 6.290 1.00 82.00 538 GLN A O 1
ATOM 4240 N N . THR A 1 539 ? -26.479 20.334 6.477 1.00 84.31 539 THR A N 1
ATOM 4241 C CA . THR A 1 539 ? -25.566 21.391 6.022 1.00 84.31 539 THR A CA 1
ATOM 4242 C C . THR A 1 539 ? -25.201 22.352 7.146 1.00 84.31 539 THR A C 1
ATOM 4244 O O . THR A 1 539 ? -25.927 22.510 8.127 1.00 84.31 539 THR A O 1
ATOM 4247 N N . VAL A 1 540 ? -24.056 23.018 7.004 1.00 83.44 540 VAL A N 1
ATOM 4248 C CA . VAL A 1 540 ? -23.618 24.092 7.899 1.00 83.44 540 VAL A CA 1
ATOM 4249 C C . VAL A 1 540 ? -23.818 25.415 7.168 1.00 83.44 540 VAL A C 1
ATOM 4251 O O . VAL A 1 540 ? -23.132 25.739 6.190 1.00 83.44 540 VAL A O 1
ATOM 4254 N N . MET A 1 541 ? -24.810 26.162 7.640 1.00 81.75 541 MET A N 1
ATOM 4255 C CA . MET A 1 541 ? -25.278 27.417 7.072 1.00 81.75 541 MET A CA 1
ATOM 4256 C C . MET A 1 541 ? -24.594 28.595 7.758 1.00 81.75 541 MET A C 1
ATOM 4258 O O . MET A 1 541 ? -24.557 28.678 8.985 1.00 81.75 541 MET A O 1
ATOM 4262 N N . PHE A 1 542 ? -24.093 29.532 6.960 1.00 77.81 542 PHE A N 1
ATOM 4263 C CA . PHE A 1 542 ? -23.442 30.751 7.428 1.00 77.81 542 PHE A CA 1
ATOM 4264 C C . PHE A 1 542 ? -24.192 31.987 6.940 1.00 77.81 542 PHE A C 1
ATOM 4266 O O . PHE A 1 542 ? -24.640 32.046 5.793 1.00 77.81 542 PHE A O 1
ATOM 4273 N N . ILE A 1 543 ? -24.282 33.005 7.794 1.00 69.25 543 ILE A N 1
ATOM 4274 C CA . ILE A 1 543 ? -24.852 34.306 7.437 1.00 69.25 543 ILE A CA 1
ATOM 4275 C C . ILE A 1 543 ? -23.709 35.256 7.067 1.00 69.25 543 ILE A C 1
ATOM 4277 O O . ILE A 1 543 ? -22.754 35.426 7.829 1.00 69.25 543 ILE A O 1
ATOM 4281 N N . ARG A 1 544 ? -23.795 35.885 5.888 1.00 65.12 544 ARG A N 1
ATOM 4282 C CA . ARG A 1 544 ? -22.863 36.942 5.463 1.00 65.12 544 ARG A CA 1
ATOM 4283 C C . ARG A 1 544 ? -23.651 38.084 4.822 1.00 65.12 544 ARG A C 1
ATOM 4285 O O . ARG A 1 544 ? -23.975 38.030 3.637 1.00 65.12 544 ARG A O 1
ATOM 4292 N N . GLY A 1 545 ? -23.933 39.117 5.616 1.00 73.81 545 GLY A N 1
ATOM 4293 C CA . GLY A 1 545 ? -24.889 40.169 5.259 1.00 73.81 545 GLY A CA 1
ATOM 4294 C C . GLY A 1 545 ? -26.328 39.652 5.338 1.00 73.81 545 GLY A C 1
ATOM 4295 O O . GLY A 1 545 ? -26.630 38.794 6.161 1.00 73.81 545 GLY A O 1
ATOM 4296 N N . GLU A 1 546 ? -27.198 40.134 4.455 1.00 65.88 546 GLU A N 1
ATOM 4297 C CA . GLU A 1 546 ? -28.625 39.762 4.409 1.00 65.88 546 GLU A CA 1
ATOM 4298 C C . GLU A 1 546 ? -28.886 38.346 3.850 1.00 65.88 546 GLU A C 1
ATOM 4300 O O . GLU A 1 546 ? -30.018 37.870 3.858 1.00 65.88 546 GLU A O 1
ATOM 4305 N N . GLY A 1 547 ? -27.849 37.648 3.370 1.00 68.12 547 GLY A N 1
ATOM 4306 C CA . GLY A 1 547 ? -27.958 36.320 2.765 1.00 68.12 547 GLY A CA 1
ATOM 4307 C C . GLY A 1 547 ? -27.429 35.185 3.646 1.00 68.12 547 GLY A C 1
ATOM 4308 O O . GLY A 1 547 ? -26.291 35.226 4.124 1.00 68.12 547 GLY A O 1
ATOM 4309 N N . GLN A 1 548 ? -28.223 34.118 3.769 1.00 69.25 548 GLN A N 1
ATOM 4310 C CA . GLN A 1 548 ? -27.742 32.801 4.192 1.00 69.25 548 GLN A CA 1
ATOM 4311 C C . GLN A 1 548 ? -27.026 32.104 3.026 1.00 69.25 548 GLN A C 1
ATOM 4313 O O . GLN A 1 548 ? -27.512 32.117 1.894 1.00 69.25 548 GLN A O 1
ATOM 4318 N N . LYS A 1 549 ? -25.882 31.469 3.293 1.00 73.56 549 LYS A N 1
ATOM 4319 C CA . LYS A 1 549 ? -25.161 30.623 2.332 1.00 73.56 549 LYS A CA 1
ATOM 4320 C C . LYS A 1 549 ? -24.783 29.292 2.973 1.00 73.56 549 LYS A C 1
ATOM 4322 O O . LYS A 1 549 ? -24.260 29.262 4.085 1.00 73.56 549 LYS A O 1
ATOM 4327 N N . CYS A 1 550 ? -25.008 28.201 2.248 1.00 71.88 550 CYS A N 1
ATOM 4328 C CA . CYS A 1 550 ? -24.449 26.897 2.590 1.00 71.88 550 CYS A CA 1
ATOM 4329 C C . CYS A 1 550 ? -22.934 26.930 2.357 1.00 71.88 550 CYS A C 1
ATOM 4331 O O . CYS A 1 550 ? -22.500 27.277 1.257 1.00 71.88 550 CYS A O 1
ATOM 4333 N N . LEU A 1 551 ? -22.138 26.598 3.377 1.00 69.25 551 LEU A N 1
ATOM 4334 C CA . LEU A 1 551 ? -20.680 26.474 3.240 1.00 69.25 551 LEU A CA 1
ATOM 4335 C C . LEU A 1 551 ? -20.254 25.019 3.010 1.00 69.25 551 LEU A C 1
ATOM 4337 O O . LEU A 1 551 ? -19.297 24.762 2.287 1.00 69.25 551 LEU A O 1
ATOM 4341 N N . PHE A 1 552 ? -20.951 24.082 3.651 1.00 76.69 552 PHE A N 1
ATOM 4342 C CA . PHE A 1 552 ? -20.519 22.696 3.799 1.00 76.69 552 PHE A CA 1
ATOM 4343 C C . PHE A 1 552 ? -21.732 21.775 3.955 1.00 76.69 552 PHE A C 1
ATOM 4345 O O . PHE A 1 552 ? -22.630 22.081 4.742 1.00 76.69 552 PHE A O 1
ATOM 4352 N N . ALA A 1 553 ? -21.739 20.648 3.246 1.00 81.00 553 ALA A N 1
ATOM 4353 C CA . ALA A 1 553 ? -22.678 19.551 3.453 1.00 81.00 553 ALA A CA 1
ATOM 4354 C C . ALA A 1 553 ? -21.939 18.369 4.092 1.00 81.00 553 ALA A C 1
ATOM 4356 O O . ALA A 1 553 ? -20.848 18.009 3.653 1.00 81.00 553 ALA A O 1
ATOM 4357 N N . LEU A 1 554 ? -22.527 17.750 5.118 1.00 73.06 554 LEU A N 1
ATOM 4358 C CA . LEU A 1 554 ? -21.906 16.641 5.856 1.00 73.06 554 LEU A CA 1
ATOM 4359 C C . LEU A 1 554 ? -21.583 15.428 4.985 1.00 73.06 554 LEU A C 1
ATOM 4361 O O . LEU A 1 554 ? -20.588 14.745 5.231 1.00 73.06 554 LEU A O 1
ATOM 4365 N N . VAL A 1 555 ? -22.402 15.187 3.961 1.00 75.88 555 VAL A N 1
ATOM 4366 C CA . VAL A 1 555 ? -22.181 14.125 2.974 1.00 75.88 555 VAL A CA 1
ATOM 4367 C C . VAL A 1 555 ? -20.853 14.296 2.235 1.00 75.88 555 VAL A C 1
ATOM 4369 O O . VAL A 1 555 ? -20.200 13.302 1.939 1.00 75.88 555 VAL A O 1
ATOM 4372 N N . ASP A 1 556 ? -20.388 15.533 2.048 1.00 80.88 556 ASP A N 1
ATOM 4373 C CA . ASP A 1 556 ? -19.164 15.873 1.316 1.00 80.88 556 ASP A CA 1
ATOM 4374 C C . ASP A 1 556 ? -17.915 15.929 2.215 1.00 80.88 556 ASP A C 1
ATOM 4376 O O . ASP A 1 556 ? -16.856 16.380 1.772 1.00 80.88 556 ASP A O 1
ATOM 4380 N N . LYS A 1 557 ? -17.990 15.472 3.480 1.00 77.81 557 LYS A N 1
ATOM 4381 C CA . LYS A 1 557 ? -16.890 15.613 4.460 1.00 77.81 557 LYS A CA 1
ATOM 4382 C C . LYS A 1 557 ? -15.543 15.054 3.981 1.00 77.81 557 LYS A C 1
ATOM 4384 O O . LYS A 1 557 ? -14.500 15.593 4.333 1.00 77.81 557 LYS A O 1
ATOM 4389 N N . TYR A 1 558 ? -15.563 14.043 3.113 1.00 72.44 558 TYR A N 1
ATOM 4390 C CA . TYR A 1 558 ? -14.378 13.418 2.511 1.00 72.44 558 TYR A CA 1
ATOM 4391 C C . TYR A 1 558 ? -13.655 14.283 1.453 1.00 72.44 558 TYR A C 1
ATOM 4393 O O . TYR A 1 558 ? -12.552 13.935 1.029 1.00 72.44 558 TYR A O 1
ATOM 4401 N N . LEU A 1 559 ? -14.241 15.400 1.004 1.00 70.75 559 LEU A N 1
ATOM 4402 C CA . LEU A 1 559 ? -13.620 16.311 0.033 1.00 70.75 559 LEU A CA 1
ATOM 4403 C C . LEU A 1 559 ? -12.670 17.341 0.672 1.00 70.75 559 LEU A C 1
ATOM 4405 O O . LEU A 1 559 ? -11.883 17.964 -0.048 1.00 70.75 559 LEU A O 1
ATOM 4409 N N . PHE A 1 560 ? -12.717 17.502 1.997 1.00 74.06 560 PHE A N 1
ATOM 4410 C CA . PHE A 1 560 ? -11.997 18.528 2.758 1.00 74.06 560 PHE A CA 1
ATOM 4411 C C . PHE A 1 560 ? -10.809 17.938 3.535 1.00 74.06 560 PHE A C 1
ATOM 4413 O O . PHE A 1 560 ? -10.807 16.765 3.899 1.00 74.06 560 PHE A O 1
ATOM 4420 N N . SER A 1 561 ? -9.783 18.751 3.811 1.00 76.50 561 SER A N 1
ATOM 4421 C CA . SER A 1 561 ? -8.675 18.340 4.685 1.00 76.50 561 SER A CA 1
ATOM 4422 C C . SER A 1 561 ? -9.115 18.283 6.150 1.00 76.50 561 SER A C 1
ATOM 4424 O O . SER A 1 561 ? -9.978 19.057 6.567 1.00 76.50 561 SER A O 1
ATOM 4426 N N . THR A 1 562 ? -8.456 17.448 6.960 1.00 72.31 562 THR A N 1
ATOM 4427 C CA . THR A 1 562 ? -8.692 17.362 8.414 1.00 72.31 562 THR A CA 1
ATOM 4428 C C . THR A 1 562 ? -8.647 18.738 9.080 1.00 72.31 562 THR A C 1
ATOM 4430 O O . THR A 1 562 ? -9.587 19.107 9.770 1.00 72.31 562 THR A O 1
ATOM 4433 N N . SER A 1 563 ? -7.645 19.558 8.750 1.00 70.62 563 SER A N 1
ATOM 4434 C CA . SER A 1 563 ? -7.507 20.937 9.244 1.00 70.62 563 SER A CA 1
ATOM 4435 C C . SER A 1 563 ? -8.663 21.873 8.869 1.00 70.62 563 SER A C 1
ATOM 4437 O O . SER A 1 563 ? -8.975 22.812 9.599 1.00 70.62 563 SER A O 1
ATOM 4439 N N . CYS A 1 564 ? -9.322 21.637 7.731 1.00 78.12 564 CYS A N 1
ATOM 4440 C CA . CYS A 1 564 ? -10.497 22.402 7.324 1.00 78.12 564 CYS A CA 1
ATOM 4441 C C . CYS A 1 564 ? -11.739 21.948 8.105 1.00 78.12 564 CYS A C 1
ATOM 4443 O O . CYS A 1 564 ? -12.508 22.789 8.572 1.00 78.12 564 CYS A O 1
ATOM 4445 N N . LEU A 1 565 ? -11.893 20.636 8.315 1.00 81.88 565 LEU A N 1
ATOM 4446 C CA . LEU A 1 565 ? -12.961 20.058 9.136 1.00 81.88 565 LEU A CA 1
ATOM 4447 C C . LEU A 1 565 ? -12.836 20.464 10.614 1.00 81.88 565 LEU A C 1
ATOM 4449 O O . LEU A 1 565 ? -13.839 20.821 11.224 1.00 81.88 565 LEU A O 1
ATOM 4453 N N . GLU A 1 566 ? -11.622 20.487 11.170 1.00 82.81 566 GLU A N 1
ATOM 4454 C CA . GLU A 1 566 ? -11.323 20.980 12.524 1.00 82.81 566 GLU A CA 1
ATOM 4455 C C . GLU A 1 566 ? -11.745 22.446 12.693 1.00 82.81 566 GLU A C 1
ATOM 4457 O O . GLU A 1 566 ? -12.448 22.787 13.643 1.00 82.81 566 GLU A O 1
ATOM 4462 N N . HIS A 1 567 ? -11.413 23.312 11.730 1.00 81.94 567 HIS A N 1
ATOM 4463 C CA . HIS A 1 567 ? -11.824 24.716 11.775 1.00 81.94 567 HIS A CA 1
ATOM 4464 C C . HIS A 1 567 ? -13.350 24.894 11.651 1.00 81.94 567 HIS A C 1
ATOM 4466 O O . HIS A 1 567 ? -13.943 25.722 12.345 1.00 81.94 567 HIS A O 1
ATOM 4472 N N . ILE A 1 568 ? -14.014 24.087 10.814 1.00 82.75 568 ILE A N 1
ATOM 4473 C CA . ILE A 1 568 ? -15.483 24.051 10.714 1.00 82.75 568 ILE A CA 1
ATOM 4474 C C . ILE A 1 568 ? -16.104 23.595 12.049 1.00 82.75 568 ILE A C 1
ATOM 4476 O O . ILE A 1 568 ? -17.053 24.224 12.527 1.00 82.75 568 ILE A O 1
ATOM 4480 N N . LEU A 1 569 ? -15.541 22.564 12.688 1.00 86.12 569 LEU A N 1
ATOM 4481 C CA . LEU A 1 569 ? -15.950 22.075 14.008 1.00 86.12 569 LEU A CA 1
ATOM 4482 C C . LEU A 1 569 ? -15.813 23.153 15.092 1.00 86.12 569 LEU A C 1
ATOM 4484 O O . LEU A 1 569 ? -16.765 23.353 15.848 1.00 86.12 569 LEU A O 1
ATOM 4488 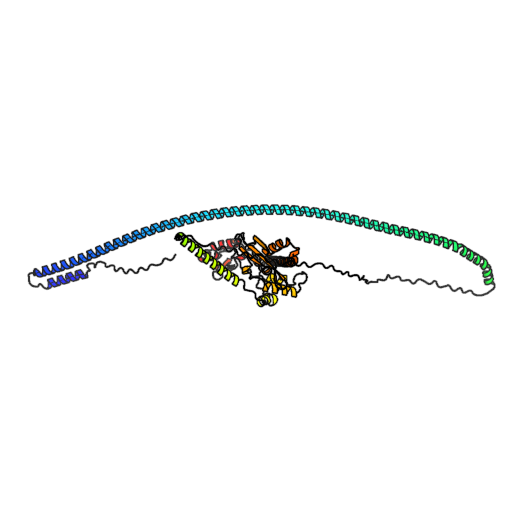N N . GLU A 1 570 ? -14.701 23.894 15.148 1.00 85.88 570 GLU A N 1
ATOM 4489 C CA . GLU A 1 570 ? -14.539 25.013 16.092 1.00 85.88 570 GLU A CA 1
ATOM 4490 C C . GLU A 1 570 ? -15.651 26.061 15.943 1.00 85.88 570 GLU A C 1
ATOM 4492 O O . GLU A 1 570 ? -16.222 26.520 16.937 1.00 85.88 570 GLU A O 1
ATOM 4497 N N . ILE A 1 571 ? -15.991 26.439 14.706 1.00 83.38 571 ILE A N 1
ATOM 4498 C CA . ILE A 1 571 ? -17.029 27.446 14.445 1.00 83.38 571 ILE A CA 1
ATOM 4499 C C . ILE A 1 571 ? -18.418 26.935 14.860 1.00 83.38 571 ILE A C 1
ATOM 4501 O O . ILE A 1 571 ? -19.217 27.686 15.427 1.00 83.38 571 ILE A O 1
ATOM 4505 N N . ILE A 1 572 ? -18.704 25.654 14.620 1.00 86.19 572 ILE A N 1
ATOM 4506 C CA . ILE A 1 572 ? -19.963 24.996 15.006 1.00 86.19 572 ILE A CA 1
ATOM 4507 C C . ILE A 1 572 ? -20.078 24.870 16.528 1.00 86.19 572 ILE A C 1
ATOM 4509 O O . ILE A 1 572 ? -21.157 25.105 17.083 1.00 86.19 572 ILE A O 1
ATOM 4513 N N . GLN A 1 573 ? -18.979 24.548 17.216 1.00 87.50 573 GLN A N 1
ATOM 4514 C CA . GLN A 1 573 ? -18.918 24.483 18.677 1.00 87.50 573 GLN A CA 1
ATOM 4515 C C . GLN A 1 573 ? -19.175 25.854 19.314 1.00 87.50 573 GLN A C 1
ATOM 4517 O O . GLN A 1 573 ? -19.968 25.932 20.256 1.00 87.50 573 GLN A O 1
ATOM 4522 N N . ARG A 1 574 ? -18.601 26.929 18.752 1.00 86.00 574 ARG A N 1
ATOM 4523 C CA . ARG A 1 574 ? -18.820 28.332 19.167 1.00 86.00 574 ARG A CA 1
ATOM 4524 C C . ARG A 1 574 ? -20.199 28.898 18.791 1.00 86.00 574 ARG A C 1
ATOM 4526 O O . ARG A 1 574 ? -20.481 30.053 19.091 1.00 86.00 574 ARG A O 1
ATOM 4533 N N . CYS A 1 575 ? -21.064 28.134 18.120 1.00 86.25 575 CYS A N 1
ATOM 4534 C CA . CYS A 1 575 ? -22.419 28.576 17.803 1.00 86.25 575 CYS A CA 1
ATOM 4535 C C . CYS A 1 575 ? -23.418 28.126 18.882 1.00 86.25 575 CYS A C 1
ATOM 4537 O O . CYS A 1 575 ? -23.733 26.940 19.002 1.00 86.25 575 CYS A O 1
ATOM 4539 N N . ASP A 1 576 ? -23.959 29.077 19.642 1.00 88.50 576 ASP A N 1
ATOM 4540 C CA . ASP A 1 576 ? -24.933 28.815 20.720 1.00 88.50 576 ASP A CA 1
ATOM 4541 C C . ASP A 1 576 ? -26.318 28.380 20.211 1.00 88.50 576 ASP A C 1
ATOM 4543 O O . ASP A 1 576 ? -27.149 27.912 20.981 1.00 88.50 576 ASP A O 1
ATOM 4547 N N . GLN A 1 577 ? -26.583 28.535 18.908 1.00 86.50 577 GLN A N 1
ATOM 4548 C CA . GLN A 1 577 ? -27.851 28.141 18.280 1.00 86.50 577 GLN A CA 1
ATOM 4549 C C . GLN A 1 577 ? -27.912 26.656 17.903 1.00 86.50 577 GLN A C 1
ATOM 4551 O O . GLN A 1 577 ? -28.993 26.173 17.578 1.00 86.50 577 GLN A O 1
ATOM 4556 N N . ASN A 1 578 ? -26.779 25.948 17.930 1.00 89.38 578 ASN A N 1
ATOM 4557 C CA . ASN A 1 578 ? -26.727 24.507 17.700 1.00 89.38 578 ASN A CA 1
ATOM 4558 C C . ASN A 1 578 ? -26.917 23.789 19.041 1.00 89.38 578 ASN A C 1
ATOM 4560 O O . ASN A 1 578 ? -26.151 24.016 19.984 1.00 89.38 578 ASN A O 1
ATOM 4564 N N . SER A 1 579 ? -27.903 22.900 19.125 1.00 91.56 579 SER A N 1
ATOM 4565 C CA . SER A 1 579 ? -28.125 22.070 20.310 1.00 91.56 579 SER A CA 1
ATOM 4566 C C . SER A 1 579 ? -26.950 21.116 20.566 1.00 91.56 579 SER A C 1
ATOM 4568 O O . SER A 1 579 ? -26.177 20.776 19.667 1.00 91.56 579 SER A O 1
ATOM 4570 N N . ALA A 1 580 ? -26.831 20.619 21.801 1.00 89.62 580 ALA A N 1
ATOM 4571 C CA . ALA A 1 580 ? -25.836 19.598 22.136 1.00 89.62 580 ALA A CA 1
ATOM 4572 C C . ALA A 1 580 ? -26.004 18.311 21.299 1.00 89.62 580 ALA A C 1
ATOM 4574 O O . ALA A 1 580 ? -25.014 17.653 20.988 1.00 89.62 580 ALA A O 1
ATOM 4575 N N . ALA A 1 581 ? -27.237 17.982 20.893 1.00 89.00 581 ALA A N 1
ATOM 4576 C CA . ALA A 1 581 ? -27.523 16.857 20.008 1.00 89.00 581 ALA A CA 1
ATOM 4577 C C . ALA A 1 581 ? -26.975 17.093 18.591 1.00 89.00 581 ALA A C 1
ATOM 4579 O O . ALA A 1 581 ? -26.269 16.231 18.076 1.00 89.00 581 ALA A O 1
ATOM 4580 N N . GLU A 1 582 ? -27.211 18.271 18.004 1.00 85.56 582 GLU A N 1
ATOM 4581 C CA . GLU A 1 582 ? -26.712 18.628 16.665 1.00 85.56 582 GLU A CA 1
ATOM 4582 C C . GLU A 1 582 ? -25.179 18.731 16.631 1.00 85.56 582 GLU A C 1
ATOM 4584 O O . GLU A 1 582 ? -24.539 18.223 15.707 1.00 85.56 582 GLU A O 1
ATOM 4589 N N . LYS A 1 583 ? -24.564 19.309 17.677 1.00 88.69 583 LYS A N 1
ATOM 4590 C CA . LYS A 1 583 ? -23.098 19.322 17.838 1.00 88.69 583 LYS A CA 1
ATOM 4591 C C . LYS A 1 583 ? -22.534 17.899 17.930 1.00 88.69 583 LYS A C 1
ATOM 4593 O O . LYS A 1 583 ? -21.512 17.613 17.315 1.00 88.69 583 LYS A O 1
ATOM 4598 N N . LYS A 1 584 ? -23.208 16.993 18.649 1.00 85.56 584 LYS A N 1
ATOM 4599 C CA . LYS A 1 584 ? -22.795 15.586 18.780 1.00 85.56 584 LYS A CA 1
ATOM 4600 C C . LYS A 1 584 ? -22.968 14.801 17.476 1.00 85.56 584 LYS A C 1
ATOM 4602 O O . LYS A 1 584 ? -22.059 14.065 17.112 1.00 85.56 584 LYS A O 1
ATOM 4607 N N . SER A 1 585 ? -24.068 14.993 16.743 1.00 81.56 585 SER A N 1
ATOM 4608 C CA . SER A 1 585 ? -24.305 14.321 15.453 1.00 81.56 585 SER A CA 1
ATOM 4609 C C . SER A 1 585 ? -23.336 14.733 14.344 1.00 81.56 585 SER A C 1
ATOM 4611 O O . SER A 1 585 ? -23.283 14.061 13.325 1.00 81.56 585 SER A O 1
ATOM 4613 N N . LEU A 1 586 ? -22.595 15.831 14.527 1.00 77.69 586 LEU A N 1
ATOM 4614 C CA . LEU A 1 586 ? -21.572 16.293 13.587 1.00 77.69 586 LEU A CA 1
ATOM 4615 C C . LEU A 1 586 ? -20.167 15.736 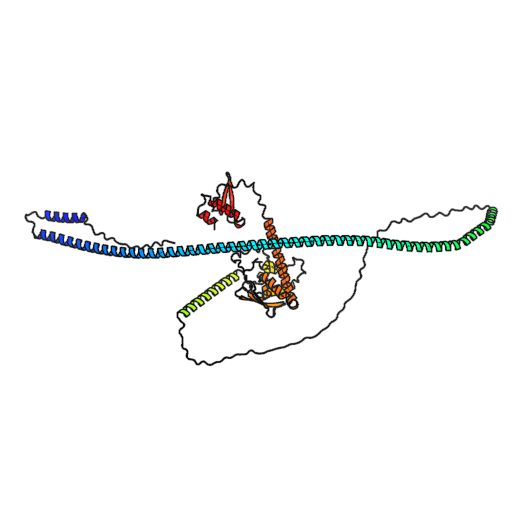13.895 1.00 77.69 586 LEU A C 1
ATOM 4617 O O . LEU A 1 586 ? -19.281 15.796 13.046 1.00 77.69 586 LEU A O 1
ATOM 4621 N N . ILE A 1 587 ? -19.963 15.231 15.117 1.00 77.31 587 ILE A N 1
ATOM 4622 C CA . ILE A 1 587 ? -18.710 14.612 15.587 1.00 77.31 587 ILE A CA 1
ATOM 4623 C C . ILE A 1 587 ? -18.701 13.098 15.297 1.00 77.31 587 ILE A C 1
ATOM 4625 O O . ILE A 1 587 ? -17.629 12.508 15.168 1.00 77.31 587 ILE A O 1
ATOM 4629 N N . CYS A 1 588 ? -19.882 12.481 15.186 1.00 70.88 588 CYS A N 1
ATOM 4630 C CA . CYS A 1 588 ? -20.076 11.104 14.721 1.00 70.88 588 CYS A CA 1
ATOM 4631 C C . CYS A 1 588 ? -20.039 11.002 13.176 1.00 70.88 588 CYS A C 1
ATOM 4633 O O . CYS A 1 588 ? -19.489 9.999 12.673 1.00 70.88 588 CYS A O 1
#

Secondary structure (DSSP, 8-state):
---------------------HHHHHHHHHHHHHHHHT--SSS--HHHHHHHHHHHHHHHHHHHHHHHHHHHHHHHHHHHHHHHHHHHHHHHHHHHHHHHHHHHHHHHHHHHHHHHHHHHHHHHHHHHHHHHHHHHHHHHHHHHHHHHHHHHHHHHHHHHHHHHHHHHHHHHHHHHHHHHHHHHHHHHHHHHHHHHHHHHHHHHHHHHHHHHHHHHHHHHHHHHHHHH-------PPPP--------PPPP--------------------------------------PPP-S-----PPPHHHHHHHHHHHHHHHHHHHHHHHHHHHHHHHSPPPPHHHHHIIIII---STT-S----TTS---TTB-------HHHHHHHTTSS-SSSPPPPHHHHHHHHHHHHHHPPPHHHH--SBPEEEEEEEEEEEETTEEEEEEEEEETTTTEEEEEESTTGGGS-HHHHHHHHHHHTTSHHHHHHHHHHHHHHHHHHHHHHHHHHHHHHHHHHTS-----SS----GGG-EEEEEETTTTEEEEEETTEEEEEEEGGGGGGS-HHHHHHHHHHHHT-TTS-HHHHHHTT-

Sequence (588 aa):
MDATQMDHAGSGQTLYPTLVTKRHLKAVNEKLDQQLSTSSSGAYSEAALKALFSSVVTEHSATLSFAAKAIESSTSQCHQASLAVDSSTKVCKEATAKVDKIVSEAHLFLDSLQAAATKNAQTVNALVESLQRSLQSKRSNLEVARQAIEAVNETLHANVNDRLNQLKAELVNYKLCTATAEVNDLKSEREVIRSSAADVHSILLPLITIRRHLADKLRPTLDILSRIEGFPVNCVQPKQGGEKMTTQPPSGTKPSTEPKGNEASVSNKDKKMKKIGEDDTDNEDDVYAENPKNPFQKVKPSEKEIKENYKKQKAELEQKQKEAELLEKKKSMFPIWTIDSLQRCAIDEPIILWLEPVMSFGIENSKDAQFHMPITRKTFIFHCFNLTAAIPSPDPKVDRDILEFYLEFAQPQYLTWSSKKITTLKFLKPYSAGKFINFKFKVTRGTEGSVHNITFADLPNLNPHDWILLNNIHLSNPQEYQPIIDHVKRILVYYIHEAAKIDQEIASAIHKRTTIKTMGRAGNVNTMVKGKIDSKYQTVMFIRGEGQKCLFALVDKYLFSTSCLEHILEIIQRCDQNSAAEKKSLIC

Radius of gyration: 60.76 Å; Cα contacts (8 Å, |Δi|>4): 257; chains: 1; bounding box: 145×99×219 Å

Solvent-accessible surface area (backbone atoms only — not comparable to full-atom values): 35972 Å² total; per-residue (Å²): 135,82,84,79,79,78,83,76,85,72,83,72,77,78,78,66,77,83,66,88,41,75,64,55,59,47,53,53,47,52,52,48,52,51,57,62,70,70,58,91,59,89,72,82,56,68,66,59,56,50,51,52,53,50,51,53,52,52,54,49,52,50,50,52,51,52,51,50,52,51,49,53,53,51,53,52,52,50,51,53,51,47,56,51,50,54,52,50,51,51,52,50,54,58,49,49,56,50,48,54,49,52,53,51,53,50,48,57,50,50,53,52,50,52,53,50,50,52,54,48,51,54,50,51,51,55,50,51,54,51,48,53,52,51,52,51,52,52,52,52,54,50,51,54,52,50,53,53,52,50,55,51,49,54,52,49,52,50,54,52,51,52,52,53,52,50,52,52,52,53,53,53,50,53,53,51,53,50,55,50,48,55,53,51,52,54,51,52,52,54,48,53,53,48,51,54,50,51,53,52,47,63,61,45,49,57,54,53,49,48,51,48,53,49,48,63,64,42,42,63,55,51,60,47,51,66,69,74,46,100,67,88,83,80,79,77,79,82,80,80,84,77,86,88,81,87,83,77,85,83,86,82,81,89,80,90,82,86,89,81,86,89,86,87,86,87,80,88,79,90,83,79,89,77,93,80,76,92,79,88,82,81,88,78,78,84,78,82,87,77,82,93,85,77,84,82,79,77,75,74,77,48,75,67,54,55,54,48,52,51,53,51,53,52,50,54,50,54,48,54,49,54,52,50,55,50,49,52,55,40,43,74,77,52,70,86,82,46,71,67,59,49,47,40,55,66,70,78,46,70,68,82,83,74,77,68,76,76,80,65,84,82,64,76,86,47,96,61,46,59,92,77,77,81,74,54,60,68,71,56,73,46,52,74,73,45,84,85,55,100,60,84,78,81,54,74,65,59,53,49,53,52,49,52,40,35,69,74,63,32,68,61,48,79,78,63,39,68,59,49,49,78,73,44,80,42,84,47,80,68,44,81,46,86,96,44,77,39,40,39,34,46,33,24,27,42,93,86,52,48,77,44,79,45,39,61,41,30,52,82,41,45,57,73,68,56,53,54,52,50,50,59,59,47,67,76,52,48,89,86,41,47,77,54,52,56,46,54,48,48,49,51,53,51,50,54,50,52,52,52,50,50,52,49,50,51,50,47,50,63,70,58,47,68,79,71,74,67,88,57,79,84,66,63,71,93,66,60,58,51,40,40,69,40,81,91,76,46,27,35,33,33,35,59,80,98,43,80,41,80,78,47,46,61,90,54,54,86,78,54,54,70,73,55,52,52,54,52,48,53,45,37,70,72,17,86,85,42,51,75,64,58,57,49,66,72,76,108

Mean predicted aligned error: 20.76 Å

Organism: Lactuca sativa (NCBI:txid4236)

Foldseek 3Di:
DDPPDPPPPPPPPPPDQPPCDPVNVVVLVVVVVVLVVVPPDDDDPPVVVVVNVVVVVVVVVVSVVVVVVSVVVVVVVVVVVVVVVVVVVVVVVVVVVVVVVVVVVVVVVVVVVVVVVVVVVVVVVVVVVVVVVVVVVVVVVVVVVVVVVVVVVVVVVVVVVVVVVVVVVVVVVVVVVVVVVVVVVVVVVVVVVVVVVVVVCVVVVVVVVVVVVVCVVCVVVVVVVPVVDPDDPPDDDDDDDDDDDDDDDDDDDYDDDDDDDDDDDDDDDDDDDDDDDDDDDDPDPPDPPDDDDDDDPPPPPDPVRVVVVVVVVVVVVVVVVVVVVVLVVVCVVFPQDDPCNCCCCAPVDVDPPQPPQPCPVVDPPDPQFDDDPPPPLRLQLRVLQDPPDPDPHDDVVVNVVLVVLLNQPEDTLSQLEDRFDFPDKDWDDWDDRDPDIKTWIFTQTHPVRDTGIGILSNVSSYDLVVLVVVLVVCVVPCVVQVVVNVVSVSSNVSVVVVVVVVVVVVVVVVVPPPPPPPPDDPDPVVQWAAQEQPPVQQFGWTDDDPDIDTDDHLVCPVVDDPVVLVVVLVRNVPHPNYDPVNNVVSVD